Protein AF-A0A1Y3NME9-F1 (afdb_monomer)

Nearest PDB structures (foldseek):
  2mfk-assembly1_A  TM=4.392E-01  e=7.457E-01  Blomia tropicalis
  6fwn-assembly1_A  TM=4.855E-01  e=6.233E+00  Homo sapiens
  1ups-assembly2_B  TM=1.194E-01  e=3.179E+00  Clostridium perfringens

Mean predicted aligned error: 9.57 Å

Sequence (469 aa):
MVTFKKLKSINAQGVGRRGEDKTAMVSCSTIENFNAEDCSTIAVSGYCVVDKTIYKLTAAVAGSDRRRAEGTPGACTVMKSKDILVGVSDGTGEVDDVASGGLLYTCDASGVCKQIVNGSNYLYSEYVFICGKGNKCEGNKAAGYYLTVNSSKAKELYYCPGEDDNCTKPSSLSEGYYPQGPYIDGDSKYTGLIKCESSKCAVDTKAKRGIVLSEEGKDTSGYTSLLKKDDDGSISIVTVTAGDVFVDPNDTKKVIKCDTSTSTVHCKSEDGTTDEGKAYLDAGSEDGDTGKTNVIICKSTNSVVKCSSVAVGNAKEEDGGVSAQNTAFINAASDSTTSPLITCTSDECVKAEAGSTTPGHAYLLGTDKKYSKLITCTTLTSCSVISTPNKEDGFAYIDAGSPSGSDPNFTYVNLITCPKGACISSVGSKDAGAVYIDAITTSNIINCNVVASGCVSDENGSTFFNNLC

Radius of gyration: 36.35 Å; Cα contacts (8 Å, |Δi|>4): 1186; chains: 1; bounding box: 88×46×131 Å

pLDDT: mean 84.94, std 15.39, range [23.44, 98.5]

Foldseek 3Di:
DDDPDPADDDPPPDDDPPDDDDDQAAACVVFPPDDLVDQQQGQDFFWHDGPQWIWGKDHWADQPDPPDDDIRGIDIDTDEQDKFFAARVHNTHGDPDLQVWGFIWGAHRVRRIDTDAAPFWDDDWQFTWHQHPPRTTHTDQAFFKDDGPCQAQFVWIWTRHGDPDGIDTPPDDDFFKTFADRQDPPPQKGDAIWGGDPGGIDTCPPQDFWKTAHPVQDDPVAGLWIWGQDPVRIIHIDHDDAQAWAQHSVDQQWIWHWHPPDVGIHIDTDGDDQPPQEWAWHPGPQPVVQRATWIWHWHADPNDIGIDTDGQLLWAPDDPQFATQKAKGQYPTPCLQQQRMWIGHNRYIDGQGQQLADAQAWGQRSPDNLSLKIKGANDSRRIDIRNHFDADPQEWGQYSRRQDDPDPPRARQWIWHQHPRRIGIHGQDLDPPRWGQRRVHRQWIWDQVPPPRGTDTDGPPPPPPPPDD

Solvent-accessible surface area (backbone atoms only — not comparable to full-atom values): 25165 Å² total; per-residue (Å²): 137,82,82,79,75,83,77,79,76,83,74,74,93,64,94,68,71,94,83,76,91,71,78,77,44,41,49,38,87,76,43,84,79,70,37,99,90,51,32,50,79,34,80,56,64,32,38,30,39,55,99,48,28,39,32,44,35,38,39,35,43,75,39,89,44,96,83,77,48,79,46,49,62,13,41,66,43,76,41,47,65,44,72,46,48,22,25,73,89,66,18,25,44,74,50,90,52,54,69,79,32,13,34,36,32,45,19,38,83,88,15,52,42,45,75,54,46,54,86,29,31,44,83,54,88,55,28,42,25,47,17,39,85,91,26,39,22,31,41,42,37,54,24,35,31,47,62,38,71,58,5,73,76,30,68,40,54,31,40,23,76,21,86,91,44,62,49,40,65,64,93,70,80,74,69,44,33,42,61,20,40,51,49,43,87,96,71,59,31,22,70,28,44,28,39,28,50,98,57,25,28,43,74,43,87,76,68,64,62,42,49,44,69,22,57,87,35,51,58,97,87,33,22,61,31,32,35,34,32,46,95,90,48,43,23,31,72,48,91,78,53,68,68,36,28,32,61,26,65,89,43,44,43,22,24,32,41,23,35,57,94,50,103,55,51,28,31,46,82,38,78,47,62,58,55,82,58,37,26,37,63,23,65,76,44,56,37,93,87,72,64,29,19,20,26,30,39,27,46,65,55,96,88,43,55,39,44,42,78,33,71,18,33,67,23,36,65,62,53,98,90,40,47,40,40,21,12,33,29,37,33,63,49,93,56,19,74,52,24,33,31,31,41,13,34,65,63,32,42,44,72,37,58,69,63,70,51,58,57,79,29,29,27,38,25,32,89,44,96,51,21,51,31,31,33,36,25,82,41,56,51,45,68,47,66,38,77,74,61,69,50,57,90,60,41,28,37,46,22,69,50,38,66,62,75,92,60,89,72,82,32,32,37,20,26,30,36,21,61,93,57,35,41,47,48,34,74,44,55,64,50,90,89,47,67,30,35,23,66,84,50,73,72,20,32,30,36,30,52,42,90,90,61,18,44,44,78,41,73,52,83,70,78,83,79,76,87,83,127

Structure (mmCIF, N/CA/C/O backbone):
data_AF-A0A1Y3NME9-F1
#
_entry.id   AF-A0A1Y3NME9-F1
#
loop_
_atom_site.group_PDB
_atom_site.id
_atom_site.type_symbol
_atom_site.label_atom_id
_atom_site.label_alt_id
_atom_site.label_comp_id
_atom_site.label_asym_id
_atom_site.label_entity_id
_atom_site.label_seq_id
_atom_site.pdbx_PDB_ins_code
_atom_site.Cartn_x
_atom_site.Cartn_y
_atom_site.Cartn_z
_atom_site.occupancy
_atom_site.B_iso_or_equiv
_atom_site.auth_seq_id
_atom_site.auth_comp_id
_atom_site.auth_asym_id
_atom_site.auth_atom_id
_atom_site.pdbx_PDB_model_num
ATOM 1 N N . MET A 1 1 ? 52.516 -5.168 -55.841 1.00 26.16 1 MET A N 1
ATOM 2 C CA . MET A 1 1 ? 52.202 -6.058 -54.702 1.00 26.16 1 MET A CA 1
ATOM 3 C C . MET A 1 1 ? 51.739 -5.173 -53.557 1.00 26.16 1 MET A C 1
ATOM 5 O O . MET A 1 1 ? 52.569 -4.566 -52.896 1.00 26.16 1 MET A O 1
ATOM 9 N N . VAL A 1 2 ? 50.426 -4.992 -53.414 1.00 25.50 2 VAL A N 1
ATOM 10 C CA . VAL A 1 2 ? 49.841 -4.226 -52.305 1.00 25.50 2 VAL A CA 1
ATOM 11 C C . VAL A 1 2 ? 49.606 -5.216 -51.172 1.00 25.50 2 VAL A C 1
ATOM 13 O O . VAL A 1 2 ? 48.820 -6.151 -51.306 1.00 25.50 2 VAL A O 1
ATOM 16 N N . THR A 1 3 ? 50.366 -5.079 -50.091 1.00 23.44 3 THR A N 1
ATOM 17 C CA . THR A 1 3 ? 50.268 -5.955 -48.924 1.00 23.44 3 THR A CA 1
ATOM 18 C C . THR A 1 3 ? 49.037 -5.550 -48.119 1.00 23.44 3 THR A C 1
ATOM 20 O O . THR A 1 3 ? 49.075 -4.565 -47.383 1.00 23.44 3 THR A O 1
ATOM 23 N N . PHE A 1 4 ? 47.937 -6.293 -48.250 1.00 26.88 4 PHE A N 1
ATOM 24 C CA . PHE A 1 4 ? 46.760 -6.099 -47.405 1.00 26.88 4 PHE A CA 1
ATOM 25 C C . PHE A 1 4 ? 47.122 -6.433 -45.951 1.00 26.88 4 PHE A C 1
ATOM 27 O O . PHE A 1 4 ? 47.353 -7.589 -45.586 1.00 26.88 4 PHE A O 1
ATOM 34 N N . LYS A 1 5 ? 47.207 -5.400 -45.106 1.00 29.02 5 LYS A N 1
ATOM 35 C CA . LYS A 1 5 ? 47.278 -5.557 -43.650 1.00 29.02 5 LYS A CA 1
ATOM 36 C C . LYS A 1 5 ? 45.992 -6.252 -43.203 1.00 29.02 5 LYS A C 1
ATOM 38 O O . LYS A 1 5 ? 44.901 -5.742 -43.427 1.00 29.02 5 LYS A O 1
ATOM 43 N N . LYS A 1 6 ? 46.130 -7.415 -42.568 1.00 29.86 6 LYS A N 1
ATOM 44 C CA . LYS A 1 6 ? 45.026 -8.189 -41.989 1.00 29.86 6 LYS A CA 1
ATOM 45 C C . LYS A 1 6 ? 44.266 -7.301 -40.987 1.00 29.86 6 LYS A C 1
ATOM 47 O O . LYS A 1 6 ? 44.794 -7.010 -39.912 1.00 29.86 6 LYS A O 1
ATOM 52 N N . LEU A 1 7 ? 43.071 -6.837 -41.359 1.00 30.53 7 LEU A N 1
ATOM 53 C CA . LEU A 1 7 ? 42.170 -6.087 -40.479 1.00 30.53 7 LEU A CA 1
ATOM 54 C C . LEU A 1 7 ? 41.794 -6.986 -39.294 1.00 30.53 7 LEU A C 1
ATOM 56 O O . LEU A 1 7 ? 41.349 -8.120 -39.477 1.00 30.53 7 LEU A O 1
ATOM 60 N N . LYS A 1 8 ? 42.030 -6.509 -38.068 1.00 33.66 8 LYS A N 1
ATOM 61 C CA . LYS A 1 8 ? 41.573 -7.199 -36.856 1.00 33.66 8 LYS A CA 1
ATOM 62 C C . LYS A 1 8 ? 40.057 -7.037 -36.787 1.00 33.66 8 LYS A C 1
ATOM 64 O O . LYS A 1 8 ? 39.571 -5.912 -36.754 1.00 33.66 8 LYS A O 1
ATOM 69 N N . SER A 1 9 ? 39.319 -8.146 -36.768 1.00 35.66 9 SER A N 1
ATOM 70 C CA . SER A 1 9 ? 37.874 -8.103 -36.557 1.00 35.66 9 SER A CA 1
ATOM 71 C C . SER A 1 9 ? 37.559 -7.469 -35.200 1.00 35.66 9 SER A C 1
ATOM 73 O O . SER A 1 9 ? 38.324 -7.572 -34.234 1.00 35.66 9 SER A O 1
ATOM 75 N N . ILE A 1 10 ? 36.427 -6.772 -35.142 1.00 39.12 10 ILE A N 1
ATOM 76 C CA . ILE A 1 10 ? 35.926 -6.140 -33.928 1.00 39.12 10 ILE A CA 1
ATOM 77 C C . ILE A 1 10 ? 35.522 -7.253 -32.960 1.00 39.12 10 ILE A C 1
ATOM 79 O O . ILE A 1 10 ? 34.441 -7.821 -33.064 1.00 39.12 10 ILE A O 1
ATOM 83 N N . ASN A 1 11 ? 36.383 -7.542 -31.985 1.00 35.88 11 ASN A N 1
ATOM 84 C CA . ASN A 1 11 ? 35.924 -8.091 -30.718 1.00 35.88 11 ASN A CA 1
ATOM 85 C C . ASN A 1 11 ? 35.188 -6.949 -30.014 1.00 35.88 11 ASN A C 1
ATOM 87 O O . ASN A 1 11 ? 35.817 -6.066 -29.425 1.00 35.88 11 ASN A O 1
ATOM 91 N N . ALA A 1 12 ? 33.861 -6.923 -30.141 1.00 38.88 12 ALA A N 1
ATOM 92 C CA . ALA A 1 12 ? 33.024 -6.067 -29.319 1.00 38.88 12 ALA A CA 1
ATOM 93 C C . ALA A 1 12 ? 33.331 -6.429 -27.860 1.00 38.88 12 ALA A C 1
ATOM 95 O O . ALA A 1 12 ? 33.058 -7.541 -27.412 1.00 38.88 12 ALA A O 1
ATOM 96 N N . GLN A 1 13 ? 34.010 -5.536 -27.139 1.00 33.00 13 GLN A N 1
ATOM 97 C CA . GLN A 1 13 ? 34.346 -5.742 -25.735 1.00 33.00 13 GLN A CA 1
ATOM 98 C C . GLN A 1 13 ? 33.071 -5.628 -24.894 1.00 33.00 13 GLN A C 1
ATOM 100 O O . GLN A 1 13 ? 32.770 -4.590 -24.318 1.00 33.00 13 GLN A O 1
ATOM 105 N N . GLY A 1 14 ? 32.326 -6.725 -24.854 1.00 36.12 14 GLY A N 1
ATOM 106 C CA . GLY A 1 14 ? 31.208 -6.997 -23.967 1.00 36.12 14 GLY A CA 1
ATOM 107 C C . GLY A 1 14 ? 31.216 -8.493 -23.691 1.00 36.12 14 GLY A C 1
ATOM 108 O O . GLY A 1 14 ? 30.567 -9.244 -24.396 1.00 36.12 14 GLY A O 1
ATOM 109 N N . VAL A 1 15 ? 32.068 -8.901 -22.748 1.00 33.25 15 VAL A N 1
ATOM 110 C CA . VAL A 1 15 ? 32.212 -10.214 -22.081 1.00 33.25 15 VAL A CA 1
ATOM 111 C C . VAL A 1 15 ? 31.287 -11.349 -22.578 1.00 33.25 15 VAL A C 1
ATOM 113 O O . VAL A 1 15 ? 30.441 -11.848 -21.843 1.00 33.25 15 VAL A O 1
ATOM 116 N N . GLY A 1 16 ? 31.480 -11.809 -23.813 1.00 35.38 16 GLY A N 1
ATOM 117 C CA . GLY A 1 16 ? 30.922 -13.062 -24.314 1.00 35.38 16 GLY A CA 1
ATOM 118 C C . GLY A 1 16 ? 31.917 -14.186 -24.059 1.00 35.38 16 GLY A C 1
ATOM 119 O O . GLY A 1 16 ? 33.087 -14.086 -24.439 1.00 35.38 16 GLY A O 1
ATOM 120 N N . ARG A 1 17 ? 31.488 -15.254 -23.380 1.00 36.09 17 ARG A N 1
ATOM 121 C CA . ARG A 1 17 ? 32.284 -16.483 -23.267 1.00 36.09 17 ARG A CA 1
ATOM 122 C C . ARG A 1 17 ? 32.652 -16.981 -24.670 1.00 36.09 17 ARG A C 1
ATOM 124 O O . ARG A 1 17 ? 31.860 -16.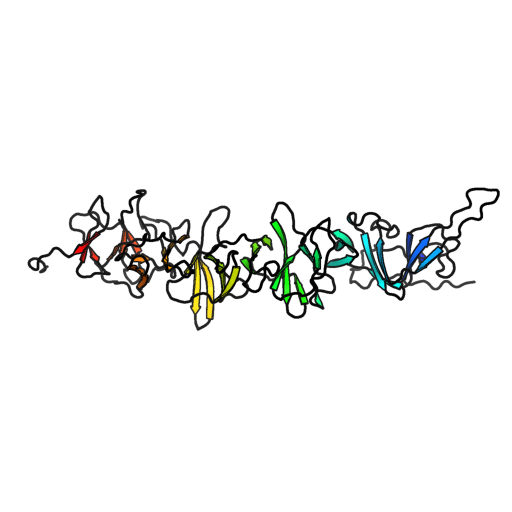915 -25.601 1.00 36.09 17 ARG A O 1
ATOM 131 N N . ARG A 1 18 ? 33.875 -17.495 -24.790 1.00 34.41 18 ARG A N 1
ATOM 132 C CA . ARG A 1 18 ? 34.459 -18.101 -25.994 1.00 34.41 18 ARG A CA 1
ATOM 133 C C . ARG A 1 18 ? 33.523 -19.214 -26.507 1.00 34.41 18 ARG A C 1
ATOM 135 O O . ARG A 1 18 ? 33.486 -20.277 -25.895 1.00 34.41 18 ARG A O 1
ATOM 142 N N . GLY A 1 19 ? 32.749 -18.955 -27.567 1.00 40.62 19 GLY A N 1
ATOM 143 C CA . GLY A 1 19 ? 31.836 -19.946 -28.159 1.00 40.62 19 GLY A CA 1
ATOM 144 C C . GLY A 1 19 ? 30.591 -19.427 -28.897 1.00 40.62 19 GLY A C 1
ATOM 145 O O . GLY A 1 19 ? 29.958 -20.225 -29.577 1.00 40.62 19 GLY A O 1
ATOM 146 N N . GLU A 1 20 ? 30.237 -18.140 -28.821 1.00 44.41 20 GLU A N 1
ATOM 147 C CA . GLU A 1 20 ? 29.076 -17.582 -29.544 1.00 44.41 20 GLU A CA 1
ATOM 148 C C . GLU A 1 20 ? 29.520 -16.582 -30.625 1.00 44.41 20 GLU A C 1
ATOM 150 O O . GLU A 1 20 ? 29.485 -15.367 -30.442 1.00 44.41 20 GLU A O 1
ATOM 155 N N . ASP A 1 21 ? 29.968 -17.102 -31.769 1.00 44.28 21 ASP A N 1
ATOM 156 C CA . ASP A 1 21 ? 30.229 -16.299 -32.966 1.00 44.28 21 ASP A CA 1
ATOM 157 C C . ASP A 1 21 ? 28.909 -15.947 -33.658 1.00 44.28 21 ASP A C 1
ATOM 159 O O . ASP A 1 21 ? 28.410 -16.726 -34.469 1.00 44.28 21 ASP A O 1
ATOM 163 N N . LYS A 1 22 ? 28.365 -14.757 -33.391 1.00 47.50 22 LYS A N 1
ATOM 164 C CA . LYS A 1 22 ? 27.573 -14.009 -34.382 1.00 47.50 22 LYS A CA 1
ATOM 165 C C . LYS A 1 22 ? 27.880 -12.522 -34.250 1.00 47.50 22 LYS A C 1
ATOM 167 O O . LYS A 1 22 ? 27.319 -11.815 -33.419 1.00 47.50 22 LYS A O 1
ATOM 172 N N . THR A 1 23 ? 28.826 -12.053 -35.056 1.00 46.81 23 THR A N 1
ATOM 173 C CA . THR A 1 23 ? 29.113 -10.627 -35.228 1.00 46.81 23 THR A CA 1
ATOM 174 C C . THR A 1 23 ? 27.894 -9.919 -35.816 1.00 46.81 23 THR A C 1
ATOM 176 O O . THR A 1 23 ? 27.412 -10.291 -36.879 1.00 46.81 23 THR A O 1
ATOM 179 N N . ALA A 1 24 ? 27.430 -8.893 -35.105 1.00 61.72 24 ALA A N 1
ATOM 180 C CA . ALA A 1 24 ? 26.190 -8.145 -35.309 1.00 61.72 24 ALA A CA 1
ATOM 181 C C . ALA A 1 24 ? 26.141 -7.234 -36.566 1.00 61.72 24 ALA A C 1
ATOM 183 O O . ALA A 1 24 ? 25.110 -6.659 -36.882 1.00 61.72 24 ALA A O 1
ATOM 184 N N . MET A 1 25 ? 27.234 -7.125 -37.319 1.00 67.50 25 MET A N 1
ATOM 185 C CA . MET A 1 25 ? 27.268 -6.521 -38.655 1.00 67.50 25 MET A CA 1
ATOM 186 C C . MET A 1 25 ? 28.351 -7.209 -39.479 1.00 67.50 25 MET A C 1
ATOM 188 O O . MET A 1 25 ? 29.382 -7.624 -38.934 1.00 67.50 25 MET A O 1
ATOM 192 N N . VAL A 1 26 ? 28.150 -7.293 -40.793 1.00 73.12 26 VAL A N 1
ATOM 193 C CA . VAL A 1 26 ? 29.136 -7.874 -41.709 1.00 73.12 26 VAL A CA 1
ATOM 194 C C . VAL A 1 26 ? 30.392 -6.997 -41.731 1.00 73.12 26 VAL A C 1
ATOM 196 O O . VAL A 1 26 ? 30.342 -5.787 -41.964 1.00 73.12 26 VAL A O 1
ATOM 199 N N . SER A 1 27 ? 31.556 -7.594 -41.456 1.00 77.38 27 SER A N 1
ATOM 200 C CA . SER A 1 27 ? 32.828 -6.882 -41.610 1.00 77.38 27 SER A CA 1
ATOM 201 C C . SER A 1 27 ? 33.052 -6.574 -43.086 1.00 77.38 27 SER A C 1
ATOM 203 O O . SER A 1 27 ? 32.982 -7.489 -43.909 1.00 77.38 27 SER A O 1
ATOM 205 N N . CYS A 1 28 ? 33.425 -5.335 -43.426 1.00 79.19 28 CYS A N 1
ATOM 206 C CA . CYS A 1 28 ? 33.707 -4.995 -44.826 1.00 79.19 28 CYS A CA 1
ATOM 207 C C . CYS A 1 28 ? 34.890 -5.797 -45.405 1.00 79.19 28 CYS A C 1
ATOM 209 O O . CYS A 1 28 ? 35.023 -5.898 -46.614 1.00 79.19 28 CYS A O 1
ATOM 211 N N . SER A 1 29 ? 35.717 -6.432 -44.561 1.00 78.12 29 SER A N 1
ATOM 212 C CA . SER A 1 29 ? 36.774 -7.358 -45.004 1.00 78.12 29 SER A CA 1
ATOM 213 C C . SER A 1 29 ? 36.260 -8.627 -45.699 1.00 78.12 29 SER A C 1
ATOM 215 O O . SER A 1 29 ? 37.032 -9.312 -46.363 1.00 78.12 29 SER A O 1
ATOM 217 N N . THR A 1 30 ? 34.972 -8.945 -45.548 1.00 75.94 30 THR A N 1
ATOM 218 C CA . THR A 1 30 ? 34.306 -10.052 -46.256 1.00 75.94 30 THR A CA 1
ATOM 219 C C . THR A 1 30 ? 33.725 -9.632 -47.607 1.00 75.94 30 THR A C 1
ATOM 221 O O . THR A 1 30 ? 33.310 -10.487 -48.384 1.00 75.94 30 THR A O 1
ATOM 224 N N . ILE A 1 31 ? 33.721 -8.329 -47.900 1.00 75.50 31 ILE A N 1
ATOM 225 C CA . ILE A 1 31 ? 33.299 -7.771 -49.180 1.00 75.50 31 ILE A CA 1
ATOM 226 C C . ILE A 1 31 ? 34.537 -7.692 -50.065 1.00 75.50 31 ILE A C 1
ATOM 228 O O . ILE A 1 31 ? 35.515 -7.010 -49.744 1.00 75.50 31 ILE A O 1
ATOM 232 N N . GLU A 1 32 ? 34.508 -8.421 -51.175 1.00 73.00 32 GLU A N 1
ATOM 233 C CA . GLU A 1 32 ? 35.605 -8.428 -52.133 1.00 73.00 32 GLU A CA 1
ATOM 234 C C . GLU A 1 32 ? 35.854 -7.004 -52.658 1.00 73.00 32 GLU A C 1
ATOM 236 O O . GLU A 1 32 ? 34.921 -6.307 -53.055 1.00 73.00 32 GLU A O 1
ATOM 241 N N . ASN A 1 33 ? 37.117 -6.567 -52.643 1.00 66.75 33 ASN A N 1
ATOM 242 C CA . ASN A 1 33 ? 37.559 -5.242 -53.101 1.00 66.75 33 ASN A CA 1
ATOM 243 C C . ASN A 1 33 ? 37.044 -4.034 -52.297 1.00 66.75 33 ASN A C 1
ATOM 245 O O . ASN A 1 33 ? 37.098 -2.915 -52.803 1.00 66.75 33 ASN A O 1
ATOM 249 N N . PHE A 1 34 ? 36.604 -4.202 -51.044 1.00 74.56 34 PHE A N 1
ATOM 250 C CA . PHE A 1 34 ? 36.270 -3.036 -50.222 1.00 74.56 34 PHE A CA 1
ATOM 251 C C . PHE A 1 34 ? 37.516 -2.186 -49.927 1.00 74.56 34 PHE A C 1
ATOM 253 O O . PHE A 1 34 ? 38.397 -2.577 -49.156 1.00 74.56 34 PHE A O 1
ATOM 260 N N . ASN A 1 35 ? 37.552 -0.989 -50.505 1.00 78.50 35 ASN A N 1
ATOM 261 C CA . ASN A 1 35 ? 38.444 0.089 -50.119 1.00 78.50 35 ASN A CA 1
ATOM 262 C C . ASN A 1 35 ? 37.578 1.285 -49.712 1.00 78.50 35 ASN A C 1
ATOM 264 O O . ASN A 1 35 ? 36.782 1.765 -50.510 1.00 78.50 35 ASN A O 1
ATOM 268 N N . ALA A 1 36 ? 37.744 1.793 -48.489 1.00 71.94 36 ALA A N 1
ATOM 269 C CA . ALA A 1 36 ? 36.999 2.968 -48.031 1.00 71.94 36 ALA A CA 1
ATOM 270 C C . ALA A 1 36 ? 37.250 4.213 -48.910 1.00 71.94 36 ALA A C 1
ATOM 272 O O . ALA A 1 36 ? 36.430 5.127 -48.919 1.00 71.94 36 ALA A O 1
ATOM 273 N N . GLU A 1 37 ? 38.366 4.237 -49.646 1.00 77.56 37 GLU A N 1
ATOM 274 C CA . GLU A 1 37 ? 38.732 5.293 -50.595 1.00 77.56 37 GLU A CA 1
ATOM 275 C C . GLU A 1 37 ? 38.186 5.053 -52.018 1.00 77.56 37 GLU A C 1
ATOM 277 O O . GLU A 1 37 ? 38.146 5.994 -52.807 1.00 77.56 37 GLU A O 1
ATOM 282 N N . ASP A 1 38 ? 37.748 3.830 -52.357 1.00 80.19 38 ASP A N 1
ATOM 283 C CA . ASP A 1 38 ? 37.231 3.473 -53.687 1.00 80.19 38 ASP A CA 1
ATOM 284 C C . ASP A 1 38 ? 36.130 2.402 -53.608 1.00 80.19 38 ASP A C 1
ATOM 286 O O . ASP A 1 38 ? 36.388 1.200 -53.523 1.00 80.19 38 ASP A O 1
ATOM 290 N N . CYS A 1 39 ? 34.881 2.865 -53.661 1.00 85.94 39 CYS A N 1
ATOM 291 C CA . CYS A 1 39 ? 33.682 2.028 -53.594 1.00 85.94 39 CYS A CA 1
ATOM 292 C C . CYS A 1 39 ? 32.937 1.905 -54.927 1.00 85.94 39 CYS A C 1
ATOM 294 O O . CYS A 1 39 ? 31.814 1.399 -54.964 1.00 85.94 39 CYS A O 1
ATOM 296 N N . SER A 1 40 ? 33.556 2.346 -56.023 1.00 85.19 40 SER A N 1
ATOM 297 C CA . SER A 1 40 ? 32.917 2.448 -57.340 1.00 85.19 40 SER A CA 1
ATOM 298 C C . SER A 1 40 ? 32.458 1.102 -57.920 1.00 85.19 40 SER A C 1
ATOM 300 O O . SER A 1 40 ? 31.563 1.069 -58.765 1.00 85.19 40 SER A O 1
ATOM 302 N N . THR A 1 41 ? 33.025 -0.008 -57.441 1.00 83.44 41 THR A N 1
ATOM 303 C CA . THR A 1 41 ? 32.818 -1.371 -57.962 1.00 83.44 41 THR A CA 1
ATOM 304 C C . THR A 1 41 ? 32.002 -2.286 -57.043 1.00 83.44 41 THR A C 1
ATOM 306 O O . THR A 1 41 ? 31.839 -3.469 -57.344 1.00 83.44 41 THR A O 1
ATOM 309 N N . ILE A 1 42 ? 31.474 -1.773 -55.927 1.00 85.25 42 ILE A N 1
ATOM 310 C CA . ILE A 1 42 ? 30.731 -2.587 -54.957 1.00 85.25 42 ILE A CA 1
ATOM 311 C C . ILE A 1 42 ? 29.450 -3.139 -55.590 1.00 85.25 42 ILE A C 1
ATOM 313 O O . ILE A 1 42 ? 28.642 -2.382 -56.111 1.00 85.25 42 ILE A O 1
ATOM 317 N N . ALA A 1 43 ? 29.234 -4.453 -55.508 1.00 84.75 43 ALA A N 1
ATOM 318 C CA . ALA A 1 43 ? 28.075 -5.122 -56.111 1.00 84.75 43 ALA A CA 1
ATOM 319 C C . ALA A 1 43 ? 26.875 -5.300 -55.159 1.00 84.75 43 ALA A C 1
ATOM 321 O O . ALA A 1 43 ? 25.823 -5.774 -55.579 1.00 84.75 43 ALA A O 1
ATOM 322 N N . VAL A 1 44 ? 27.028 -4.951 -53.878 1.00 84.06 44 VAL A N 1
ATOM 323 C CA . VAL A 1 44 ? 26.019 -5.174 -52.831 1.00 84.06 44 VAL A CA 1
ATOM 324 C C . VAL A 1 44 ? 25.678 -3.876 -52.102 1.00 84.06 44 VAL A C 1
ATOM 326 O O . VAL A 1 44 ? 26.561 -3.094 -51.756 1.00 84.06 44 VAL A O 1
ATOM 329 N N . SER A 1 45 ? 24.390 -3.644 -51.863 1.00 86.56 45 SER A N 1
ATOM 330 C CA . SER A 1 45 ? 23.918 -2.557 -51.000 1.00 86.56 45 SER A CA 1
ATOM 331 C C . SER A 1 45 ? 23.783 -3.058 -49.565 1.00 86.56 45 SER A C 1
ATOM 333 O O . SER A 1 45 ? 23.563 -4.247 -49.344 1.00 86.56 45 SER A O 1
ATOM 335 N N . GLY A 1 46 ? 23.883 -2.154 -48.594 1.00 86.31 46 GLY A N 1
ATOM 336 C CA . GLY A 1 46 ? 23.651 -2.476 -47.187 1.00 86.31 46 GLY A CA 1
ATOM 337 C C . GLY A 1 46 ? 24.570 -1.707 -46.253 1.00 86.31 46 GLY A C 1
ATOM 338 O O . GLY A 1 46 ? 24.984 -0.587 -46.553 1.00 86.31 46 GLY A O 1
ATOM 339 N N . TYR A 1 47 ? 24.912 -2.322 -45.128 1.00 85.94 47 TYR A N 1
ATOM 340 C CA . TYR A 1 47 ? 25.816 -1.755 -44.138 1.00 85.94 47 TYR A CA 1
ATOM 341 C C . TYR A 1 47 ? 26.975 -2.701 -43.846 1.00 85.94 47 TYR A C 1
ATOM 343 O O . TYR A 1 47 ? 26.805 -3.915 -43.780 1.00 85.94 47 TYR A O 1
ATOM 351 N N . CYS A 1 48 ? 28.164 -2.150 -43.633 1.00 85.00 48 CYS A N 1
ATOM 352 C CA . CYS A 1 48 ? 29.304 -2.925 -43.155 1.00 85.00 48 CYS A CA 1
ATOM 353 C C . CYS A 1 48 ? 30.148 -2.105 -42.175 1.00 85.00 48 CYS A C 1
ATOM 355 O O . CYS A 1 48 ? 30.008 -0.882 -42.089 1.00 85.00 48 CYS A O 1
ATOM 357 N N . VAL A 1 49 ? 31.015 -2.778 -41.414 1.00 84.62 49 VAL A N 1
ATOM 358 C CA . VAL A 1 49 ? 31.850 -2.136 -40.386 1.00 84.62 49 VAL A CA 1
ATOM 359 C C . VAL A 1 49 ? 33.358 -2.322 -40.632 1.00 84.62 49 VAL A C 1
ATOM 361 O O . VAL A 1 49 ? 33.824 -3.441 -40.883 1.00 84.62 49 VAL A O 1
ATOM 364 N N . VAL A 1 50 ? 34.132 -1.232 -40.510 1.00 85.62 50 VAL A N 1
ATOM 365 C CA . VAL A 1 50 ? 35.613 -1.218 -40.448 1.00 85.62 50 VAL A CA 1
ATOM 366 C C . VAL A 1 50 ? 36.060 -0.362 -39.274 1.00 85.62 50 VAL A C 1
ATOM 368 O O . VAL A 1 50 ? 35.669 0.793 -39.188 1.00 85.62 50 VAL A O 1
ATOM 371 N N . ASP A 1 51 ? 36.878 -0.910 -38.373 1.00 81.00 51 ASP A N 1
ATOM 372 C CA . ASP A 1 51 ? 37.500 -0.163 -37.265 1.00 81.00 51 ASP A CA 1
ATOM 373 C C . ASP A 1 51 ? 36.522 0.707 -36.442 1.00 81.00 51 ASP A C 1
ATOM 375 O O . ASP A 1 51 ? 36.874 1.780 -35.959 1.00 81.00 51 ASP A O 1
ATOM 379 N N . LYS A 1 52 ? 35.300 0.186 -36.224 1.00 82.25 52 LYS A N 1
ATOM 380 C CA . LYS A 1 52 ? 34.138 0.819 -35.550 1.00 82.25 52 LYS A CA 1
ATOM 381 C C . LYS A 1 52 ? 33.382 1.861 -36.374 1.00 82.25 52 LYS A C 1
ATOM 383 O O . LYS A 1 52 ? 32.381 2.378 -35.893 1.00 82.25 52 LYS A O 1
ATOM 388 N N . THR A 1 53 ? 33.805 2.131 -37.595 1.00 83.62 53 THR A N 1
ATOM 389 C CA . THR A 1 53 ? 33.084 2.992 -38.526 1.00 83.62 53 THR A CA 1
ATOM 390 C C . THR A 1 53 ? 32.096 2.168 -39.335 1.00 83.62 53 THR A C 1
ATOM 392 O O . THR A 1 53 ? 32.480 1.162 -39.938 1.00 83.62 53 THR A O 1
ATOM 395 N N . ILE A 1 54 ? 30.830 2.587 -39.348 1.00 87.88 54 ILE A N 1
ATOM 396 C CA . ILE A 1 54 ? 29.801 1.983 -40.200 1.00 87.88 54 ILE A CA 1
ATOM 397 C C . ILE A 1 54 ? 29.748 2.729 -41.532 1.00 87.88 54 ILE A C 1
ATOM 399 O O . ILE A 1 54 ? 29.636 3.957 -41.571 1.00 87.88 54 ILE A O 1
ATOM 403 N N . TYR A 1 55 ? 29.800 1.969 -42.621 1.00 87.25 55 TYR A N 1
ATOM 404 C CA . TYR A 1 55 ? 29.645 2.464 -43.982 1.00 87.25 55 TYR A CA 1
ATOM 405 C C . TYR A 1 55 ? 28.291 2.022 -44.531 1.00 87.25 55 TYR A C 1
ATOM 407 O O . TYR A 1 55 ? 27.961 0.837 -44.471 1.00 87.25 55 TYR A O 1
ATOM 415 N N . LYS A 1 56 ? 27.531 2.966 -45.096 1.00 90.44 56 LYS A N 1
ATOM 416 C CA . LYS A 1 56 ? 26.379 2.668 -45.953 1.00 90.44 56 LYS A CA 1
ATOM 417 C C . LYS A 1 56 ? 26.878 2.419 -47.370 1.00 90.44 56 LYS A C 1
ATOM 419 O O . LYS A 1 56 ? 27.486 3.310 -47.965 1.00 90.44 56 LYS A O 1
ATOM 424 N N . LEU A 1 57 ? 26.631 1.221 -47.880 1.00 89.50 57 LEU A N 1
ATOM 425 C CA . LEU A 1 57 ? 27.038 0.758 -49.201 1.00 89.50 57 LEU A CA 1
ATOM 426 C C . LEU A 1 57 ? 25.884 0.915 -50.185 1.00 89.50 57 LEU A C 1
ATOM 428 O O . LEU A 1 57 ? 24.760 0.493 -49.909 1.00 89.50 57 LEU A O 1
ATOM 432 N N . THR A 1 58 ? 26.177 1.494 -51.343 1.00 90.06 58 THR A N 1
ATOM 433 C CA . THR A 1 58 ? 25.278 1.548 -52.498 1.00 90.06 58 THR A CA 1
ATOM 434 C C . THR A 1 58 ? 25.902 0.723 -53.612 1.00 90.06 58 THR A C 1
ATOM 436 O O . THR A 1 58 ? 27.019 1.027 -54.032 1.00 90.06 58 THR A O 1
ATOM 439 N N . ALA A 1 59 ? 25.204 -0.320 -54.065 1.00 89.06 59 ALA A N 1
ATOM 440 C CA . ALA A 1 59 ? 25.667 -1.154 -55.165 1.00 89.06 59 ALA A CA 1
ATOM 441 C C . ALA A 1 59 ? 25.795 -0.353 -56.470 1.00 89.06 59 ALA A C 1
ATOM 443 O O . ALA A 1 59 ? 24.952 0.490 -56.785 1.00 89.06 59 ALA A O 1
ATOM 444 N N . ALA A 1 60 ? 26.822 -0.668 -57.252 1.00 89.00 60 ALA A N 1
ATOM 445 C CA . ALA A 1 60 ? 26.971 -0.215 -58.620 1.00 89.00 60 ALA A CA 1
ATOM 446 C C . ALA A 1 60 ? 25.845 -0.802 -59.482 1.00 89.00 60 ALA A C 1
ATOM 448 O O . ALA A 1 60 ? 25.562 -2.002 -59.436 1.00 89.00 60 ALA A O 1
ATOM 449 N N . VAL A 1 61 ? 25.215 0.038 -60.301 1.00 88.81 61 VAL A N 1
ATOM 450 C CA . VAL A 1 61 ? 24.148 -0.381 -61.214 1.00 88.81 61 VAL A CA 1
ATOM 451 C C . VAL A 1 61 ? 24.742 -0.513 -62.606 1.00 88.81 61 VAL A C 1
ATOM 453 O O . VAL A 1 61 ? 25.166 0.477 -63.204 1.00 88.81 61 VAL A O 1
ATOM 456 N N . ALA A 1 62 ? 24.771 -1.735 -63.138 1.00 84.00 62 ALA A N 1
ATOM 457 C CA . ALA A 1 62 ? 25.151 -1.952 -64.527 1.00 84.00 62 ALA A CA 1
ATOM 458 C C . ALA A 1 62 ? 24.154 -1.230 -65.448 1.00 84.00 62 ALA A C 1
ATOM 460 O O . ALA A 1 62 ? 22.941 -1.373 -65.282 1.00 84.00 62 ALA A O 1
ATOM 461 N N . GLY A 1 63 ? 24.657 -0.461 -66.418 1.00 80.50 63 GLY A N 1
ATOM 462 C CA . GLY A 1 63 ? 23.813 0.188 -67.419 1.00 80.50 63 GLY A CA 1
ATOM 463 C C . GLY A 1 63 ? 22.933 -0.851 -68.113 1.00 80.50 63 GLY A C 1
ATOM 464 O O . GLY A 1 63 ? 23.437 -1.784 -68.737 1.00 80.50 63 GLY A O 1
ATOM 465 N N . SER A 1 64 ? 21.613 -0.718 -67.977 1.00 72.94 64 SER A N 1
ATOM 466 C CA . SER A 1 64 ? 20.640 -1.683 -68.508 1.00 72.94 64 SER A CA 1
ATOM 467 C C . SER A 1 64 ? 20.570 -1.682 -70.041 1.00 72.94 64 SER A C 1
ATOM 469 O O . SER A 1 64 ? 20.063 -2.634 -70.636 1.00 72.94 64 SER A O 1
ATOM 471 N N . ASP A 1 65 ? 21.123 -0.653 -70.691 1.00 76.12 65 ASP A N 1
ATOM 472 C CA . ASP A 1 65 ? 21.184 -0.527 -72.143 1.00 76.12 65 ASP A CA 1
ATOM 473 C C . ASP A 1 65 ? 22.608 -0.757 -72.672 1.00 76.12 65 ASP A C 1
ATOM 475 O O . ASP A 1 65 ? 23.524 0.033 -72.428 1.00 76.12 65 ASP A O 1
ATOM 479 N N . ARG A 1 66 ? 22.767 -1.806 -73.493 1.00 68.31 66 ARG A N 1
ATOM 480 C CA . ARG A 1 66 ? 24.020 -2.155 -74.186 1.00 68.31 66 ARG A CA 1
ATOM 481 C C . ARG A 1 66 ? 24.544 -1.047 -75.105 1.00 68.31 66 ARG A C 1
ATOM 483 O O . ARG A 1 66 ? 25.655 -1.192 -75.610 1.00 68.31 66 ARG A O 1
ATOM 490 N N . ARG A 1 67 ? 23.765 0.004 -75.396 1.00 71.81 67 ARG A N 1
ATOM 491 C CA . ARG A 1 67 ? 24.146 1.006 -76.400 1.00 71.81 67 ARG A CA 1
ATOM 492 C C . ARG A 1 67 ? 24.546 2.380 -75.881 1.00 71.81 67 ARG A C 1
ATOM 494 O O . ARG A 1 67 ? 25.133 3.085 -76.699 1.00 71.81 67 ARG A O 1
ATOM 501 N N . ARG A 1 68 ? 24.289 2.791 -74.624 1.00 61.97 68 ARG A N 1
ATOM 502 C CA . ARG A 1 68 ? 24.748 4.128 -74.153 1.00 61.97 68 ARG A CA 1
ATOM 503 C C . ARG A 1 68 ? 24.574 4.517 -72.678 1.00 61.97 68 ARG A C 1
ATOM 505 O O . ARG A 1 68 ? 24.920 5.650 -72.357 1.00 61.97 68 ARG A O 1
ATOM 512 N N . ALA A 1 69 ? 24.056 3.668 -71.793 1.00 65.44 69 ALA A N 1
ATOM 513 C CA . ALA A 1 69 ? 23.924 4.060 -70.388 1.00 65.44 69 ALA A CA 1
ATOM 514 C C . ALA A 1 69 ? 25.227 3.761 -69.628 1.00 65.44 69 ALA A C 1
ATOM 516 O O . ALA A 1 69 ? 25.569 2.595 -69.428 1.00 65.44 69 ALA A O 1
ATOM 517 N N . GLU A 1 70 ? 25.957 4.800 -69.211 1.00 78.69 70 GLU A N 1
ATOM 518 C CA . GLU A 1 70 ? 27.007 4.648 -68.200 1.00 78.69 70 GLU A CA 1
ATOM 519 C C . GLU A 1 70 ? 26.358 4.135 -66.909 1.00 78.69 70 GLU A C 1
ATOM 521 O O . GLU A 1 70 ? 25.367 4.693 -66.432 1.00 78.69 70 GLU A O 1
ATOM 526 N N . GLY A 1 71 ? 26.870 3.021 -66.383 1.00 83.31 71 GLY A N 1
ATOM 527 C CA . GLY A 1 71 ? 26.407 2.492 -65.105 1.00 83.31 71 GLY A CA 1
ATOM 528 C C . GLY A 1 71 ? 26.642 3.503 -63.984 1.00 83.31 71 GLY A C 1
ATOM 529 O O . GLY A 1 71 ? 27.589 4.288 -64.033 1.00 83.31 71 GLY A O 1
ATOM 530 N N . THR A 1 72 ? 25.791 3.493 -62.961 1.00 87.44 72 THR A N 1
ATOM 531 C CA . THR A 1 72 ? 26.036 4.303 -61.763 1.00 87.44 72 THR A CA 1
ATOM 532 C C . THR A 1 72 ? 27.092 3.590 -60.917 1.00 87.44 72 THR A C 1
ATOM 534 O O . THR A 1 72 ? 26.854 2.435 -60.547 1.00 87.44 72 THR A O 1
ATOM 537 N N . PRO A 1 73 ? 28.252 4.211 -60.628 1.00 87.38 73 PRO A N 1
ATOM 538 C CA . PRO A 1 73 ? 29.259 3.592 -59.777 1.00 87.38 73 PRO A CA 1
ATOM 539 C C . PRO A 1 73 ? 28.707 3.395 -58.365 1.00 87.38 73 PRO A C 1
ATOM 541 O O . PRO A 1 73 ? 27.862 4.161 -57.897 1.00 87.38 73 PRO A O 1
ATOM 544 N N . GLY A 1 74 ? 29.202 2.365 -57.686 1.00 88.69 74 GLY A N 1
ATOM 545 C CA . GLY A 1 74 ? 28.908 2.151 -56.277 1.00 88.69 74 GLY A CA 1
ATOM 546 C C . GLY A 1 74 ? 29.446 3.291 -55.410 1.00 88.69 74 GLY A C 1
ATOM 547 O O . GLY A 1 74 ? 30.303 4.078 -55.823 1.00 88.69 74 GLY A O 1
ATOM 548 N N . ALA A 1 75 ? 28.942 3.386 -54.184 1.00 89.81 75 ALA A N 1
ATOM 549 C CA . ALA A 1 75 ? 29.377 4.399 -53.230 1.00 89.81 75 ALA A CA 1
ATOM 550 C C . ALA A 1 75 ? 29.394 3.851 -51.803 1.00 89.81 75 ALA A C 1
ATOM 552 O O . ALA A 1 75 ? 28.544 3.042 -51.429 1.00 89.81 75 ALA A O 1
ATOM 553 N N . CYS A 1 76 ? 30.326 4.349 -50.989 1.00 89.94 76 CYS A N 1
ATOM 554 C CA . CYS A 1 76 ? 30.314 4.161 -49.543 1.00 89.94 76 CYS A CA 1
ATOM 555 C C . CYS A 1 76 ? 30.223 5.510 -48.854 1.00 89.94 76 CYS A C 1
ATOM 557 O O . CYS A 1 76 ? 31.025 6.401 -49.124 1.00 89.94 76 CYS A O 1
ATOM 559 N N . THR A 1 77 ? 29.292 5.641 -47.918 1.00 89.81 77 THR A N 1
ATOM 560 C CA . THR A 1 77 ? 29.190 6.837 -47.079 1.00 89.81 77 THR A CA 1
ATOM 561 C C . THR A 1 77 ? 29.436 6.460 -45.629 1.00 89.81 77 THR A C 1
ATOM 563 O O . THR A 1 77 ? 28.784 5.557 -45.105 1.00 89.81 77 THR A O 1
ATOM 566 N N . VAL A 1 78 ? 30.375 7.150 -44.976 1.00 86.75 78 VAL A N 1
ATOM 567 C CA . VAL A 1 78 ? 30.570 7.026 -43.527 1.00 86.75 78 VAL A CA 1
ATOM 568 C C . VAL A 1 78 ? 29.326 7.549 -42.825 1.00 86.75 78 VAL A C 1
ATOM 570 O O . VAL A 1 78 ? 28.928 8.697 -43.031 1.00 86.75 78 VAL A O 1
ATOM 573 N N . MET A 1 79 ? 28.744 6.728 -41.963 1.00 87.38 79 MET A N 1
ATOM 574 C CA . MET A 1 79 ? 27.603 7.128 -41.155 1.00 87.38 79 MET A CA 1
ATOM 575 C C . MET A 1 79 ? 28.084 7.966 -39.973 1.00 87.38 79 MET A C 1
ATOM 577 O O . MET A 1 79 ? 28.910 7.514 -39.185 1.00 87.38 79 MET A O 1
ATOM 581 N N . LYS A 1 80 ? 27.593 9.202 -39.863 1.00 87.81 80 LYS A N 1
ATOM 582 C CA . LYS A 1 80 ? 27.978 10.165 -38.820 1.00 87.81 80 LYS A CA 1
ATOM 583 C C . LYS A 1 80 ? 26.739 10.733 -38.155 1.00 87.81 80 LYS A C 1
ATOM 585 O O . LYS A 1 80 ? 25.766 11.008 -38.853 1.00 87.81 80 LYS A O 1
ATOM 590 N N . SER A 1 81 ? 26.809 10.947 -36.841 1.00 81.88 81 SER A N 1
ATOM 591 C CA . SER A 1 81 ? 25.753 11.608 -36.053 1.00 81.88 81 SER A CA 1
ATOM 592 C C . SER A 1 81 ? 24.353 11.040 -36.311 1.00 81.88 81 SER A C 1
ATOM 594 O O . SER A 1 81 ? 23.378 11.786 -36.389 1.00 81.88 81 SER A O 1
ATOM 596 N N . LYS A 1 82 ? 24.266 9.726 -36.512 1.00 83.06 82 LYS A N 1
ATOM 597 C CA . LYS A 1 82 ? 23.029 9.033 -36.857 1.00 83.06 82 LYS A CA 1
ATOM 598 C C . LYS A 1 82 ? 22.999 7.684 -36.155 1.00 83.06 82 LYS A C 1
ATOM 600 O O . LYS A 1 82 ? 24.032 7.018 -36.052 1.00 83.06 82 LYS A O 1
ATOM 605 N N . ASP A 1 83 ? 21.806 7.285 -35.741 1.00 82.25 83 ASP A N 1
ATOM 606 C CA . ASP A 1 83 ? 21.551 5.939 -35.252 1.00 82.25 83 ASP A CA 1
ATOM 607 C C . ASP A 1 83 ? 21.021 5.063 -36.390 1.00 82.25 83 ASP A C 1
ATOM 609 O O . ASP A 1 83 ? 20.352 5.540 -37.313 1.00 82.25 83 ASP A O 1
ATOM 613 N N . ILE A 1 84 ? 21.403 3.791 -36.371 1.00 83.00 84 ILE A N 1
ATOM 614 C CA . ILE A 1 84 ? 21.183 2.844 -37.462 1.00 83.00 84 ILE A CA 1
ATOM 615 C C . ILE A 1 84 ? 20.601 1.571 -36.870 1.00 83.00 84 ILE A C 1
ATOM 617 O O . ILE A 1 84 ? 21.212 0.965 -35.989 1.00 83.00 84 ILE A O 1
ATOM 621 N N . LEU A 1 85 ? 19.448 1.156 -37.382 1.00 80.25 85 LEU A N 1
ATOM 622 C CA . LEU A 1 85 ? 18.823 -0.115 -37.055 1.00 80.25 85 LEU A CA 1
ATOM 623 C C . LEU A 1 85 ? 19.006 -1.066 -38.239 1.00 80.25 85 LEU A C 1
ATOM 625 O O . LEU A 1 85 ? 18.485 -0.808 -39.324 1.00 80.25 85 LEU A O 1
ATOM 629 N N . VAL A 1 86 ? 19.769 -2.141 -38.041 1.00 81.00 86 VAL A N 1
ATOM 630 C CA . VAL A 1 86 ? 20.034 -3.138 -39.092 1.00 81.00 86 VAL A CA 1
ATOM 631 C C . VAL A 1 86 ? 19.397 -4.485 -38.773 1.00 81.00 86 VAL A C 1
ATOM 633 O O . VAL A 1 86 ? 19.252 -4.851 -37.607 1.00 81.00 86 VAL A O 1
ATOM 636 N N . GLY A 1 87 ? 18.995 -5.228 -39.801 1.00 76.12 87 GLY A N 1
ATOM 637 C CA . GLY A 1 87 ? 18.331 -6.521 -39.655 1.00 76.12 87 GLY A CA 1
ATOM 638 C C . GLY A 1 87 ? 19.192 -7.526 -38.890 1.00 76.12 87 GLY A C 1
ATOM 639 O O . GLY A 1 87 ? 20.393 -7.644 -39.120 1.00 76.12 87 GLY A O 1
ATOM 640 N N . VAL A 1 88 ? 18.587 -8.290 -37.974 1.00 73.44 88 VAL A N 1
ATOM 641 C CA . VAL A 1 88 ? 19.319 -9.294 -37.171 1.00 73.44 88 VAL A CA 1
ATOM 642 C C . VAL A 1 88 ? 19.796 -10.479 -38.023 1.00 73.44 88 VAL A C 1
ATOM 644 O O . VAL A 1 88 ? 20.786 -11.129 -37.690 1.00 73.44 88 VAL A O 1
ATOM 647 N N . SER A 1 89 ? 19.077 -10.793 -39.106 1.00 72.12 89 SER A N 1
ATOM 648 C CA . SER A 1 89 ? 19.329 -11.962 -39.958 1.00 72.12 89 SER A CA 1
ATOM 649 C C . SER A 1 89 ? 20.552 -11.816 -40.855 1.00 72.12 89 SER A C 1
ATOM 651 O O . SER A 1 89 ? 21.226 -12.809 -41.119 1.00 72.12 89 SER A O 1
ATOM 653 N N . ASP A 1 90 ? 20.820 -10.603 -41.331 1.00 70.69 90 ASP A N 1
ATOM 654 C CA . ASP A 1 90 ? 21.867 -10.323 -42.312 1.00 70.69 90 ASP A CA 1
ATOM 655 C C . ASP A 1 90 ? 22.904 -9.311 -41.798 1.00 70.69 90 ASP A C 1
ATOM 657 O O . ASP A 1 90 ? 24.045 -9.325 -42.251 1.00 70.69 90 ASP A O 1
ATOM 661 N N . GLY A 1 91 ? 22.550 -8.471 -40.817 1.00 66.94 91 GLY A N 1
ATOM 662 C CA . GLY A 1 91 ? 23.399 -7.392 -40.320 1.00 66.94 91 GLY A CA 1
ATOM 663 C C . GLY A 1 91 ? 23.717 -6.345 -41.391 1.00 66.94 91 GLY A C 1
ATOM 664 O O . GLY A 1 91 ? 24.697 -5.614 -41.240 1.00 66.94 91 GLY A O 1
ATOM 665 N N . THR A 1 92 ? 22.943 -6.316 -42.483 1.00 68.75 92 THR A N 1
ATOM 666 C CA . THR A 1 92 ? 23.236 -5.530 -43.691 1.00 68.75 92 THR A CA 1
ATOM 667 C C . THR A 1 92 ? 22.049 -4.726 -44.203 1.00 68.75 92 THR A C 1
ATOM 669 O O . THR A 1 92 ? 22.285 -3.658 -44.763 1.00 68.75 92 THR A O 1
ATOM 672 N N . GLY A 1 93 ? 20.807 -5.182 -44.026 1.00 75.81 93 GLY A N 1
ATOM 673 C CA . GLY A 1 93 ? 19.612 -4.428 -44.410 1.00 75.81 93 GLY A CA 1
ATOM 674 C C . GLY A 1 93 ? 19.226 -3.401 -43.348 1.00 75.81 93 GLY A C 1
ATOM 675 O O . GLY A 1 93 ? 19.330 -3.691 -42.158 1.00 75.81 93 GLY A O 1
ATOM 676 N N . GLU A 1 94 ? 18.786 -2.205 -43.755 1.00 79.38 94 GLU A N 1
ATOM 677 C CA . GLU A 1 94 ? 18.061 -1.308 -42.839 1.00 79.38 94 GLU A CA 1
ATOM 678 C C . GLU A 1 94 ? 16.746 -1.990 -42.460 1.00 79.38 94 GLU A C 1
ATOM 680 O O . GLU A 1 94 ? 16.128 -2.662 -43.286 1.00 79.38 94 GLU A O 1
ATOM 685 N N . VAL A 1 95 ? 16.337 -1.860 -41.204 1.00 79.00 95 VAL A N 1
ATOM 686 C CA . VAL A 1 95 ? 15.025 -2.343 -40.783 1.00 79.00 95 VAL A CA 1
ATOM 687 C C . VAL A 1 95 ? 13.993 -1.283 -41.158 1.00 79.00 95 VAL A C 1
ATOM 689 O O . VAL A 1 95 ? 13.948 -0.226 -40.532 1.00 79.00 95 VAL A O 1
ATOM 692 N N . ASP A 1 96 ? 13.185 -1.568 -42.181 1.00 72.44 96 ASP A N 1
ATOM 693 C CA . ASP A 1 96 ? 12.128 -0.661 -42.658 1.00 72.44 96 ASP A CA 1
ATOM 694 C C . ASP A 1 96 ? 10.965 -0.538 -41.656 1.00 72.44 96 ASP A C 1
ATOM 696 O O . ASP A 1 96 ? 10.316 0.503 -41.579 1.00 72.44 96 ASP A O 1
ATOM 700 N N . ASP A 1 97 ? 10.722 -1.591 -40.867 1.00 75.62 97 ASP A N 1
ATOM 701 C CA . ASP A 1 97 ? 9.715 -1.623 -39.806 1.00 75.62 97 ASP A CA 1
ATOM 702 C C . ASP A 1 97 ? 10.375 -1.809 -38.439 1.00 75.62 97 ASP A C 1
ATOM 704 O O . ASP A 1 97 ? 10.794 -2.907 -38.059 1.00 75.62 97 ASP A O 1
ATOM 708 N N . VAL A 1 98 ? 10.434 -0.718 -37.685 1.00 71.75 98 VAL A N 1
ATOM 709 C CA . VAL A 1 98 ? 11.051 -0.629 -36.363 1.00 71.75 98 VAL A CA 1
ATOM 710 C C . VAL A 1 98 ? 10.481 -1.658 -35.366 1.00 71.75 98 VAL A C 1
ATOM 712 O O . VAL A 1 98 ? 11.209 -2.116 -34.476 1.00 71.75 98 VAL A O 1
ATOM 715 N N . ALA A 1 99 ? 9.224 -2.080 -35.544 1.00 71.38 99 ALA A N 1
ATOM 716 C CA . ALA A 1 99 ? 8.571 -3.079 -34.700 1.00 71.38 99 ALA A CA 1
ATOM 717 C C . ALA A 1 99 ? 9.139 -4.495 -34.903 1.00 71.38 99 ALA A C 1
ATOM 719 O O . ALA A 1 99 ? 9.179 -5.296 -33.970 1.00 71.38 99 ALA A O 1
ATOM 720 N N . SER A 1 100 ? 9.654 -4.807 -36.098 1.00 75.56 100 SER A N 1
ATOM 721 C CA . SER A 1 100 ? 10.264 -6.115 -36.388 1.00 75.56 100 SER A CA 1
ATOM 722 C C . SER A 1 100 ? 11.576 -6.351 -35.620 1.00 75.56 100 SER A C 1
ATOM 724 O O . SER A 1 100 ? 11.980 -7.502 -35.392 1.00 75.56 100 SER A O 1
ATOM 726 N N . GLY A 1 101 ? 12.192 -5.260 -35.149 1.00 79.94 101 GLY A N 1
ATOM 727 C CA . GLY A 1 101 ? 13.397 -5.214 -34.335 1.00 79.94 101 GLY A CA 1
ATOM 728 C C . GLY A 1 101 ? 14.687 -5.527 -35.094 1.00 79.94 101 GLY A C 1
ATOM 729 O O . GLY A 1 101 ? 14.725 -6.272 -36.071 1.00 79.94 101 GLY A O 1
ATOM 730 N N . GLY A 1 102 ? 15.791 -4.973 -34.606 1.00 85.38 102 GLY A N 1
ATOM 731 C CA . GLY A 1 102 ? 17.089 -5.016 -35.274 1.00 85.38 102 GLY A CA 1
ATOM 732 C C . GLY A 1 102 ? 18.255 -4.860 -34.312 1.00 85.38 102 GLY A C 1
ATOM 733 O O . GLY A 1 102 ? 18.093 -4.816 -33.099 1.00 85.38 102 GLY A O 1
ATOM 734 N N . LEU A 1 103 ? 19.459 -4.775 -34.853 1.00 84.62 103 LEU A N 1
ATOM 735 C CA . LEU A 1 103 ? 20.667 -4.440 -34.114 1.00 84.62 103 LEU A CA 1
ATOM 736 C C . LEU A 1 103 ? 20.836 -2.925 -34.213 1.00 84.62 103 LEU A C 1
ATOM 738 O O . LEU A 1 103 ? 20.967 -2.382 -35.310 1.00 84.62 103 LEU A O 1
ATOM 742 N N . LEU A 1 104 ? 20.779 -2.243 -33.072 1.00 85.69 104 LEU A N 1
ATOM 743 C CA . LEU A 1 104 ? 20.815 -0.786 -33.019 1.00 85.69 104 LEU A CA 1
ATOM 744 C C . LEU A 1 104 ? 22.244 -0.287 -32.787 1.00 85.69 104 LEU A C 1
ATOM 746 O O . LEU A 1 104 ? 22.936 -0.740 -31.873 1.00 85.69 104 LEU A O 1
ATOM 750 N N . TYR A 1 105 ? 22.673 0.679 -33.591 1.00 86.75 105 TYR A N 1
ATOM 751 C CA . TYR A 1 105 ? 23.978 1.325 -33.509 1.00 86.75 105 TYR A CA 1
ATOM 752 C C . TYR A 1 105 ? 23.820 2.832 -33.390 1.00 86.75 105 TYR A C 1
ATOM 754 O O . TYR A 1 105 ? 22.965 3.410 -34.044 1.00 86.75 105 TYR A O 1
ATOM 762 N N . THR A 1 106 ? 24.691 3.465 -32.608 1.00 84.88 106 THR A N 1
ATOM 763 C CA . THR A 1 106 ? 24.753 4.925 -32.452 1.00 84.88 106 THR A CA 1
ATOM 764 C C . THR A 1 106 ? 26.117 5.417 -32.911 1.00 84.88 106 THR A C 1
ATOM 766 O O . THR A 1 106 ? 27.140 4.910 -32.439 1.00 84.88 106 THR A O 1
ATOM 769 N N . CYS A 1 107 ? 26.157 6.348 -33.864 1.00 85.00 107 CYS A N 1
ATOM 770 C CA . CYS A 1 107 ? 27.398 6.856 -34.452 1.00 85.00 107 CYS A CA 1
ATOM 771 C C . CYS A 1 107 ? 27.652 8.307 -34.043 1.00 85.00 107 CYS A C 1
ATOM 773 O O . CYS A 1 107 ? 26.774 9.160 -34.166 1.00 85.00 107 CYS A O 1
ATOM 775 N N . ASP A 1 108 ? 28.873 8.615 -33.602 1.00 85.44 108 ASP A N 1
ATOM 776 C CA . ASP A 1 108 ? 29.264 9.990 -33.285 1.00 85.44 108 ASP A CA 1
ATOM 777 C C . ASP A 1 108 ? 29.586 10.825 -34.545 1.00 85.44 108 ASP A C 1
ATOM 779 O O . ASP A 1 108 ? 29.510 10.350 -35.682 1.00 85.44 108 ASP A O 1
ATOM 783 N N . ALA A 1 109 ? 29.947 12.100 -34.359 1.00 86.88 109 ALA A N 1
ATOM 784 C CA . ALA A 1 109 ? 30.284 13.009 -35.462 1.00 86.88 109 ALA A CA 1
ATOM 785 C C . ALA A 1 109 ? 31.558 12.607 -36.234 1.00 86.88 109 ALA A C 1
ATOM 787 O O . ALA A 1 109 ? 31.756 13.034 -37.373 1.00 86.88 109 ALA A O 1
ATOM 788 N N . SER A 1 110 ? 32.422 11.780 -35.636 1.00 81.50 110 SER A N 1
ATOM 789 C CA . SER A 1 110 ? 33.606 11.224 -36.299 1.00 81.50 110 SER A CA 1
ATOM 790 C C . SER A 1 110 ? 33.293 9.955 -37.098 1.00 81.50 110 SER A C 1
ATOM 792 O O . SER A 1 110 ? 34.109 9.528 -37.913 1.00 81.50 110 SER A O 1
ATOM 794 N N . GLY A 1 111 ? 32.087 9.406 -36.930 1.00 81.19 111 GLY A N 1
ATOM 795 C CA . GLY A 1 111 ? 31.626 8.178 -37.566 1.00 81.19 111 GLY A CA 1
ATOM 796 C C . GLY A 1 111 ? 31.977 6.917 -36.785 1.00 81.19 111 GLY A C 1
ATOM 797 O O . GLY A 1 111 ? 31.807 5.819 -37.304 1.00 81.19 111 GLY A O 1
ATOM 798 N N . VAL A 1 112 ? 32.454 7.050 -35.544 1.00 83.31 112 VAL A N 1
ATOM 799 C CA . VAL A 1 112 ? 32.677 5.901 -34.666 1.00 83.31 112 VAL A CA 1
ATOM 800 C C . VAL A 1 112 ? 31.334 5.474 -34.091 1.00 83.31 112 VAL A C 1
ATOM 802 O O . VAL A 1 112 ? 30.664 6.237 -33.394 1.00 83.31 112 VAL A O 1
ATOM 805 N N . CYS A 1 113 ? 30.958 4.232 -34.368 1.00 84.12 113 CYS A N 1
ATOM 806 C CA . CYS A 1 113 ? 29.680 3.663 -33.987 1.00 84.12 113 CYS A CA 1
ATOM 807 C C . CYS A 1 113 ? 29.816 2.678 -32.822 1.00 84.12 113 CYS A C 1
ATOM 809 O O . CYS A 1 113 ? 30.807 1.951 -32.687 1.00 84.12 113 CYS A O 1
ATOM 811 N N . LYS A 1 114 ? 28.791 2.639 -31.971 1.00 86.62 114 LYS A N 1
ATOM 812 C CA . LYS A 1 114 ? 28.663 1.696 -30.855 1.00 86.62 114 LYS A CA 1
ATOM 813 C C . LYS A 1 114 ? 27.329 0.974 -30.943 1.00 86.62 114 LYS A C 1
ATOM 815 O O . LYS A 1 114 ? 26.291 1.618 -31.065 1.00 86.62 114 LYS A O 1
ATOM 820 N N . GLN A 1 115 ? 27.375 -0.352 -30.852 1.00 84.94 115 GLN A N 1
ATOM 821 C CA . GLN A 1 115 ? 26.172 -1.167 -30.749 1.00 84.94 115 GLN A CA 1
ATOM 822 C C . GLN A 1 115 ? 25.516 -0.955 -29.381 1.00 84.94 115 GLN A C 1
ATOM 824 O O . GLN A 1 115 ? 26.201 -0.997 -28.355 1.00 84.94 115 GLN A O 1
ATOM 829 N N . ILE A 1 116 ? 24.201 -0.773 -29.372 1.00 83.69 116 ILE A N 1
ATOM 830 C CA . ILE A 1 116 ? 23.384 -0.868 -28.167 1.00 83.69 116 ILE A CA 1
ATOM 831 C C . ILE A 1 116 ? 23.131 -2.353 -27.895 1.00 83.69 116 ILE A C 1
ATOM 833 O O . ILE A 1 116 ? 22.687 -3.098 -28.765 1.00 83.69 116 ILE A O 1
ATOM 837 N N . VAL A 1 117 ? 23.488 -2.800 -26.695 1.00 82.69 117 VAL A N 1
ATOM 838 C CA . VAL A 1 117 ? 23.481 -4.218 -26.310 1.00 82.69 117 VAL A CA 1
ATOM 839 C C . VAL A 1 117 ? 22.386 -4.513 -25.288 1.00 82.69 117 VAL A C 1
ATOM 841 O O . VAL A 1 117 ? 21.798 -3.598 -24.711 1.00 82.69 117 VAL A O 1
ATOM 844 N N . ASN A 1 118 ? 22.131 -5.802 -25.061 1.00 81.19 118 ASN A N 1
ATOM 845 C CA . ASN A 1 118 ? 21.122 -6.322 -24.137 1.00 81.19 118 ASN A CA 1
ATOM 846 C C . ASN A 1 118 ? 21.097 -5.597 -22.772 1.00 81.19 118 ASN A C 1
ATOM 848 O O . ASN A 1 118 ? 22.149 -5.304 -22.198 1.00 81.19 118 ASN A O 1
ATOM 852 N N . GLY A 1 119 ? 19.896 -5.362 -22.237 1.00 72.06 119 GLY A N 1
ATOM 853 C CA . GLY A 1 119 ? 19.667 -4.701 -20.944 1.00 72.06 119 GLY A CA 1
ATOM 854 C C . GLY A 1 119 ? 19.697 -3.173 -21.010 1.00 72.06 119 GLY A C 1
ATOM 855 O O . GLY A 1 119 ? 19.751 -2.507 -19.978 1.00 72.06 119 GLY A O 1
ATOM 856 N N . SER A 1 120 ? 19.680 -2.625 -22.222 1.00 73.75 120 SER A N 1
ATOM 857 C CA . SER A 1 120 ? 19.663 -1.194 -22.500 1.00 73.75 120 SER A CA 1
ATOM 858 C C . SER A 1 120 ? 18.342 -0.824 -23.153 1.00 73.75 120 SER A C 1
ATOM 860 O O . SER A 1 120 ? 17.950 -1.490 -24.112 1.00 73.75 120 SER A O 1
ATOM 862 N N . ASN A 1 121 ? 17.716 0.268 -22.706 1.00 81.25 121 ASN A N 1
ATOM 863 C CA . ASN A 1 121 ? 16.758 0.963 -23.557 1.00 81.25 121 ASN A CA 1
ATOM 864 C C . ASN A 1 121 ? 17.410 2.193 -24.185 1.00 81.25 121 ASN A C 1
ATOM 866 O O . ASN A 1 121 ? 18.273 2.842 -23.573 1.00 81.25 121 ASN A O 1
ATOM 870 N N . TYR A 1 122 ? 17.001 2.507 -25.406 1.00 83.19 122 TYR A N 1
ATOM 871 C CA . TYR A 1 122 ? 17.506 3.641 -26.164 1.00 83.19 122 TYR A CA 1
ATOM 872 C C . TYR A 1 122 ? 16.345 4.404 -26.786 1.00 83.19 122 TYR A C 1
ATOM 874 O O . TYR A 1 122 ? 15.505 3.807 -27.451 1.00 83.19 122 TYR A O 1
ATOM 882 N N . LEU A 1 123 ? 16.295 5.717 -26.571 1.00 81.00 123 LEU A N 1
ATOM 883 C CA . LEU A 1 123 ? 15.326 6.555 -27.260 1.00 81.00 123 LEU A CA 1
ATOM 884 C C . LEU A 1 123 ? 15.894 6.928 -28.629 1.00 81.00 123 LEU A C 1
ATOM 886 O O . LEU A 1 123 ? 16.919 7.604 -28.699 1.00 81.00 123 LEU A O 1
ATOM 890 N N . TYR A 1 124 ? 15.208 6.526 -29.693 1.00 80.62 124 TYR A N 1
ATOM 891 C CA . TYR A 1 124 ? 15.518 6.959 -31.049 1.00 80.62 124 TYR A CA 1
ATOM 892 C C . TYR A 1 124 ? 14.240 7.369 -31.763 1.00 80.62 124 TYR A C 1
ATOM 894 O O . TYR A 1 124 ? 13.313 6.571 -31.900 1.00 80.62 124 TYR A O 1
ATOM 902 N N . SER A 1 125 ? 14.218 8.612 -32.251 1.00 79.06 125 SER A N 1
ATOM 903 C CA . SER A 1 125 ? 13.016 9.217 -32.827 1.00 79.06 125 SER A CA 1
ATOM 904 C C . SER A 1 125 ? 11.848 9.144 -31.825 1.00 79.06 125 SER A C 1
ATOM 906 O O . SER A 1 125 ? 11.995 9.582 -30.686 1.00 79.06 125 SER A O 1
ATOM 908 N N . GLU A 1 126 ? 10.714 8.599 -32.244 1.00 79.88 126 GLU A N 1
ATOM 909 C CA . GLU A 1 126 ? 9.483 8.433 -31.470 1.00 79.88 126 GLU A CA 1
ATOM 910 C C . GLU A 1 126 ? 9.402 7.099 -30.698 1.00 79.88 126 GLU A C 1
ATOM 912 O O . GLU A 1 126 ? 8.418 6.857 -30.007 1.00 79.88 126 GLU A O 1
ATOM 917 N N . TYR A 1 127 ? 10.423 6.234 -30.792 1.00 81.75 127 TYR A N 1
ATOM 918 C CA . TYR A 1 127 ? 10.418 4.887 -30.210 1.00 81.75 127 TYR A CA 1
ATOM 919 C C . TYR A 1 127 ? 11.392 4.757 -29.040 1.00 81.75 127 TYR A C 1
ATOM 921 O O . TYR A 1 127 ? 12.539 5.220 -29.098 1.00 81.75 127 TYR A O 1
ATOM 929 N N . VAL A 1 128 ? 10.984 4.002 -28.017 1.00 85.94 128 VAL A N 1
ATOM 930 C CA . VAL A 1 128 ? 11.920 3.421 -27.052 1.00 85.94 128 VAL A CA 1
ATOM 931 C C . VAL A 1 128 ? 12.292 2.025 -27.523 1.00 85.94 128 VAL A C 1
ATOM 933 O O . VAL A 1 128 ? 11.480 1.107 -27.530 1.00 85.94 128 VAL A O 1
ATOM 936 N N . PHE A 1 129 ? 13.548 1.854 -27.903 1.00 85.62 129 PHE A N 1
ATOM 937 C CA . PHE A 1 129 ? 14.102 0.561 -28.263 1.00 85.62 129 PHE A CA 1
ATOM 938 C C . PHE A 1 129 ? 14.459 -0.221 -27.013 1.00 85.62 129 PHE A C 1
ATOM 940 O O . PHE A 1 129 ? 15.289 0.242 -26.232 1.00 85.62 129 PHE A O 1
ATOM 947 N N . ILE A 1 130 ? 13.884 -1.410 -26.855 1.00 85.38 130 ILE A N 1
ATOM 948 C CA . ILE A 1 130 ? 14.190 -2.341 -25.767 1.00 85.38 130 ILE A CA 1
ATOM 949 C C . ILE A 1 130 ? 15.094 -3.434 -26.333 1.00 85.38 130 ILE A C 1
ATOM 951 O O . ILE A 1 130 ? 14.669 -4.248 -27.153 1.00 85.38 130 ILE A O 1
ATOM 955 N N . CYS A 1 131 ? 16.364 -3.443 -25.923 1.00 84.62 131 CYS A N 1
ATOM 956 C CA . CYS A 1 131 ? 17.338 -4.420 -26.401 1.00 84.62 131 CYS A CA 1
ATOM 957 C C . CYS A 1 131 ? 17.368 -5.650 -25.490 1.00 84.62 131 CYS A C 1
ATOM 959 O O . CYS A 1 131 ? 17.838 -5.581 -24.352 1.00 84.62 131 CYS A O 1
ATOM 961 N N . GLY A 1 132 ? 16.880 -6.778 -26.006 1.00 84.12 132 GLY A N 1
ATOM 962 C CA . GLY A 1 132 ? 16.782 -8.052 -25.300 1.00 84.12 132 GLY A CA 1
ATOM 963 C C . GLY A 1 132 ? 17.898 -9.047 -25.638 1.00 84.12 132 GLY A C 1
ATOM 964 O O . GLY A 1 132 ? 19.022 -8.700 -26.023 1.00 84.12 132 GLY A O 1
ATOM 965 N N . LYS A 1 133 ? 17.585 -10.341 -25.486 1.00 81.69 133 LYS A N 1
ATOM 966 C CA . LYS A 1 133 ? 18.524 -11.446 -25.734 1.00 81.69 133 LYS A CA 1
ATOM 967 C C . LYS A 1 133 ? 19.025 -11.425 -27.184 1.00 81.69 133 LYS A C 1
ATOM 969 O O . LYS A 1 133 ? 18.250 -11.273 -28.120 1.00 81.69 133 LYS A O 1
ATOM 974 N N . GLY A 1 134 ? 20.334 -11.607 -27.367 1.00 80.88 134 GLY A N 1
ATOM 975 C CA . GLY A 1 134 ? 20.970 -11.546 -28.689 1.00 80.88 134 GLY A CA 1
ATOM 976 C C . GLY A 1 134 ? 21.189 -10.124 -29.217 1.00 80.88 134 GLY A C 1
ATOM 977 O O . GLY A 1 134 ? 21.485 -9.969 -30.396 1.00 80.88 134 GLY A O 1
ATOM 978 N N . ASN A 1 135 ? 21.058 -9.101 -28.360 1.00 82.25 135 ASN A N 1
ATOM 979 C CA . ASN A 1 135 ? 21.185 -7.679 -28.709 1.00 82.25 135 ASN A CA 1
ATOM 980 C C . ASN A 1 135 ? 20.162 -7.198 -29.751 1.00 82.25 135 ASN A C 1
ATOM 982 O O . ASN A 1 135 ? 20.355 -6.136 -30.339 1.00 82.25 135 ASN A O 1
ATOM 986 N N . LYS A 1 136 ? 19.085 -7.961 -29.976 1.00 85.31 136 LYS A N 1
ATOM 987 C CA . LYS A 1 136 ? 17.947 -7.510 -30.773 1.00 85.31 136 LYS A CA 1
ATOM 988 C C . LYS A 1 136 ? 17.207 -6.434 -29.985 1.00 85.31 136 LYS A C 1
ATOM 990 O O . LYS A 1 136 ? 16.811 -6.669 -28.846 1.00 85.31 136 LYS A O 1
ATOM 995 N N . CYS A 1 137 ? 17.056 -5.279 -30.603 1.00 85.62 137 CYS A N 1
ATOM 996 C CA . CYS A 1 137 ? 16.355 -4.114 -30.106 1.00 85.62 137 CYS A CA 1
ATOM 997 C C . CYS A 1 137 ? 15.041 -3.973 -30.863 1.00 85.62 137 CYS A C 1
ATOM 999 O O . CYS A 1 137 ? 15.047 -3.837 -32.085 1.00 85.62 137 CYS A O 1
ATOM 1001 N N . GLU A 1 138 ? 13.930 -4.010 -30.142 1.00 86.12 138 GLU A N 1
ATOM 1002 C CA . GLU A 1 138 ? 12.586 -3.824 -30.690 1.00 86.12 138 GLU A CA 1
ATOM 1003 C C . GLU A 1 138 ? 12.092 -2.441 -30.279 1.00 86.12 138 GLU A C 1
ATOM 1005 O O . GLU A 1 138 ? 12.200 -2.074 -29.106 1.00 86.12 138 GLU A O 1
ATOM 1010 N N . GLY A 1 139 ? 11.625 -1.643 -31.242 1.00 84.25 139 GLY A N 1
ATOM 1011 C CA . GLY A 1 139 ? 11.027 -0.354 -30.921 1.00 84.25 139 GLY A CA 1
ATOM 1012 C C . GLY A 1 139 ? 9.654 -0.556 -30.304 1.00 84.25 139 GLY A C 1
ATOM 1013 O O . GLY A 1 139 ? 8.828 -1.291 -30.838 1.00 84.25 139 GLY A O 1
ATOM 1014 N N . ASN A 1 140 ? 9.420 0.106 -29.180 1.00 81.94 140 ASN A N 1
ATOM 1015 C CA . ASN A 1 140 ? 8.166 0.071 -28.454 1.00 81.94 140 ASN A CA 1
ATOM 1016 C C . ASN A 1 140 ? 7.605 1.496 -28.330 1.00 81.94 140 ASN A C 1
ATOM 1018 O O . ASN A 1 140 ? 8.343 2.430 -28.001 1.00 81.94 140 ASN A O 1
ATOM 1022 N N . LYS A 1 141 ? 6.306 1.641 -28.612 1.00 83.50 141 LYS A N 1
ATOM 1023 C CA . LYS A 1 141 ? 5.516 2.870 -28.432 1.00 83.50 141 LYS A CA 1
ATOM 1024 C C . LYS A 1 141 ? 4.472 2.756 -27.321 1.00 83.50 141 LYS A C 1
ATOM 1026 O O . LYS A 1 141 ? 3.746 3.708 -27.066 1.00 83.50 141 LYS A O 1
ATOM 1031 N N . ALA A 1 142 ? 4.377 1.610 -26.655 1.00 89.06 142 ALA A N 1
ATOM 1032 C CA . ALA A 1 142 ? 3.420 1.413 -25.581 1.00 89.06 142 ALA A CA 1
ATOM 1033 C C . ALA A 1 142 ? 3.622 2.450 -24.472 1.00 89.06 142 ALA A C 1
ATOM 1035 O O . ALA A 1 142 ? 4.756 2.836 -24.146 1.00 89.06 142 ALA A O 1
ATOM 1036 N N . ALA A 1 143 ? 2.510 2.875 -23.880 1.00 91.00 143 ALA A N 1
ATOM 1037 C CA . ALA A 1 143 ? 2.518 3.909 -22.864 1.00 91.00 143 ALA A CA 1
ATOM 1038 C C . ALA A 1 143 ? 3.366 3.500 -21.643 1.00 91.00 143 ALA A C 1
ATOM 1040 O O . ALA A 1 143 ? 3.473 2.319 -21.322 1.00 91.00 143 ALA A O 1
ATOM 1041 N N . GLY A 1 144 ? 3.980 4.452 -20.941 1.00 92.56 144 GLY A N 1
ATOM 1042 C CA . GLY A 1 144 ? 4.677 4.212 -19.672 1.00 92.56 144 GLY A CA 1
ATOM 1043 C C . GLY A 1 144 ? 6.051 4.866 -19.565 1.00 92.56 144 GLY A C 1
ATOM 1044 O O . GLY A 1 144 ? 6.499 5.585 -20.462 1.00 92.56 144 GLY A O 1
ATOM 1045 N N . TYR A 1 145 ? 6.728 4.617 -18.438 1.00 93.75 145 TYR A N 1
ATOM 1046 C CA . TYR A 1 145 ? 8.046 5.190 -18.171 1.00 93.75 145 TYR A CA 1
ATOM 1047 C C . TYR A 1 145 ? 9.189 4.214 -18.441 1.00 93.75 145 TYR A C 1
ATOM 1049 O O . TYR A 1 145 ? 9.172 3.060 -18.012 1.00 93.75 145 TYR A O 1
ATOM 1057 N N . TYR A 1 146 ? 10.239 4.714 -19.086 1.00 92.50 146 TYR A N 1
ATOM 1058 C CA . TYR A 1 146 ? 11.383 3.924 -19.521 1.00 92.50 146 TYR A CA 1
ATOM 1059 C C . TYR A 1 146 ? 12.701 4.550 -19.066 1.00 92.50 146 TYR A C 1
ATOM 1061 O O . TYR A 1 146 ? 12.941 5.753 -19.206 1.00 92.50 146 TYR A O 1
ATOM 1069 N N . LEU A 1 147 ? 13.590 3.706 -18.542 1.00 90.44 147 LEU A N 1
ATOM 1070 C CA . LEU A 1 147 ? 14.977 4.065 -18.243 1.00 90.44 147 LEU A CA 1
ATOM 1071 C C . LEU A 1 147 ? 15.845 3.830 -19.467 1.00 90.44 147 LEU A C 1
ATOM 1073 O O . LEU A 1 147 ? 15.721 2.787 -20.092 1.00 90.44 147 LEU A O 1
ATOM 1077 N N . THR A 1 148 ? 16.778 4.727 -19.756 1.00 84.81 148 THR A N 1
ATOM 1078 C CA . THR A 1 148 ? 17.809 4.506 -20.778 1.00 84.81 148 THR A CA 1
ATOM 1079 C C . THR A 1 148 ? 19.134 4.106 -20.138 1.00 84.81 148 THR A C 1
ATOM 1081 O O . THR A 1 148 ? 19.306 4.146 -18.917 1.00 84.81 148 THR A O 1
ATOM 1084 N N . VAL A 1 149 ? 20.127 3.776 -20.965 1.00 75.06 149 VAL A N 1
ATOM 1085 C CA . VAL A 1 149 ? 21.509 3.519 -20.514 1.00 75.06 149 VAL A CA 1
ATOM 1086 C C . VAL A 1 149 ? 22.099 4.642 -19.652 1.00 75.06 149 VAL A C 1
ATOM 1088 O O . VAL A 1 149 ? 22.932 4.385 -18.778 1.00 75.06 149 VAL A O 1
ATOM 1091 N N . ASN A 1 150 ? 21.660 5.883 -19.871 1.00 74.31 150 ASN A N 1
ATOM 1092 C CA . ASN A 1 150 ? 22.148 7.052 -19.149 1.00 74.31 150 ASN A CA 1
ATOM 1093 C C . ASN A 1 150 ? 21.438 7.267 -17.805 1.00 74.31 150 ASN A C 1
ATOM 1095 O O . ASN A 1 150 ? 22.023 7.884 -16.916 1.00 74.31 150 ASN A O 1
ATOM 1099 N N . SER A 1 151 ? 20.251 6.687 -17.595 1.00 79.25 151 SER A N 1
ATOM 1100 C CA . SER A 1 151 ? 19.457 6.851 -16.367 1.00 79.25 151 SER A CA 1
ATOM 1101 C C . SER A 1 151 ? 20.168 6.378 -15.092 1.00 79.25 151 SER A C 1
ATOM 1103 O O . SER A 1 151 ? 19.917 6.876 -13.997 1.00 79.25 151 SER A O 1
ATOM 1105 N N . SER A 1 152 ? 21.108 5.437 -15.220 1.00 73.69 152 SER A N 1
ATOM 1106 C CA . SER A 1 152 ? 21.935 4.975 -14.095 1.00 73.69 152 SER A CA 1
ATOM 1107 C C . SER A 1 152 ? 22.993 5.995 -13.645 1.00 73.69 152 SER A C 1
ATOM 1109 O O . SER A 1 152 ? 23.492 5.911 -12.522 1.00 73.69 152 SER A O 1
ATOM 1111 N N . LYS A 1 153 ? 23.347 6.943 -14.521 1.00 76.56 153 LYS A N 1
ATOM 1112 C CA . LYS A 1 153 ? 24.402 7.952 -14.321 1.00 76.56 153 LYS A CA 1
ATOM 1113 C C . LYS A 1 153 ? 23.851 9.364 -14.144 1.00 76.56 153 LYS A C 1
ATOM 1115 O O . LYS A 1 153 ? 24.577 10.234 -13.673 1.00 76.56 153 LYS A O 1
ATOM 1120 N N . ALA A 1 154 ? 22.609 9.585 -14.550 1.00 80.19 154 ALA A N 1
ATOM 1121 C CA . ALA A 1 154 ? 21.925 10.860 -14.479 1.00 80.19 154 ALA A CA 1
ATOM 1122 C C . ALA A 1 154 ? 20.439 10.634 -14.197 1.00 80.19 154 ALA A C 1
ATOM 1124 O O . ALA A 1 154 ? 19.884 9.584 -14.510 1.00 80.19 154 ALA A O 1
ATOM 1125 N N . LYS A 1 155 ? 19.777 11.637 -13.623 1.00 82.81 155 LYS A N 1
ATOM 1126 C CA . LYS A 1 155 ? 18.339 11.620 -13.357 1.00 82.81 155 LYS A CA 1
ATOM 1127 C C . LYS A 1 155 ? 17.564 11.780 -14.670 1.00 82.81 155 LYS A C 1
ATOM 1129 O O . LYS A 1 155 ? 17.101 12.864 -15.011 1.00 82.81 155 LYS A O 1
ATOM 1134 N N . GLU A 1 156 ? 17.497 10.699 -15.440 1.00 89.25 156 GLU A N 1
ATOM 1135 C CA . GLU A 1 156 ? 16.833 10.651 -16.741 1.00 89.25 156 GLU A CA 1
ATOM 1136 C C . GLU A 1 156 ? 15.764 9.570 -16.749 1.00 89.25 156 GLU A C 1
ATOM 1138 O O . GLU A 1 156 ? 16.025 8.410 -16.429 1.00 89.25 156 GLU A O 1
ATOM 1143 N N . LEU A 1 157 ? 14.566 9.963 -17.151 1.00 92.19 157 LEU A N 1
ATOM 1144 C CA . LEU A 1 157 ? 13.417 9.100 -17.349 1.00 92.19 157 LEU A CA 1
ATOM 1145 C C . LEU A 1 157 ? 12.716 9.581 -18.613 1.00 92.19 157 LEU A C 1
ATOM 1147 O O . LEU A 1 157 ? 12.745 10.776 -18.905 1.00 92.19 157 LEU A O 1
ATOM 1151 N N . TYR A 1 158 ? 12.119 8.667 -19.360 1.00 91.81 158 TYR A N 1
ATOM 1152 C CA . TYR A 1 158 ? 11.330 8.995 -20.539 1.00 91.81 158 TYR A CA 1
ATOM 1153 C C . TYR A 1 158 ? 9.920 8.493 -20.329 1.00 91.81 158 TYR A C 1
ATOM 1155 O O . TYR A 1 158 ? 9.747 7.392 -19.817 1.00 91.81 158 TYR A O 1
ATOM 1163 N N . TYR A 1 159 ? 8.940 9.295 -20.713 1.00 93.12 159 TYR A N 1
ATOM 1164 C CA . TYR A 1 159 ? 7.544 8.901 -20.737 1.00 93.12 159 TYR A CA 1
ATOM 1165 C C . TYR A 1 159 ? 7.104 8.765 -22.187 1.00 93.12 159 TYR A C 1
ATOM 1167 O O . TYR A 1 159 ? 7.250 9.712 -22.963 1.00 93.12 159 TYR A O 1
ATOM 1175 N N . CYS A 1 160 ? 6.595 7.594 -22.548 1.00 92.31 160 CYS A N 1
ATOM 1176 C CA . CYS A 1 160 ? 5.892 7.391 -23.804 1.00 92.31 160 CYS A CA 1
ATOM 1177 C C . CYS A 1 160 ? 4.390 7.423 -23.512 1.00 92.31 160 CYS A C 1
ATOM 1179 O O . CYS A 1 160 ? 3.949 6.673 -22.647 1.00 92.31 160 CYS A O 1
ATOM 1181 N N . PRO A 1 161 ? 3.613 8.281 -24.177 1.00 90.38 161 PRO A N 1
ATOM 1182 C CA . PRO A 1 161 ? 2.159 8.338 -24.005 1.00 90.38 161 PRO A CA 1
ATOM 1183 C C . PRO A 1 161 ? 1.390 7.247 -24.773 1.00 90.38 161 PRO A C 1
ATOM 1185 O O . PRO A 1 161 ? 0.279 6.920 -24.371 1.00 90.38 161 PRO A O 1
ATOM 1188 N N . GLY A 1 162 ? 1.950 6.665 -25.841 1.00 89.06 162 GLY A N 1
ATOM 1189 C CA . GLY A 1 162 ? 1.269 5.653 -26.659 1.00 89.06 162 GLY A CA 1
ATOM 1190 C C . GLY A 1 162 ? 1.659 5.707 -28.140 1.00 89.06 162 GLY A C 1
ATOM 1191 O O . GLY A 1 162 ? 2.628 6.367 -28.508 1.00 89.06 162 GLY A O 1
ATOM 1192 N N . GLU A 1 163 ? 0.895 5.018 -28.996 1.00 84.38 163 GLU A N 1
ATOM 1193 C CA . GLU A 1 163 ? 1.202 4.849 -30.430 1.00 84.38 163 GLU A CA 1
ATOM 1194 C C . GLU A 1 163 ? 1.204 6.157 -31.243 1.00 84.38 163 GLU A C 1
ATOM 1196 O O . GLU A 1 163 ? 1.971 6.282 -32.208 1.00 84.38 163 GLU A O 1
ATOM 1201 N N . ASP A 1 164 ? 0.388 7.125 -30.819 1.00 85.00 164 ASP A N 1
ATOM 1202 C CA . ASP A 1 164 ? 0.101 8.361 -31.557 1.00 85.00 164 ASP A CA 1
ATOM 1203 C C . ASP A 1 164 ? 1.040 9.530 -31.227 1.00 85.00 164 ASP A C 1
ATOM 1205 O O . ASP A 1 164 ? 1.046 10.535 -31.937 1.00 85.00 164 ASP A O 1
ATOM 1209 N N . ASP A 1 165 ? 1.847 9.415 -30.172 1.00 86.50 165 ASP A N 1
ATOM 1210 C CA . ASP A 1 165 ? 2.592 10.541 -29.616 1.00 86.50 165 ASP A CA 1
ATOM 1211 C C . ASP A 1 165 ? 4.053 10.181 -29.306 1.00 86.50 165 ASP A C 1
ATOM 1213 O O . ASP A 1 165 ? 4.413 9.057 -28.953 1.00 86.50 165 ASP A O 1
ATOM 1217 N N . ASN A 1 166 ? 4.926 11.184 -29.405 1.00 86.81 166 ASN A N 1
ATOM 1218 C CA . ASN A 1 166 ? 6.357 11.004 -29.183 1.00 86.81 166 ASN A CA 1
ATOM 1219 C C . ASN A 1 166 ? 6.678 10.780 -27.702 1.00 86.81 166 ASN A C 1
ATOM 1221 O O . ASN A 1 166 ? 6.215 11.519 -26.830 1.00 86.81 166 ASN A O 1
ATOM 1225 N N . CYS A 1 167 ? 7.591 9.851 -27.418 1.00 88.81 167 CYS A N 1
ATOM 1226 C CA . CYS A 1 167 ? 8.183 9.752 -26.090 1.00 88.81 167 CYS A CA 1
ATOM 1227 C C . CYS A 1 167 ? 8.959 11.032 -25.741 1.00 88.81 167 CYS A C 1
ATOM 1229 O O . CYS A 1 167 ? 9.783 11.518 -26.519 1.00 88.81 167 CYS A O 1
ATOM 1231 N N . THR A 1 168 ? 8.747 11.563 -24.539 1.00 90.31 168 THR A N 1
ATOM 1232 C CA . THR A 1 168 ? 9.389 12.799 -24.079 1.00 90.31 168 THR A CA 1
ATOM 1233 C C . THR A 1 168 ? 10.166 12.584 -22.787 1.00 90.31 168 THR A C 1
ATOM 1235 O O . THR A 1 168 ? 9.839 11.739 -21.953 1.00 90.31 168 THR A O 1
ATOM 1238 N N . LYS A 1 169 ? 11.240 13.360 -22.616 1.00 89.56 169 LYS A N 1
ATOM 1239 C CA . LYS A 1 169 ? 11.940 13.478 -21.334 1.00 89.56 169 LYS A CA 1
ATOM 1240 C C . LYS A 1 169 ? 11.199 14.526 -20.494 1.00 89.56 169 LYS A C 1
ATOM 1242 O O . LYS A 1 169 ? 11.116 15.666 -20.957 1.00 89.56 169 LYS A O 1
ATOM 1247 N N . PRO A 1 170 ? 10.703 14.203 -19.286 1.00 88.69 170 PRO A N 1
ATOM 1248 C CA . PRO A 1 170 ? 10.089 15.193 -18.412 1.00 88.69 170 PRO A CA 1
ATOM 1249 C C . PRO A 1 170 ? 11.040 16.370 -18.166 1.00 88.69 170 PRO A C 1
ATOM 1251 O O . PRO A 1 170 ? 12.228 16.174 -17.894 1.00 88.69 170 PRO A O 1
ATOM 1254 N N . SER A 1 171 ? 10.524 17.599 -18.263 1.00 85.56 171 SER A N 1
ATOM 1255 C CA . SER A 1 171 ? 11.308 18.834 -18.084 1.00 85.56 171 SER A CA 1
ATOM 1256 C C . SER A 1 171 ? 11.911 18.954 -16.685 1.00 85.56 171 SER A C 1
ATOM 1258 O O . SER A 1 171 ? 12.969 19.551 -16.495 1.00 85.56 171 SER A O 1
ATOM 1260 N N . SER A 1 172 ? 11.237 18.361 -15.706 1.00 87.00 172 SER A N 1
ATOM 1261 C CA . SER A 1 172 ? 11.682 18.214 -14.330 1.00 87.00 172 SER A CA 1
ATOM 1262 C C . SER A 1 172 ? 11.285 16.831 -13.851 1.00 87.00 172 SER A C 1
ATOM 1264 O O . SER A 1 172 ? 10.159 16.399 -14.089 1.00 87.00 172 SER A O 1
ATOM 1266 N N . LEU A 1 173 ? 12.195 16.155 -13.156 1.00 91.75 173 LEU A N 1
ATOM 1267 C CA . LEU A 1 173 ? 11.914 14.853 -12.577 1.00 91.75 173 LEU A CA 1
ATOM 1268 C C . LEU A 1 173 ? 11.960 14.949 -11.060 1.00 91.75 173 LEU A C 1
ATOM 1270 O O . LEU A 1 173 ? 12.994 15.301 -10.482 1.00 91.75 173 LEU A O 1
ATOM 1274 N N . SER A 1 174 ? 10.847 14.623 -10.422 1.00 94.12 174 SER A N 1
ATOM 1275 C CA . SER A 1 174 ? 10.733 14.588 -8.968 1.00 94.12 174 SER A CA 1
ATOM 1276 C C . SER A 1 174 ? 11.320 13.291 -8.408 1.00 94.12 174 SER A C 1
ATOM 1278 O O . SER A 1 174 ? 11.471 12.296 -9.122 1.00 94.12 174 SER A O 1
ATOM 1280 N N . GLU A 1 175 ? 11.768 13.325 -7.153 1.00 95.38 175 GLU A N 1
ATOM 1281 C CA . GLU A 1 175 ? 12.181 12.111 -6.435 1.00 95.38 175 GLU A CA 1
ATOM 1282 C C . GLU A 1 175 ? 10.954 11.321 -5.994 1.00 95.38 175 GLU A C 1
ATOM 1284 O O . GLU A 1 175 ? 10.038 11.919 -5.440 1.00 95.38 175 GLU A O 1
ATOM 1289 N N . GLY A 1 176 ? 10.963 10.006 -6.205 1.00 95.94 176 GLY A N 1
ATOM 1290 C CA . GLY A 1 176 ? 9.849 9.123 -5.870 1.00 95.94 176 GLY A CA 1
ATOM 1291 C C . GLY A 1 176 ? 9.756 7.917 -6.802 1.00 95.94 176 GLY A C 1
ATOM 1292 O O . GLY A 1 176 ? 10.753 7.528 -7.422 1.00 95.94 176 GLY A O 1
ATOM 1293 N N . TYR A 1 177 ? 8.569 7.315 -6.866 1.00 97.38 177 TYR A N 1
ATOM 1294 C CA . TYR A 1 177 ? 8.301 6.122 -7.666 1.00 97.38 177 TYR A CA 1
ATOM 1295 C C . TYR A 1 177 ? 7.501 6.444 -8.927 1.00 97.38 177 TYR A C 1
ATOM 1297 O O . TYR A 1 177 ? 6.581 7.258 -8.903 1.00 97.38 177 TYR A O 1
ATOM 1305 N N . TYR A 1 178 ? 7.850 5.754 -10.009 1.00 96.62 178 TYR A N 1
ATOM 1306 C CA . TYR A 1 178 ? 7.170 5.781 -11.301 1.00 96.62 178 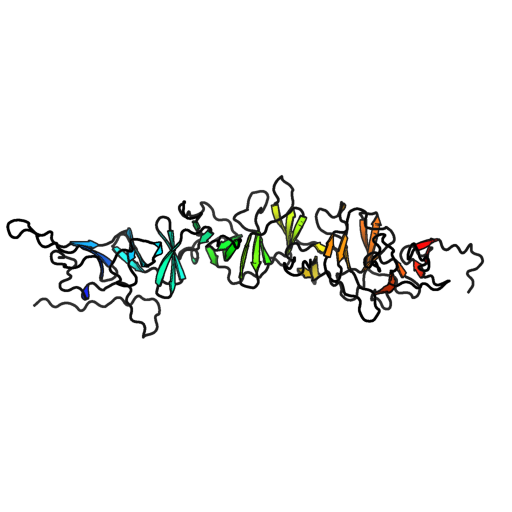TYR A CA 1
ATOM 1307 C C . TYR A 1 178 ? 6.932 4.335 -11.765 1.00 96.62 178 TYR A C 1
ATOM 1309 O O . TYR A 1 178 ? 7.762 3.464 -11.474 1.00 96.62 178 TYR A O 1
ATOM 1317 N N . PRO A 1 179 ? 5.848 4.047 -12.497 1.00 95.31 179 PRO A N 1
ATOM 1318 C CA . PRO A 1 179 ? 5.613 2.715 -13.038 1.00 95.31 179 PRO A CA 1
ATOM 1319 C C . PRO A 1 179 ? 6.504 2.436 -14.262 1.00 95.31 179 PRO A C 1
ATOM 1321 O O . PRO A 1 179 ? 6.629 3.265 -15.159 1.00 95.31 179 PRO A O 1
ATOM 1324 N N . GLN A 1 180 ? 7.134 1.262 -14.319 1.00 94.00 180 GLN A N 1
ATOM 1325 C CA . GLN A 1 180 ? 7.997 0.855 -15.430 1.00 94.00 180 GLN A CA 1
ATOM 1326 C C . GLN A 1 180 ? 7.170 0.318 -16.602 1.00 94.00 180 GLN A C 1
ATOM 1328 O O . GLN A 1 180 ? 6.553 -0.745 -16.506 1.00 94.00 180 GLN A O 1
ATOM 1333 N N . GLY A 1 181 ? 7.231 1.021 -17.732 1.00 88.50 181 GLY A N 1
ATOM 1334 C CA . GLY A 1 181 ? 6.591 0.609 -18.973 1.00 88.50 181 GLY A CA 1
ATOM 1335 C C . GLY A 1 181 ? 7.100 -0.742 -19.510 1.00 88.50 181 GLY A C 1
ATOM 1336 O O . GLY A 1 181 ? 8.170 -1.215 -19.107 1.00 88.50 181 GLY A O 1
ATOM 1337 N N . PRO A 1 182 ? 6.360 -1.363 -20.440 1.00 88.69 182 PRO A N 1
ATOM 1338 C CA . PRO A 1 182 ? 5.103 -0.868 -21.003 1.00 88.69 182 PRO A CA 1
ATOM 1339 C C . PRO A 1 182 ? 3.918 -0.990 -20.034 1.00 88.69 182 PRO A C 1
ATOM 1341 O O . PRO A 1 182 ? 3.901 -1.864 -19.167 1.00 88.69 182 PRO A O 1
ATOM 1344 N N . TYR A 1 183 ? 2.947 -0.094 -20.192 1.00 87.44 183 TYR A N 1
ATOM 1345 C CA . TYR A 1 183 ? 1.586 -0.250 -19.699 1.00 87.44 183 TYR A CA 1
ATOM 1346 C C . TYR A 1 183 ? 0.893 -1.297 -20.563 1.00 87.44 183 TYR A C 1
ATOM 1348 O O . TYR A 1 183 ? 0.907 -1.205 -21.792 1.00 87.44 183 TYR A O 1
ATOM 1356 N N . ILE A 1 184 ? 0.343 -2.317 -19.919 1.00 83.56 184 ILE A N 1
ATOM 1357 C CA . ILE A 1 184 ? -0.315 -3.430 -20.592 1.00 83.56 184 ILE A CA 1
ATOM 1358 C C . ILE A 1 184 ? -1.820 -3.193 -20.485 1.00 83.56 184 ILE A C 1
ATOM 1360 O O . ILE A 1 184 ? -2.419 -3.398 -19.425 1.00 83.56 184 ILE A O 1
ATOM 1364 N N . ASP A 1 185 ? -2.410 -2.720 -21.584 1.00 73.38 185 ASP A N 1
ATOM 1365 C CA . ASP A 1 185 ? -3.850 -2.483 -21.687 1.00 73.38 185 ASP A CA 1
ATOM 1366 C C . ASP A 1 185 ? -4.648 -3.761 -21.385 1.00 73.38 185 ASP A C 1
ATOM 1368 O O . ASP A 1 185 ? -4.298 -4.857 -21.824 1.00 73.38 185 ASP A O 1
ATOM 1372 N N . GLY A 1 186 ? -5.739 -3.606 -20.628 1.00 71.81 186 GLY A N 1
ATOM 1373 C CA . GLY A 1 186 ? -6.635 -4.693 -20.213 1.00 71.81 186 GLY A CA 1
ATOM 1374 C C . GLY A 1 186 ? -6.391 -5.218 -18.796 1.00 71.81 186 GLY A C 1
ATOM 1375 O O . GLY A 1 186 ? -7.355 -5.599 -18.138 1.00 71.81 186 GLY A O 1
ATOM 1376 N N . ASP A 1 187 ? -5.154 -5.146 -18.297 1.00 66.94 187 ASP A N 1
ATOM 1377 C CA . ASP A 1 187 ? -4.807 -5.600 -16.940 1.00 66.94 187 ASP A CA 1
ATOM 1378 C C . ASP A 1 187 ? -4.472 -4.448 -15.978 1.00 66.94 187 ASP A C 1
ATOM 1380 O O . ASP A 1 187 ? -4.295 -4.681 -14.782 1.00 66.94 187 ASP A O 1
ATOM 1384 N N . SER A 1 188 ? -4.362 -3.210 -16.480 1.00 77.81 188 SER A N 1
ATOM 1385 C CA . SER A 1 188 ? -3.906 -2.034 -15.719 1.00 77.81 188 SER A CA 1
ATOM 1386 C C . SER A 1 188 ? -2.557 -2.264 -15.026 1.00 77.81 188 SER A C 1
ATOM 1388 O O . SER A 1 188 ? -2.329 -1.798 -13.905 1.00 77.81 188 SER A O 1
ATOM 1390 N N . LYS A 1 189 ? -1.669 -3.021 -15.690 1.00 87.81 189 LYS A N 1
ATOM 1391 C CA . LYS A 1 189 ? -0.399 -3.496 -15.133 1.00 87.81 189 LYS A CA 1
ATOM 1392 C C . LYS A 1 189 ? 0.823 -2.914 -15.835 1.00 87.81 189 LYS A C 1
ATOM 1394 O O . LYS A 1 189 ? 0.835 -2.675 -17.040 1.00 87.81 189 LYS A O 1
ATOM 1399 N N . TYR A 1 190 ? 1.883 -2.775 -15.053 1.00 92.06 190 TYR A N 1
ATOM 1400 C CA . TYR A 1 190 ? 3.229 -2.403 -15.461 1.00 92.06 190 TYR A CA 1
ATOM 1401 C C . TYR A 1 190 ? 4.228 -3.480 -15.035 1.00 92.06 190 TYR A C 1
ATOM 1403 O O . TYR A 1 190 ? 3.976 -4.289 -14.137 1.00 92.06 190 TYR A O 1
ATOM 1411 N N . THR A 1 191 ? 5.398 -3.467 -15.671 1.00 89.19 191 THR A N 1
ATOM 1412 C CA . THR A 1 191 ? 6.408 -4.529 -15.522 1.00 89.19 191 THR A CA 1
ATOM 1413 C C . THR A 1 191 ? 7.304 -4.378 -14.292 1.00 89.19 191 THR A C 1
ATOM 1415 O O . THR A 1 191 ? 8.048 -5.298 -13.953 1.00 89.19 191 THR A O 1
ATOM 1418 N N . GLY A 1 192 ? 7.258 -3.229 -13.617 1.00 93.06 192 GLY A N 1
ATOM 1419 C CA . GLY A 1 192 ? 8.107 -2.950 -12.464 1.00 93.06 192 GLY A CA 1
ATOM 1420 C C . GLY A 1 192 ? 7.951 -1.533 -11.922 1.00 93.06 192 GLY A C 1
ATOM 1421 O O . GLY A 1 192 ? 7.135 -0.748 -12.402 1.00 93.06 192 GLY A O 1
ATOM 1422 N N . LEU A 1 193 ? 8.746 -1.203 -10.903 1.00 95.62 193 LEU A N 1
ATOM 1423 C CA . LEU A 1 193 ? 8.837 0.145 -10.339 1.00 95.62 193 LEU A CA 1
ATOM 1424 C C . LEU A 1 193 ? 10.178 0.765 -10.692 1.00 95.62 193 LEU A C 1
ATOM 1426 O O . LEU A 1 193 ? 11.226 0.126 -10.589 1.00 95.62 193 LEU A O 1
ATOM 1430 N N . ILE A 1 194 ? 10.150 2.045 -11.024 1.00 96.25 194 ILE A N 1
ATOM 1431 C CA . ILE A 1 194 ? 11.328 2.887 -11.158 1.00 96.25 194 ILE A CA 1
ATOM 1432 C C . ILE A 1 194 ? 11.374 3.803 -9.947 1.00 96.25 194 ILE A C 1
ATOM 1434 O O . ILE A 1 194 ? 10.416 4.520 -9.671 1.00 96.25 194 ILE A O 1
ATOM 1438 N N . LYS A 1 195 ? 12.507 3.815 -9.249 1.00 96.19 195 LYS A N 1
ATOM 1439 C CA . LYS A 1 195 ? 12.784 4.787 -8.198 1.00 96.19 195 LYS A CA 1
ATOM 1440 C C . LYS A 1 195 ? 13.736 5.846 -8.723 1.00 96.19 195 LYS A C 1
ATOM 1442 O O . LYS A 1 195 ? 14.835 5.532 -9.186 1.00 96.19 195 LYS A O 1
ATOM 1447 N N . CYS A 1 196 ? 13.319 7.098 -8.622 1.00 95.56 196 CYS A N 1
ATOM 1448 C CA . CYS A 1 196 ? 14.140 8.253 -8.935 1.00 95.56 196 CYS A CA 1
ATOM 1449 C C . CYS A 1 196 ? 14.575 8.953 -7.650 1.00 95.56 196 CYS A C 1
ATOM 1451 O O . CYS A 1 196 ? 13.755 9.319 -6.813 1.00 95.56 196 CYS A O 1
ATOM 1453 N N . GLU A 1 197 ? 15.877 9.164 -7.522 1.00 94.38 197 GLU A N 1
ATOM 1454 C CA . GLU A 1 197 ? 16.520 9.907 -6.437 1.00 94.38 197 GLU A CA 1
ATOM 1455 C C . GLU A 1 197 ? 17.061 11.237 -6.984 1.00 94.38 197 GLU A C 1
ATOM 1457 O O . GLU A 1 197 ? 16.891 11.554 -8.164 1.00 94.38 197 GLU A O 1
ATOM 1462 N N . SER A 1 198 ? 17.743 12.026 -6.153 1.00 90.00 198 SER A N 1
ATOM 1463 C CA . SER A 1 198 ? 18.307 13.331 -6.536 1.00 90.00 198 SER A CA 1
ATOM 1464 C C . SER A 1 198 ? 19.193 13.296 -7.786 1.00 90.00 198 SER A C 1
ATOM 1466 O O . SER A 1 198 ? 19.248 14.272 -8.530 1.00 90.00 198 SER A O 1
ATOM 1468 N N . SER A 1 199 ? 19.875 12.174 -8.036 1.00 88.88 199 SER A N 1
ATOM 1469 C CA . SER A 1 199 ? 20.942 12.074 -9.040 1.00 88.88 199 SER A CA 1
ATOM 1470 C C . SER A 1 199 ? 20.715 11.041 -10.142 1.00 88.88 199 SER A C 1
ATOM 1472 O O . SER A 1 199 ? 21.401 11.098 -11.162 1.00 88.88 199 SER A O 1
ATOM 1474 N N . LYS A 1 200 ? 19.786 10.097 -9.970 1.00 93.19 200 LYS A N 1
ATOM 1475 C CA . LYS A 1 200 ? 19.613 8.959 -10.884 1.00 93.19 200 LYS A CA 1
ATOM 1476 C C . LYS A 1 200 ? 18.225 8.346 -10.775 1.00 93.19 200 LYS A C 1
ATOM 1478 O O . LYS A 1 200 ? 17.547 8.526 -9.765 1.00 93.19 200 LYS A O 1
ATOM 1483 N N . CYS A 1 201 ? 17.863 7.561 -11.782 1.00 94.44 201 CYS A N 1
ATOM 1484 C CA . CYS A 1 201 ? 16.705 6.677 -11.735 1.00 94.44 201 CYS A CA 1
ATOM 1485 C C . CYS A 1 201 ? 17.127 5.239 -12.014 1.00 94.44 201 CYS A C 1
ATOM 1487 O O . CYS A 1 201 ? 17.969 4.980 -12.874 1.00 94.44 201 CYS A O 1
ATOM 1489 N N . ALA A 1 202 ? 16.546 4.294 -11.286 1.00 94.06 202 ALA A N 1
ATOM 1490 C CA . ALA A 1 202 ? 16.834 2.879 -11.457 1.00 94.06 202 ALA A CA 1
ATOM 1491 C C . ALA A 1 202 ? 15.578 2.038 -11.241 1.00 94.06 202 ALA A C 1
ATOM 1493 O O . ALA A 1 202 ? 14.684 2.431 -10.493 1.00 94.06 202 ALA A O 1
ATOM 1494 N N . VAL A 1 203 ? 15.537 0.863 -11.873 1.00 92.56 203 VAL A N 1
ATOM 1495 C CA . VAL A 1 203 ? 14.527 -0.151 -11.559 1.00 92.56 203 VAL A CA 1
ATOM 1496 C C . VAL A 1 203 ? 14.709 -0.554 -10.101 1.00 92.56 203 VAL A C 1
ATOM 1498 O O . VAL A 1 203 ? 15.800 -0.981 -9.705 1.00 92.56 203 VAL A O 1
ATOM 1501 N N . ASP A 1 204 ? 13.657 -0.426 -9.300 1.00 94.75 204 ASP A N 1
ATOM 1502 C CA . ASP A 1 204 ? 13.684 -0.814 -7.899 1.00 94.75 204 ASP A CA 1
ATOM 1503 C C . ASP A 1 204 ? 13.309 -2.287 -7.733 1.00 94.75 204 ASP A C 1
ATOM 1505 O O . ASP A 1 204 ? 12.181 -2.675 -7.416 1.00 94.75 204 ASP A O 1
ATOM 1509 N N . THR A 1 205 ? 14.316 -3.135 -7.911 1.00 91.88 205 THR A N 1
ATOM 1510 C CA . THR A 1 205 ? 14.201 -4.578 -7.678 1.00 91.88 205 THR A CA 1
ATOM 1511 C C . THR A 1 205 ? 14.073 -4.938 -6.196 1.00 91.88 205 THR A C 1
ATOM 1513 O O . THR A 1 205 ? 13.772 -6.086 -5.875 1.00 91.88 205 THR A O 1
ATOM 1516 N N . LYS A 1 206 ? 14.287 -3.979 -5.284 1.00 92.50 206 LYS A N 1
ATOM 1517 C CA . LYS A 1 206 ? 14.229 -4.172 -3.828 1.00 92.50 206 LYS A CA 1
ATOM 1518 C C . LYS A 1 206 ? 12.958 -3.611 -3.199 1.00 92.50 206 LYS A C 1
ATOM 1520 O O . LYS A 1 206 ? 12.758 -3.824 -2.001 1.00 92.50 206 LYS A O 1
ATOM 1525 N N . ALA A 1 207 ? 12.116 -2.924 -3.972 1.00 91.94 207 ALA A N 1
ATOM 1526 C CA . ALA A 1 207 ? 10.822 -2.450 -3.510 1.00 91.94 207 ALA A CA 1
ATOM 1527 C C . ALA A 1 207 ? 10.048 -3.619 -2.892 1.00 91.94 207 ALA A C 1
ATOM 1529 O O . ALA A 1 207 ? 9.902 -4.681 -3.509 1.00 91.94 207 ALA A O 1
ATOM 1530 N N . LYS A 1 208 ? 9.586 -3.436 -1.657 1.00 94.19 208 LYS A N 1
ATOM 1531 C CA . LYS A 1 208 ? 8.740 -4.425 -0.988 1.00 94.19 208 LYS A CA 1
ATOM 1532 C C . LYS A 1 208 ? 7.361 -4.430 -1.649 1.00 94.19 208 LYS A C 1
ATOM 1534 O O . LYS A 1 208 ? 6.963 -3.435 -2.249 1.00 94.19 208 LYS A O 1
ATOM 1539 N N . ARG A 1 209 ? 6.637 -5.538 -1.499 1.00 93.94 209 ARG A N 1
ATOM 1540 C CA . ARG A 1 209 ? 5.195 -5.588 -1.766 1.00 93.94 209 ARG A CA 1
ATOM 1541 C C . ARG A 1 209 ? 4.477 -4.481 -0.992 1.00 93.94 209 ARG A C 1
ATOM 1543 O O . ARG A 1 209 ? 4.859 -4.182 0.143 1.00 93.94 209 ARG A O 1
ATOM 1550 N N . GLY A 1 210 ? 3.423 -3.936 -1.587 1.00 94.75 210 GLY A N 1
ATOM 1551 C CA . GLY A 1 210 ? 2.547 -2.959 -0.949 1.00 94.75 210 GLY A CA 1
ATOM 1552 C C . GLY A 1 210 ? 2.224 -1.779 -1.853 1.00 94.75 210 GLY A C 1
ATOM 1553 O O . GLY A 1 210 ? 2.448 -1.827 -3.061 1.00 94.75 210 GLY A O 1
ATOM 1554 N N . ILE A 1 211 ? 1.691 -0.728 -1.238 1.00 96.94 211 ILE A N 1
ATOM 1555 C CA . ILE A 1 211 ? 1.207 0.476 -1.910 1.00 96.94 211 ILE A CA 1
ATOM 1556 C C . ILE A 1 211 ? 2.245 1.587 -1.744 1.00 96.94 211 ILE A C 1
ATOM 1558 O O . ILE A 1 211 ? 2.716 1.834 -0.637 1.00 96.94 211 ILE A O 1
ATOM 1562 N N . VAL A 1 212 ? 2.616 2.260 -2.830 1.00 97.38 212 VAL A N 1
ATOM 1563 C CA . VAL A 1 212 ? 3.545 3.400 -2.823 1.00 97.38 212 VAL A CA 1
ATOM 1564 C C . VAL A 1 212 ? 2.924 4.616 -3.502 1.00 97.38 212 VAL A C 1
ATOM 1566 O O . VAL A 1 212 ? 2.067 4.488 -4.370 1.00 97.38 212 VAL A O 1
ATOM 1569 N N . LEU A 1 213 ? 3.376 5.810 -3.118 1.00 97.50 213 LEU A N 1
ATOM 1570 C CA . LEU A 1 213 ? 2.978 7.070 -3.750 1.00 97.50 213 LEU A CA 1
ATOM 1571 C C . LEU A 1 213 ? 3.535 7.151 -5.186 1.00 97.50 213 LEU A C 1
ATOM 1573 O O . LEU A 1 213 ? 4.731 6.915 -5.380 1.00 97.50 213 LEU A O 1
ATOM 1577 N N . SER A 1 214 ? 2.692 7.490 -6.171 1.00 96.69 214 SER A N 1
ATOM 1578 C CA . SER A 1 214 ? 3.093 7.641 -7.580 1.00 96.69 214 SER A CA 1
ATOM 1579 C C . SER A 1 214 ? 3.414 9.091 -7.924 1.00 96.69 214 SER A C 1
ATOM 1581 O O . SER A 1 214 ? 2.552 9.960 -7.810 1.00 96.69 214 SER A O 1
ATOM 1583 N N . GLU A 1 215 ? 4.612 9.368 -8.432 1.00 95.88 215 GLU A N 1
ATOM 1584 C CA . GLU A 1 215 ? 4.978 10.725 -8.860 1.00 95.88 215 GLU A CA 1
ATOM 1585 C C . GLU A 1 215 ? 4.176 11.220 -10.079 1.00 95.88 215 GLU A C 1
ATOM 1587 O O . GLU A 1 215 ? 4.104 12.426 -10.296 1.00 95.88 215 GLU A O 1
ATOM 1592 N N . GLU A 1 216 ? 3.533 10.329 -10.842 1.00 91.44 216 GLU A N 1
ATOM 1593 C CA . GLU A 1 216 ? 2.664 10.696 -11.974 1.00 91.44 216 GLU A CA 1
ATOM 1594 C C . GLU A 1 216 ? 1.429 11.503 -11.534 1.00 91.44 216 GLU A C 1
ATOM 1596 O O . GLU A 1 216 ? 0.983 12.395 -12.249 1.00 91.44 216 GLU A O 1
ATOM 1601 N N . GLY A 1 217 ? 0.909 11.239 -10.331 1.00 91.50 217 GLY A N 1
ATOM 1602 C CA . GLY A 1 217 ? -0.266 11.921 -9.778 1.00 91.50 217 GLY A CA 1
ATOM 1603 C C . GLY A 1 217 ? 0.063 13.037 -8.788 1.00 91.50 217 GLY A C 1
ATOM 1604 O O . GLY A 1 217 ? -0.808 13.421 -8.007 1.00 91.50 217 GLY A O 1
ATOM 1605 N N . LYS A 1 218 ? 1.313 13.501 -8.727 1.00 95.00 218 LYS A N 1
ATOM 1606 C CA . LYS A 1 218 ? 1.759 14.443 -7.697 1.00 95.00 218 LYS A CA 1
ATOM 1607 C C . LYS A 1 218 ? 1.481 15.893 -8.068 1.00 95.00 218 LYS A C 1
ATOM 1609 O O . LYS A 1 218 ? 1.864 16.357 -9.140 1.00 95.00 218 LYS A O 1
ATOM 1614 N N . ASP A 1 219 ? 0.939 16.638 -7.117 1.00 93.50 219 ASP A N 1
ATOM 1615 C CA . ASP A 1 219 ? 0.781 18.084 -7.198 1.00 93.50 219 ASP A CA 1
ATOM 1616 C C . ASP A 1 219 ? 1.174 18.770 -5.874 1.00 93.50 219 ASP A C 1
ATOM 1618 O O . ASP A 1 219 ? 1.867 18.202 -5.025 1.00 93.50 219 ASP A O 1
ATOM 1622 N N . THR A 1 220 ? 0.788 20.035 -5.699 1.00 92.75 220 THR A N 1
ATOM 1623 C CA . THR A 1 220 ? 1.075 20.796 -4.473 1.00 92.75 220 THR A CA 1
ATOM 1624 C C . THR A 1 220 ? 0.287 20.317 -3.255 1.00 92.75 220 THR A C 1
ATOM 1626 O O . THR A 1 220 ? 0.686 20.595 -2.124 1.00 92.75 220 THR A O 1
ATOM 1629 N N . SER A 1 221 ? -0.840 19.645 -3.476 1.00 93.56 221 SER A N 1
ATOM 1630 C CA . SER A 1 221 ? -1.759 19.178 -2.443 1.00 93.56 221 SER A CA 1
ATOM 1631 C C . SER A 1 221 ? -1.422 17.766 -1.978 1.00 93.56 221 SER A C 1
ATOM 1633 O O . SER A 1 221 ? -1.706 17.450 -0.825 1.00 93.56 221 SER A O 1
ATOM 1635 N N . GLY A 1 222 ? -0.779 16.939 -2.808 1.00 94.94 222 GLY A N 1
ATOM 1636 C CA . GLY A 1 222 ? -0.327 15.595 -2.450 1.00 94.94 222 GLY A CA 1
ATOM 1637 C C . GLY A 1 222 ? -0.197 14.683 -3.667 1.00 94.94 222 GLY A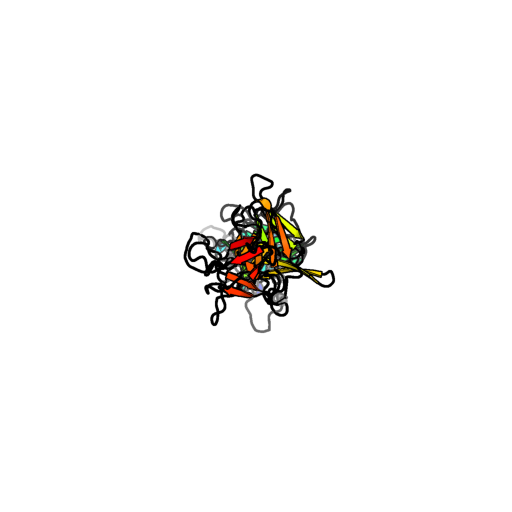 C 1
ATOM 1638 O O . GLY A 1 222 ? 0.332 15.088 -4.697 1.00 94.94 222 GLY A O 1
ATOM 1639 N N . TYR A 1 223 ? -0.658 13.439 -3.523 1.00 96.50 223 TYR A N 1
ATOM 1640 C CA . TYR A 1 223 ? -0.612 12.419 -4.571 1.00 96.50 223 TYR A CA 1
ATOM 1641 C C . TYR A 1 223 ? -2.018 11.931 -4.904 1.00 96.50 223 TYR A C 1
ATOM 1643 O O . TYR A 1 223 ? -2.712 11.419 -4.036 1.00 96.50 223 TYR A O 1
ATOM 1651 N N . THR A 1 224 ? -2.428 12.046 -6.157 1.00 95.50 224 THR A N 1
ATOM 1652 C CA . THR A 1 224 ? -3.741 11.582 -6.642 1.00 95.50 224 THR A CA 1
ATOM 1653 C C . THR A 1 224 ? -3.715 10.142 -7.162 1.00 95.50 224 THR A C 1
ATOM 1655 O O . THR A 1 224 ? -4.761 9.565 -7.441 1.00 95.50 224 THR A O 1
ATOM 1658 N N . SER A 1 225 ? -2.524 9.546 -7.283 1.00 94.62 225 SER A N 1
ATOM 1659 C CA . SER A 1 225 ? -2.314 8.186 -7.782 1.00 94.62 225 SER A CA 1
ATOM 1660 C C . SER A 1 225 ? -1.327 7.430 -6.894 1.00 94.62 225 SER A C 1
ATOM 1662 O O . SER A 1 225 ? -0.310 7.983 -6.459 1.00 94.62 225 SER A O 1
ATOM 1664 N N . LEU A 1 226 ? -1.625 6.156 -6.636 1.00 97.00 226 LEU A N 1
ATOM 1665 C CA . LEU A 1 226 ? -0.751 5.216 -5.938 1.00 97.00 226 LEU A CA 1
ATOM 1666 C C . LEU A 1 226 ? -0.457 4.014 -6.842 1.00 97.00 226 LEU A C 1
ATOM 1668 O O . LEU A 1 226 ? -1.244 3.677 -7.726 1.00 97.00 226 LEU A O 1
ATOM 1672 N N . LEU A 1 227 ? 0.665 3.346 -6.587 1.00 96.75 227 LEU A N 1
ATOM 1673 C CA . LEU A 1 227 ? 1.064 2.117 -7.270 1.00 96.75 227 LEU A CA 1
ATOM 1674 C C . LEU A 1 227 ? 1.062 0.961 -6.273 1.00 96.75 227 LEU A C 1
ATOM 1676 O O . LEU A 1 227 ? 1.667 1.068 -5.205 1.00 96.75 227 LEU A O 1
ATOM 1680 N N . LYS A 1 228 ? 0.436 -0.158 -6.628 1.00 95.62 228 LYS A N 1
ATOM 1681 C CA . LYS A 1 228 ? 0.511 -1.416 -5.882 1.00 95.62 228 LYS A CA 1
ATOM 1682 C C . LYS A 1 228 ? 1.548 -2.316 -6.521 1.00 95.62 228 LYS A C 1
ATOM 1684 O O . LYS A 1 228 ? 1.506 -2.522 -7.725 1.00 95.62 228 LYS A O 1
ATOM 1689 N N . LYS A 1 229 ? 2.446 -2.873 -5.714 1.00 94.88 229 LYS A N 1
ATOM 1690 C CA . LYS A 1 229 ? 3.313 -3.986 -6.103 1.00 94.88 229 LYS A CA 1
ATOM 1691 C C . LYS A 1 229 ? 2.779 -5.279 -5.508 1.00 94.88 229 LYS A C 1
ATOM 1693 O O . LYS A 1 229 ? 2.793 -5.413 -4.282 1.00 94.88 229 LYS A O 1
ATOM 1698 N N . ASP A 1 230 ? 2.365 -6.206 -6.363 1.00 91.94 230 ASP A N 1
ATOM 1699 C CA . ASP A 1 230 ? 1.879 -7.530 -5.974 1.00 91.94 230 ASP A CA 1
ATOM 1700 C C . ASP A 1 230 ? 3.038 -8.523 -5.729 1.00 91.94 230 ASP A C 1
ATOM 1702 O O . ASP A 1 230 ? 4.219 -8.208 -5.923 1.00 91.94 230 ASP A O 1
ATOM 1706 N N . ASP A 1 231 ? 2.710 -9.728 -5.249 1.00 89.31 231 ASP A N 1
ATOM 1707 C CA . ASP A 1 231 ? 3.692 -10.773 -4.908 1.00 89.31 231 ASP A CA 1
ATOM 1708 C C . ASP A 1 231 ? 4.483 -11.284 -6.123 1.00 89.31 231 ASP A C 1
ATOM 1710 O O . ASP A 1 231 ? 5.651 -11.655 -5.990 1.00 89.31 231 ASP A O 1
ATOM 1714 N N . ASP A 1 232 ? 3.875 -11.268 -7.311 1.00 89.06 232 ASP A N 1
ATOM 1715 C CA . ASP A 1 232 ? 4.526 -11.622 -8.578 1.00 89.06 232 ASP A CA 1
ATOM 1716 C C . ASP A 1 232 ? 5.436 -10.503 -9.121 1.00 89.06 232 ASP A C 1
ATOM 1718 O O . ASP A 1 232 ? 6.141 -10.688 -10.114 1.00 89.06 232 ASP A O 1
ATOM 1722 N N . GLY A 1 233 ? 5.457 -9.348 -8.447 1.00 90.12 233 GLY A N 1
ATOM 1723 C CA . GLY A 1 233 ? 6.211 -8.165 -8.836 1.00 90.12 233 GLY A CA 1
ATOM 1724 C C . GLY A 1 233 ? 5.519 -7.286 -9.877 1.00 90.12 233 GLY A C 1
ATOM 1725 O O . GLY A 1 233 ? 6.086 -6.242 -10.209 1.00 90.12 233 GLY A O 1
ATOM 1726 N N . SER A 1 234 ? 4.329 -7.666 -10.355 1.00 91.12 234 SER A N 1
ATOM 1727 C CA . SER A 1 234 ? 3.510 -6.817 -11.218 1.00 91.12 234 SER A CA 1
ATOM 1728 C C . SER A 1 234 ? 3.056 -5.570 -10.467 1.00 91.12 234 SER A C 1
ATOM 1730 O O . SER A 1 234 ? 2.892 -5.578 -9.241 1.00 91.12 234 SER A O 1
ATOM 1732 N N . ILE A 1 235 ? 2.928 -4.472 -11.211 1.00 94.94 235 ILE A N 1
ATOM 1733 C CA . ILE A 1 235 ? 2.570 -3.171 -10.655 1.00 94.94 235 ILE A CA 1
ATOM 1734 C C . ILE A 1 235 ? 1.231 -2.729 -11.216 1.00 94.94 235 ILE A C 1
ATOM 1736 O O . ILE A 1 235 ? 1.089 -2.703 -12.430 1.00 94.94 235 ILE A O 1
ATOM 1740 N N . SER A 1 236 ? 0.290 -2.322 -10.374 1.00 94.12 236 SER A N 1
ATOM 1741 C CA . SER A 1 236 ? -1.010 -1.787 -10.795 1.00 94.12 236 SER A CA 1
ATOM 1742 C C . SER A 1 236 ? -1.263 -0.391 -10.230 1.00 94.12 236 SER A C 1
ATOM 1744 O O . SER A 1 236 ? -0.688 -0.009 -9.207 1.00 94.12 236 SER A O 1
ATOM 1746 N N . ILE A 1 237 ? -2.101 0.396 -10.909 1.00 93.19 237 ILE A N 1
ATOM 1747 C CA . ILE A 1 237 ? -2.593 1.675 -10.376 1.00 93.19 237 ILE A CA 1
ATOM 1748 C C . ILE A 1 237 ? -3.708 1.380 -9.379 1.00 93.19 237 ILE A C 1
ATOM 1750 O O . ILE A 1 237 ? -4.609 0.592 -9.658 1.00 93.19 237 ILE A O 1
ATOM 1754 N N . VAL A 1 238 ? -3.661 2.035 -8.225 1.00 93.88 238 VAL A N 1
ATOM 1755 C CA . VAL A 1 238 ? -4.673 1.885 -7.179 1.00 93.88 238 VAL A CA 1
ATOM 1756 C C . VAL A 1 238 ? -5.700 2.995 -7.323 1.00 93.88 238 VAL A C 1
ATOM 1758 O O . VAL A 1 238 ? -5.352 4.177 -7.315 1.00 93.88 238 VAL A O 1
ATOM 1761 N N . THR A 1 239 ? -6.974 2.624 -7.419 1.00 91.62 239 THR A N 1
ATOM 1762 C CA . THR A 1 239 ? -8.072 3.575 -7.235 1.00 91.62 239 THR A CA 1
ATOM 1763 C C . THR A 1 239 ? -8.190 3.900 -5.752 1.00 91.62 239 THR A C 1
ATOM 1765 O O . THR A 1 239 ? -8.331 2.994 -4.939 1.00 91.62 239 THR A O 1
ATOM 1768 N N . VAL A 1 240 ? -8.113 5.183 -5.405 1.00 94.00 240 VAL A N 1
ATOM 1769 C CA . VAL A 1 240 ? -8.176 5.653 -4.016 1.00 94.00 240 VAL A CA 1
ATOM 1770 C C . VAL A 1 240 ? -9.466 6.411 -3.747 1.00 94.00 240 VAL A C 1
ATOM 1772 O O . VAL A 1 240 ? -9.965 7.150 -4.599 1.00 94.00 240 VAL A O 1
ATOM 1775 N N . THR A 1 241 ? -9.978 6.263 -2.535 1.00 93.44 241 THR A N 1
ATOM 1776 C CA . THR A 1 241 ? -11.137 6.976 -2.012 1.00 93.44 241 THR A CA 1
ATOM 1777 C C . THR A 1 241 ? -10.775 7.789 -0.769 1.00 93.44 241 THR A C 1
ATOM 1779 O O . THR A 1 241 ? -9.694 7.676 -0.184 1.00 93.44 241 THR A O 1
ATOM 1782 N N . ALA A 1 242 ? -11.673 8.696 -0.391 1.00 93.19 242 ALA A N 1
ATOM 1783 C CA . ALA A 1 242 ? -11.503 9.526 0.791 1.00 93.19 242 ALA A CA 1
ATOM 1784 C C . ALA A 1 242 ? -11.509 8.670 2.064 1.00 93.19 242 ALA A C 1
ATOM 1786 O O . ALA A 1 242 ? -12.463 7.938 2.312 1.00 93.19 242 ALA A O 1
ATOM 1787 N N . GLY A 1 243 ? -10.495 8.825 2.911 1.00 92.38 243 GLY A N 1
ATOM 1788 C CA . GLY A 1 243 ? -10.382 8.083 4.165 1.00 92.38 243 GLY A CA 1
ATOM 1789 C C . GLY A 1 243 ? -9.663 6.741 4.042 1.00 92.38 243 GLY A C 1
ATOM 1790 O O . GLY A 1 243 ? -9.500 6.079 5.071 1.00 92.38 243 GLY A O 1
ATOM 1791 N N . ASP A 1 244 ? -9.204 6.362 2.843 1.00 95.62 244 ASP A N 1
ATOM 1792 C CA . ASP 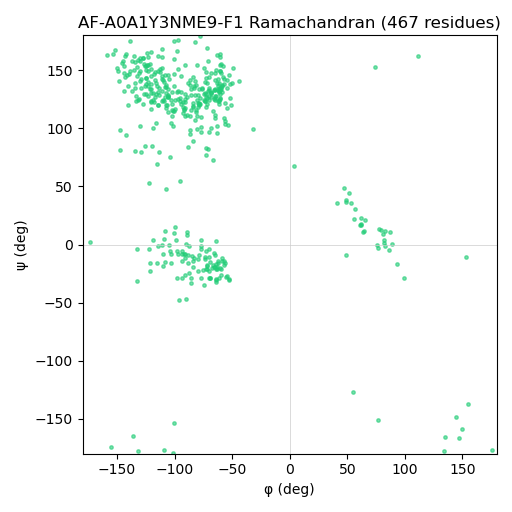A 1 244 ? -8.334 5.201 2.665 1.00 95.62 244 ASP A CA 1
ATOM 1793 C C . ASP A 1 244 ? -7.004 5.405 3.387 1.00 95.62 244 ASP A C 1
ATOM 1795 O O . ASP A 1 244 ? -6.404 6.489 3.367 1.00 95.62 244 ASP A O 1
ATOM 1799 N N . VAL A 1 245 ? -6.529 4.335 4.025 1.00 97.62 245 VAL A N 1
ATOM 1800 C CA . VAL A 1 245 ? -5.233 4.310 4.695 1.00 97.62 245 VAL A CA 1
ATOM 1801 C C . VAL A 1 245 ? -4.495 3.026 4.342 1.00 97.62 245 VAL A C 1
ATOM 1803 O O . VAL A 1 245 ? -5.058 1.936 4.400 1.00 97.62 245 VAL A O 1
ATOM 1806 N N . PHE A 1 246 ? -3.212 3.162 4.015 1.00 97.62 246 PHE A N 1
ATOM 1807 C CA . PHE A 1 246 ? -2.322 2.068 3.635 1.00 97.62 246 PHE A CA 1
ATOM 1808 C C . PHE A 1 246 ? -1.059 2.080 4.495 1.00 97.62 246 PHE A C 1
ATOM 1810 O O . PHE A 1 246 ? -0.623 3.124 4.989 1.00 97.62 246 PHE A O 1
ATOM 1817 N N . VAL A 1 247 ? -0.411 0.928 4.651 1.00 97.56 247 VAL A N 1
ATOM 1818 C CA . VAL A 1 247 ? 0.941 0.874 5.227 1.00 97.56 247 VAL A CA 1
ATOM 1819 C C . VAL A 1 247 ? 1.932 1.454 4.221 1.00 97.56 247 VAL A C 1
ATOM 1821 O O . VAL A 1 247 ? 1.924 1.032 3.068 1.00 97.56 247 VAL A O 1
ATOM 1824 N N . ASP A 1 248 ? 2.827 2.353 4.646 1.00 97.50 248 ASP A N 1
ATOM 1825 C CA . ASP A 1 248 ? 3.936 2.792 3.792 1.00 97.50 248 ASP A CA 1
ATOM 1826 C C . ASP A 1 248 ? 5.078 1.750 3.839 1.00 97.50 248 ASP A C 1
ATOM 1828 O O . ASP A 1 248 ? 5.745 1.588 4.869 1.00 97.50 248 ASP A O 1
ATOM 1832 N N . PRO A 1 249 ? 5.348 1.006 2.750 1.00 95.75 249 PRO A N 1
ATOM 1833 C CA . PRO A 1 249 ? 6.389 -0.016 2.747 1.00 95.75 249 PRO A CA 1
ATOM 1834 C C . PRO A 1 249 ? 7.811 0.575 2.755 1.00 95.75 249 PRO A C 1
ATOM 1836 O O . PRO A 1 249 ? 8.771 -0.145 3.081 1.00 95.75 249 PRO A O 1
ATOM 1839 N N . ASN A 1 250 ? 7.962 1.857 2.398 1.00 93.75 250 ASN A N 1
ATOM 1840 C CA . ASN A 1 250 ? 9.243 2.558 2.315 1.00 93.75 250 ASN A CA 1
ATOM 1841 C C . ASN A 1 250 ? 9.672 3.148 3.655 1.00 93.75 250 ASN A C 1
ATOM 1843 O O . ASN A 1 250 ? 10.867 3.170 3.952 1.00 93.75 250 ASN A O 1
ATOM 1847 N N . ASP A 1 251 ? 8.712 3.577 4.470 1.00 95.94 251 ASP A N 1
ATOM 1848 C CA . ASP A 1 251 ? 8.947 4.044 5.830 1.00 95.94 251 ASP A CA 1
ATOM 1849 C C . ASP A 1 251 ? 7.987 3.345 6.788 1.00 95.94 251 ASP A C 1
ATOM 1851 O O . ASP A 1 251 ? 6.827 3.715 6.935 1.00 95.94 251 ASP A O 1
ATOM 1855 N N . THR A 1 252 ? 8.493 2.340 7.503 1.00 95.50 252 THR A N 1
ATOM 1856 C CA . THR A 1 252 ? 7.661 1.526 8.392 1.00 95.50 252 THR A CA 1
ATOM 1857 C C . THR A 1 252 ? 7.088 2.302 9.574 1.00 95.50 252 THR A C 1
ATOM 1859 O O . THR A 1 252 ? 6.335 1.716 10.337 1.00 95.50 252 THR A O 1
ATOM 1862 N N . LYS A 1 253 ? 7.468 3.563 9.806 1.00 97.31 253 LYS A N 1
ATOM 1863 C CA . LYS A 1 253 ? 6.861 4.420 10.840 1.00 97.31 253 LYS A CA 1
AT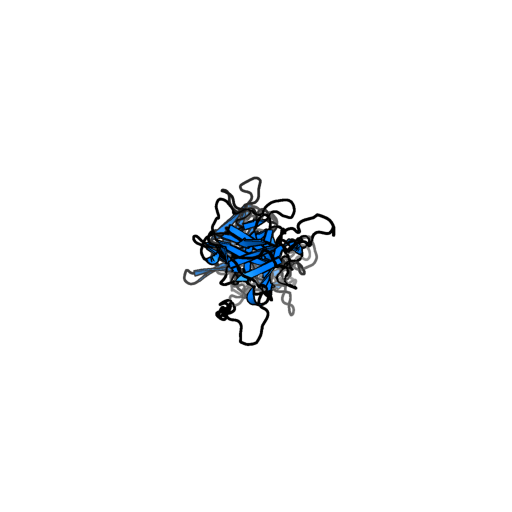OM 1864 C C . LYS A 1 253 ? 5.588 5.109 10.351 1.00 97.31 253 LYS A C 1
ATOM 1866 O O . LYS A 1 253 ? 4.843 5.656 11.164 1.00 97.31 253 LYS A O 1
ATOM 1871 N N . LYS A 1 254 ? 5.375 5.098 9.038 1.00 98.19 254 LYS A N 1
ATOM 1872 C CA . LYS A 1 254 ? 4.372 5.894 8.360 1.00 98.19 254 LYS A CA 1
ATOM 1873 C C . LYS A 1 254 ? 3.245 5.050 7.794 1.00 98.19 254 LYS A C 1
ATOM 1875 O O . LYS A 1 254 ? 3.346 3.837 7.604 1.00 98.19 254 LYS A O 1
ATOM 1880 N N . VAL A 1 255 ? 2.159 5.750 7.531 1.00 98.31 255 VAL A N 1
ATOM 1881 C CA . VAL A 1 255 ? 1.003 5.291 6.778 1.00 98.31 255 VAL A CA 1
ATOM 1882 C C . VAL A 1 255 ? 0.764 6.266 5.633 1.00 98.31 255 VAL A C 1
ATOM 1884 O O . VAL A 1 255 ? 1.071 7.453 5.746 1.00 98.31 255 VAL A O 1
ATOM 1887 N N . ILE A 1 256 ? 0.213 5.774 4.532 1.00 98.31 256 ILE A N 1
ATOM 1888 C CA . ILE A 1 256 ? -0.285 6.616 3.449 1.00 98.31 256 ILE A CA 1
ATOM 1889 C C . ILE A 1 256 ? -1.759 6.873 3.742 1.00 98.31 256 ILE A C 1
ATOM 1891 O O . ILE A 1 256 ? -2.531 5.922 3.761 1.00 98.31 256 ILE A O 1
ATOM 1895 N N . LYS A 1 257 ? -2.146 8.124 3.991 1.00 97.50 257 LYS A N 1
ATOM 1896 C CA . LYS A 1 257 ? -3.547 8.518 4.211 1.00 97.50 257 LYS A CA 1
ATOM 1897 C C . LYS A 1 257 ? -4.053 9.299 3.018 1.00 97.50 257 LYS A C 1
ATOM 1899 O O . LYS A 1 257 ? -3.346 10.197 2.566 1.00 97.50 257 LYS A O 1
ATOM 1904 N N . CYS A 1 258 ? -5.259 8.988 2.566 1.00 96.75 258 CYS A N 1
ATOM 1905 C CA . CYS A 1 258 ? -5.938 9.685 1.487 1.00 96.75 258 CYS A CA 1
ATOM 1906 C C . CYS A 1 258 ? -7.094 10.522 2.042 1.00 96.75 258 CYS A C 1
ATOM 1908 O O . CYS A 1 258 ? -7.947 10.019 2.771 1.00 96.75 258 CYS A O 1
ATOM 1910 N N . ASP A 1 259 ? -7.125 11.811 1.719 1.00 94.00 259 ASP A N 1
ATOM 1911 C CA . ASP A 1 259 ? -8.150 12.749 2.169 1.00 94.00 259 ASP A CA 1
ATOM 1912 C C . ASP A 1 259 ? -8.787 13.516 1.003 1.00 94.00 259 ASP A C 1
ATOM 1914 O O . ASP A 1 259 ? -8.244 13.596 -0.100 1.00 94.00 259 ASP A O 1
ATOM 1918 N N . THR A 1 260 ? -9.969 14.080 1.255 1.00 84.25 260 THR A N 1
ATOM 1919 C CA . THR A 1 260 ? -10.668 15.004 0.348 1.00 84.25 260 THR A CA 1
ATOM 1920 C C . THR A 1 260 ? -10.610 16.425 0.879 1.00 84.25 260 THR A C 1
ATOM 1922 O O . THR A 1 260 ? -11.618 17.129 0.923 1.00 84.25 260 THR A O 1
ATOM 1925 N N . SER A 1 261 ? -9.430 16.886 1.294 1.00 79.25 261 SER A N 1
ATOM 1926 C CA . SER A 1 261 ? -9.243 18.312 1.594 1.00 79.25 261 SER A CA 1
ATOM 1927 C C . SER A 1 261 ? -9.573 19.220 0.392 1.00 79.25 261 SER A C 1
ATOM 1929 O O . SER A 1 261 ? -9.781 20.421 0.562 1.00 79.25 261 SER A O 1
ATOM 1931 N N . THR A 1 262 ? -9.687 18.645 -0.814 1.00 80.62 262 THR A N 1
ATOM 1932 C CA . THR A 1 262 ? -10.131 19.297 -2.053 1.00 80.62 262 THR A CA 1
ATOM 1933 C C . THR A 1 262 ? -11.200 18.457 -2.777 1.00 80.62 262 THR A C 1
ATOM 1935 O O . THR A 1 262 ? -11.583 17.388 -2.307 1.00 80.62 262 THR A O 1
ATOM 1938 N N . SER A 1 263 ? -11.665 18.907 -3.950 1.00 87.88 263 SER A N 1
ATOM 1939 C CA . SER A 1 263 ? -12.569 18.134 -4.822 1.00 87.88 263 SER A CA 1
ATOM 1940 C C . SER A 1 263 ? -11.967 16.824 -5.349 1.00 87.88 263 SER A C 1
ATOM 1942 O O . SER A 1 263 ? -12.703 15.993 -5.873 1.00 87.88 263 SER A O 1
ATOM 1944 N N . THR A 1 264 ? -10.649 16.650 -5.228 1.00 92.38 264 THR A N 1
ATOM 1945 C CA . THR A 1 264 ? -9.907 15.460 -5.656 1.00 92.38 264 THR A CA 1
ATOM 1946 C C . THR A 1 264 ? -9.270 14.796 -4.434 1.00 92.38 264 THR A C 1
ATOM 1948 O O . THR A 1 264 ? -8.798 15.481 -3.521 1.00 92.38 264 THR A O 1
ATOM 1951 N N . VAL A 1 265 ? -9.252 13.462 -4.406 1.00 95.44 265 VAL A N 1
ATOM 1952 C CA . VAL A 1 265 ? -8.600 12.694 -3.337 1.00 95.44 265 VAL A CA 1
ATOM 1953 C C . VAL A 1 265 ? -7.085 12.855 -3.450 1.00 95.44 265 VAL A C 1
ATOM 1955 O O . VAL A 1 265 ? -6.518 12.629 -4.517 1.00 95.44 265 VAL A O 1
ATOM 1958 N N . HIS A 1 266 ? -6.435 13.233 -2.351 1.00 95.88 266 HIS A N 1
ATOM 1959 C CA . HIS A 1 266 ? -4.980 13.322 -2.265 1.00 95.88 266 HIS A CA 1
ATOM 1960 C C . HIS A 1 266 ? -4.464 12.457 -1.132 1.00 95.88 266 HIS A C 1
ATOM 1962 O O . HIS A 1 266 ? -4.984 12.488 -0.021 1.00 95.88 266 HIS A O 1
ATOM 1968 N N . CYS A 1 267 ? -3.388 11.738 -1.403 1.00 97.50 267 CYS A N 1
ATOM 1969 C CA . CYS A 1 267 ? -2.727 10.866 -0.460 1.00 97.50 267 CYS A CA 1
ATOM 1970 C C . CYS A 1 267 ? -1.388 11.452 -0.010 1.00 97.50 267 CYS A C 1
ATOM 1972 O O . CYS A 1 267 ? -0.695 12.110 -0.790 1.00 97.50 267 CYS A O 1
ATOM 1974 N N . LYS A 1 268 ? -1.006 11.211 1.247 1.00 97.19 268 LYS A N 1
ATOM 1975 C CA . LYS A 1 268 ? 0.278 11.624 1.838 1.00 97.19 268 LYS A CA 1
ATOM 1976 C C . LYS A 1 268 ? 0.826 10.545 2.757 1.00 97.19 268 LYS A C 1
ATOM 1978 O O . LYS A 1 268 ? 0.069 9.879 3.453 1.00 97.19 268 LYS A O 1
ATOM 1983 N N . SER A 1 269 ? 2.152 10.419 2.786 1.00 97.38 269 SER A N 1
ATOM 1984 C CA . SER A 1 269 ? 2.852 9.589 3.770 1.00 97.38 269 SER A CA 1
ATOM 1985 C C . SER A 1 269 ? 3.095 10.388 5.052 1.00 97.38 269 SER A C 1
ATOM 1987 O O . SER A 1 269 ? 3.827 11.384 5.057 1.00 97.38 269 SER A O 1
ATOM 1989 N N . GLU A 1 270 ? 2.479 9.944 6.140 1.00 97.56 270 GLU A N 1
ATOM 1990 C CA . GLU A 1 270 ? 2.473 10.599 7.447 1.00 97.56 270 GLU A CA 1
ATOM 1991 C C . GLU A 1 270 ? 2.794 9.607 8.557 1.00 97.56 270 GLU A C 1
ATOM 1993 O O . GLU A 1 270 ? 2.581 8.406 8.406 1.00 97.56 270 GLU A O 1
ATOM 1998 N N . ASP A 1 271 ? 3.251 10.101 9.706 1.00 97.62 271 ASP A N 1
ATOM 1999 C CA . ASP A 1 271 ? 3.455 9.246 10.872 1.00 97.62 271 ASP A CA 1
ATOM 2000 C C . ASP A 1 271 ? 2.130 8.592 11.301 1.00 97.62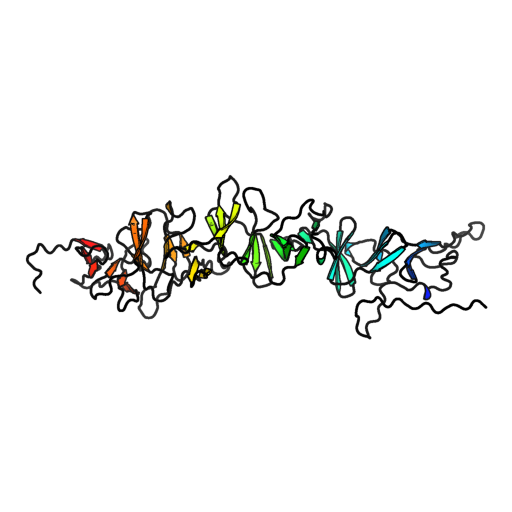 271 ASP A C 1
ATOM 2002 O O . ASP A 1 271 ? 1.074 9.232 11.405 1.00 97.62 271 ASP A O 1
ATOM 2006 N N . GLY A 1 272 ? 2.179 7.283 11.546 1.00 96.94 272 GLY A N 1
ATOM 2007 C CA . GLY A 1 272 ? 1.050 6.565 12.119 1.00 96.94 272 GLY A CA 1
ATOM 2008 C C . GLY A 1 272 ? 0.871 6.904 13.601 1.00 96.94 272 GLY A C 1
ATOM 2009 O O . GLY A 1 272 ? 1.849 7.147 14.309 1.00 96.94 272 GLY A O 1
ATOM 2010 N N . THR A 1 273 ? -0.370 6.897 14.101 1.00 97.19 273 THR A N 1
ATOM 2011 C CA . THR A 1 273 ? -0.604 7.120 15.533 1.00 97.19 273 THR A CA 1
ATOM 2012 C C . THR A 1 273 ? -0.113 5.921 16.332 1.00 97.19 273 THR A C 1
ATOM 2014 O O . THR A 1 273 ? -0.402 4.778 15.989 1.00 97.19 273 THR A O 1
ATOM 2017 N N . THR A 1 274 ? 0.626 6.182 17.406 1.00 97.12 274 THR A N 1
ATOM 2018 C CA . THR A 1 274 ? 1.059 5.156 18.363 1.00 97.12 274 THR A CA 1
ATOM 2019 C C . THR A 1 274 ? 0.210 5.139 19.625 1.00 97.12 274 THR A C 1
ATOM 2021 O O . THR A 1 274 ? 0.598 4.505 20.608 1.00 97.12 274 THR A O 1
ATOM 2024 N N . ASP A 1 275 ? -0.900 5.878 19.631 1.00 96.88 275 ASP A N 1
ATOM 2025 C CA . ASP A 1 275 ? -1.814 5.908 20.763 1.00 96.88 275 ASP A CA 1
ATOM 2026 C C . ASP A 1 275 ? -2.386 4.511 20.991 1.00 96.88 275 ASP A C 1
ATOM 2028 O O . ASP A 1 275 ? -2.780 3.802 20.060 1.00 96.88 275 ASP A O 1
ATOM 2032 N N . GLU A 1 276 ? -2.435 4.106 22.254 1.00 95.94 276 GLU A N 1
ATOM 2033 C CA . GLU A 1 276 ? -2.911 2.779 22.599 1.00 95.94 276 GLU A CA 1
ATOM 2034 C C . GLU A 1 276 ? -4.367 2.571 22.163 1.00 95.94 276 GLU A C 1
ATOM 2036 O O . GLU A 1 276 ? -5.237 3.412 22.372 1.00 95.94 276 GLU A O 1
ATOM 2041 N N . GLY A 1 277 ? -4.614 1.414 21.554 1.00 96.50 277 GLY A N 1
ATOM 2042 C CA . GLY A 1 277 ? -5.928 0.999 21.083 1.00 96.50 277 GLY A CA 1
ATOM 2043 C C . GLY A 1 277 ? -6.403 1.662 19.797 1.00 96.50 277 GLY A C 1
ATOM 2044 O O . GLY A 1 277 ? -7.457 1.275 19.298 1.00 96.50 277 GLY A O 1
ATOM 2045 N N . LYS A 1 278 ? -5.632 2.598 19.233 1.00 97.62 278 LYS A N 1
ATOM 2046 C CA . LYS A 1 278 ? -5.938 3.191 17.934 1.00 97.62 278 LYS A CA 1
ATOM 2047 C C . LYS A 1 278 ? -5.426 2.333 16.776 1.00 97.62 278 LYS A C 1
ATOM 2049 O O . LYS A 1 278 ? -4.357 1.726 16.865 1.00 97.62 278 LYS A O 1
ATOM 2054 N N . ALA A 1 279 ? -6.184 2.305 15.686 1.00 98.25 279 ALA A N 1
ATOM 2055 C CA . ALA A 1 279 ? -5.799 1.656 14.436 1.00 98.25 279 ALA A CA 1
ATOM 2056 C C . ALA A 1 279 ? -6.457 2.340 13.231 1.00 98.25 279 ALA A C 1
ATOM 2058 O O . ALA A 1 279 ? -7.386 3.132 13.384 1.00 98.25 279 ALA A O 1
ATOM 2059 N N . TYR A 1 280 ? -5.985 2.009 12.034 1.00 97.94 280 TYR A N 1
ATOM 2060 C CA . TYR A 1 280 ? -6.634 2.373 10.773 1.00 97.94 280 TYR A CA 1
ATOM 2061 C C . TYR A 1 280 ? -7.198 1.121 10.108 1.00 97.94 280 TYR A C 1
ATOM 2063 O O . TYR A 1 280 ? -6.647 0.037 10.296 1.00 97.94 280 TYR A O 1
ATOM 2071 N N . LEU A 1 281 ? -8.254 1.261 9.313 1.00 97.31 281 LEU A N 1
ATOM 2072 C CA . LEU A 1 281 ? -8.672 0.191 8.413 1.00 97.31 281 LEU A CA 1
ATOM 2073 C C . LEU A 1 281 ? -7.690 0.144 7.233 1.00 97.31 281 LEU A C 1
ATOM 2075 O O . LEU A 1 281 ? -7.381 1.193 6.670 1.00 97.31 281 LEU A O 1
ATOM 2079 N N . ASP A 1 282 ? -7.147 -1.031 6.913 1.00 97.50 282 ASP A N 1
ATOM 2080 C CA . ASP A 1 282 ? -6.141 -1.173 5.855 1.00 97.50 282 ASP A CA 1
ATOM 2081 C C . ASP A 1 282 ? -6.805 -1.355 4.487 1.00 97.50 282 ASP A C 1
ATOM 2083 O O . ASP A 1 282 ? -7.110 -2.479 4.083 1.00 97.50 282 ASP A O 1
ATOM 2087 N N . ALA A 1 283 ? -6.978 -0.263 3.747 1.00 95.75 283 ALA A N 1
ATOM 2088 C CA . ALA A 1 283 ? -7.592 -0.287 2.418 1.00 95.75 283 ALA A CA 1
ATOM 2089 C C . ALA A 1 283 ? -6.775 -1.104 1.394 1.00 95.75 283 ALA A C 1
ATOM 2091 O O . ALA A 1 283 ? -7.293 -1.539 0.374 1.00 95.75 283 ALA A O 1
ATOM 2092 N N . GLY A 1 284 ? -5.483 -1.349 1.653 1.00 93.62 284 GLY A N 1
ATOM 2093 C CA . GLY A 1 284 ? -4.622 -2.137 0.763 1.00 93.62 284 GLY A CA 1
ATOM 2094 C C . GLY A 1 284 ? -4.663 -3.638 1.020 1.00 93.62 284 GLY A C 1
ATOM 2095 O O . GLY A 1 284 ? -3.937 -4.383 0.356 1.00 93.62 284 GLY A O 1
ATOM 2096 N N . SER A 1 285 ? -5.429 -4.070 2.022 1.00 93.31 285 SER A N 1
ATOM 2097 C CA . SER A 1 285 ? -5.461 -5.459 2.470 1.00 93.31 285 SER A CA 1
ATOM 2098 C C . SER A 1 285 ? -6.597 -6.291 1.902 1.00 93.31 285 SER A C 1
ATOM 2100 O O . SER A 1 285 ? -6.556 -7.499 2.115 1.00 93.31 285 SER A O 1
ATOM 2102 N N . GLU A 1 286 ? -7.545 -5.672 1.190 1.00 82.12 286 GLU A N 1
ATOM 2103 C CA . GLU A 1 286 ? -8.648 -6.377 0.543 1.00 82.12 286 GLU A CA 1
ATOM 2104 C C . GLU A 1 286 ? -8.084 -7.453 -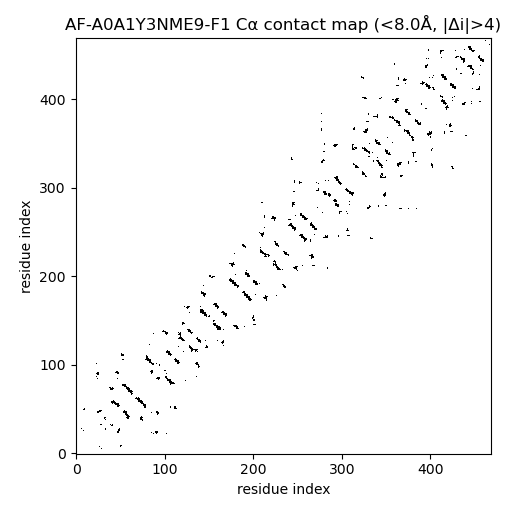0.389 1.00 82.12 286 GLU A C 1
ATOM 2106 O O . GLU A 1 286 ? -7.522 -7.190 -1.458 1.00 82.12 286 GLU A O 1
ATOM 2111 N N . ASP A 1 287 ? -8.168 -8.690 0.082 1.00 68.94 287 ASP A N 1
ATOM 2112 C CA . ASP A 1 287 ? -7.804 -9.861 -0.686 1.00 68.94 287 ASP A CA 1
ATOM 2113 C C . ASP A 1 287 ? -8.951 -10.134 -1.657 1.00 68.94 287 ASP A C 1
ATOM 2115 O O . ASP A 1 287 ? -10.050 -10.492 -1.235 1.00 68.94 287 ASP A O 1
ATOM 2119 N N . GLY A 1 288 ? -8.713 -9.909 -2.952 1.00 66.00 288 GLY A N 1
ATOM 2120 C CA . GLY A 1 288 ? -9.749 -9.915 -3.992 1.00 66.00 288 GLY A CA 1
ATOM 2121 C C . GLY A 1 288 ? -10.568 -11.209 -4.085 1.00 66.00 288 GLY A C 1
ATOM 2122 O O . GLY A 1 288 ? -11.653 -11.184 -4.660 1.00 66.00 288 GLY A O 1
ATOM 2123 N N . ASP A 1 289 ? -10.089 -12.306 -3.488 1.00 71.19 289 ASP A N 1
ATOM 2124 C CA . ASP A 1 289 ? -10.796 -13.588 -3.439 1.00 71.19 289 ASP A CA 1
ATOM 2125 C C . ASP A 1 289 ? -11.639 -13.786 -2.167 1.00 71.19 289 ASP A C 1
ATOM 2127 O O . ASP A 1 289 ? -12.633 -14.513 -2.195 1.00 71.19 289 ASP A O 1
ATOM 2131 N N . THR A 1 290 ? -11.256 -13.177 -1.041 1.00 76.25 290 THR A N 1
ATOM 2132 C CA . THR A 1 290 ? -11.885 -13.433 0.268 1.00 76.25 290 THR A CA 1
ATOM 2133 C C . THR A 1 290 ? -12.606 -12.225 0.855 1.00 76.25 290 THR A C 1
ATOM 2135 O O . THR A 1 290 ? -13.402 -12.395 1.775 1.00 76.25 290 THR A O 1
ATOM 2138 N N . GLY A 1 291 ? -12.336 -11.019 0.344 1.00 81.62 291 GLY A N 1
ATOM 2139 C CA . GLY A 1 291 ? -12.886 -9.767 0.862 1.00 81.62 291 GLY A CA 1
ATOM 2140 C C . GLY A 1 291 ? -12.429 -9.436 2.285 1.00 81.62 291 GLY A C 1
ATOM 2141 O O . GLY A 1 291 ? -13.000 -8.549 2.910 1.00 81.62 291 GLY A O 1
ATOM 2142 N N . LYS A 1 292 ? -11.426 -10.144 2.829 1.00 88.62 292 LYS A N 1
ATOM 2143 C CA . LYS A 1 292 ? -10.971 -9.909 4.201 1.00 88.62 292 LYS A CA 1
ATOM 2144 C C . LYS A 1 292 ? -10.211 -8.595 4.283 1.00 88.62 292 LYS A C 1
ATOM 2146 O O . LYS A 1 292 ? -9.214 -8.407 3.587 1.00 88.62 292 LYS A O 1
ATOM 2151 N N . THR A 1 293 ? -10.627 -7.747 5.213 1.00 94.81 293 THR A N 1
ATOM 2152 C CA . THR A 1 293 ? -9.963 -6.471 5.491 1.00 94.81 293 THR A CA 1
ATOM 2153 C C . THR A 1 293 ? -9.204 -6.540 6.813 1.00 94.81 293 THR A C 1
ATOM 2155 O O . THR A 1 293 ? -9.696 -7.045 7.824 1.00 94.81 293 THR A O 1
ATOM 2158 N N . ASN A 1 294 ? -7.983 -6.020 6.815 1.00 96.75 294 ASN A N 1
ATOM 2159 C CA . ASN A 1 294 ? -7.087 -5.952 7.963 1.00 96.75 294 ASN A CA 1
ATOM 2160 C C . ASN A 1 294 ? -7.158 -4.580 8.641 1.00 96.75 294 ASN A C 1
ATOM 2162 O O . ASN A 1 294 ? -7.773 -3.632 8.154 1.00 96.75 294 ASN A O 1
ATOM 2166 N N . VAL A 1 295 ? -6.436 -4.447 9.753 1.00 97.75 295 VAL A N 1
ATOM 2167 C CA . VAL A 1 295 ? -6.180 -3.148 10.391 1.00 97.75 295 VAL A CA 1
ATOM 2168 C C . VAL A 1 295 ? -4.699 -2.821 10.415 1.00 97.75 295 VAL A C 1
ATOM 2170 O O . VAL A 1 295 ? -3.852 -3.693 10.603 1.00 97.75 295 VAL A O 1
ATOM 2173 N N . ILE A 1 296 ? -4.372 -1.542 10.295 1.00 98.50 296 ILE A N 1
ATOM 2174 C CA . ILE A 1 296 ? -3.020 -1.026 10.470 1.00 98.50 296 ILE A CA 1
ATOM 2175 C C . ILE A 1 296 ? -2.851 -0.589 11.918 1.00 98.50 296 ILE A C 1
ATOM 2177 O O . ILE A 1 296 ? -3.508 0.343 12.382 1.00 98.50 296 ILE A O 1
ATOM 2181 N N . ILE A 1 297 ? -1.911 -1.223 12.615 1.00 97.88 297 ILE A N 1
ATOM 2182 C CA . ILE A 1 297 ? -1.525 -0.852 13.977 1.00 97.88 297 ILE A CA 1
ATOM 2183 C C . ILE A 1 297 ? -0.092 -0.337 13.946 1.00 97.88 297 ILE A C 1
ATOM 2185 O O . ILE A 1 297 ? 0.803 -1.025 13.447 1.00 97.88 297 ILE A O 1
ATOM 2189 N N . CYS A 1 298 ? 0.139 0.839 14.527 1.00 98.12 298 CYS A N 1
ATOM 2190 C CA . CYS A 1 298 ? 1.476 1.389 14.708 1.00 98.12 298 CYS A CA 1
ATOM 2191 C C . CYS A 1 298 ? 1.878 1.318 16.178 1.00 98.12 298 CYS A C 1
ATOM 2193 O O . CYS A 1 298 ? 1.217 1.866 17.054 1.00 98.12 298 CYS A O 1
ATOM 2195 N N . LYS A 1 299 ? 2.972 0.612 16.467 1.00 96.56 299 LYS A N 1
ATOM 2196 C CA . LYS A 1 299 ? 3.469 0.417 17.835 1.00 96.56 299 LYS A CA 1
ATOM 2197 C C . LYS A 1 299 ? 4.821 1.082 18.002 1.00 96.56 299 LYS A C 1
ATOM 2199 O O . LYS A 1 299 ? 5.690 0.922 17.150 1.00 96.56 299 LYS A O 1
ATOM 2204 N N . SER A 1 300 ? 5.008 1.774 19.122 1.00 96.50 300 SER A N 1
ATOM 2205 C CA . SER A 1 300 ? 6.321 2.246 19.560 1.00 96.50 300 SER A CA 1
ATOM 2206 C C 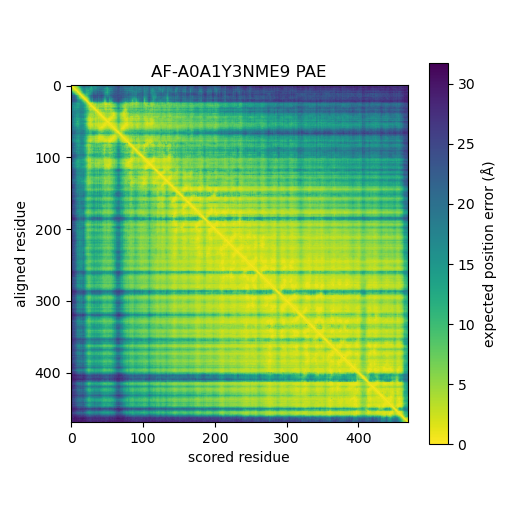. SER A 1 300 ? 6.928 1.231 20.524 1.00 96.50 300 SER A C 1
ATOM 2208 O O . SER A 1 300 ? 6.336 0.901 21.548 1.00 96.50 300 SER A O 1
ATOM 2210 N N . THR A 1 301 ? 8.100 0.692 20.203 1.00 95.19 301 THR A N 1
ATOM 2211 C CA . THR A 1 301 ? 8.877 -0.165 21.110 1.00 95.19 301 THR A CA 1
ATOM 2212 C C . THR A 1 301 ? 10.287 0.393 21.192 1.00 95.19 301 THR A C 1
ATOM 2214 O O . THR A 1 301 ? 10.958 0.511 20.171 1.00 95.19 301 THR A O 1
ATOM 2217 N N . ASN A 1 302 ? 10.737 0.763 22.395 1.00 95.00 302 ASN A N 1
ATOM 2218 C CA . ASN A 1 302 ? 12.038 1.413 22.609 1.00 95.00 302 ASN A CA 1
ATOM 2219 C C . ASN A 1 302 ? 12.243 2.644 21.700 1.00 95.00 302 ASN A C 1
ATOM 2221 O O . ASN A 1 302 ? 13.290 2.793 21.073 1.00 95.00 302 ASN A O 1
ATOM 2225 N N . SER A 1 303 ? 11.213 3.490 21.582 1.00 94.50 303 SER A N 1
ATOM 2226 C CA . SER A 1 303 ? 11.194 4.685 20.717 1.00 94.50 303 SER A CA 1
ATOM 2227 C C . SER A 1 303 ? 11.295 4.410 19.208 1.00 94.50 303 SER A C 1
ATOM 2229 O O . SER A 1 303 ? 11.471 5.339 18.419 1.00 94.50 303 SER A O 1
ATOM 2231 N N . VAL A 1 304 ? 11.162 3.153 18.779 1.00 95.12 304 VAL A N 1
ATOM 2232 C CA . VAL A 1 304 ? 11.051 2.781 17.366 1.00 95.12 304 VAL A CA 1
ATOM 2233 C C . VAL A 1 304 ? 9.588 2.518 17.045 1.00 95.12 304 VAL A C 1
ATOM 2235 O O . VAL A 1 304 ? 8.997 1.570 17.560 1.00 95.12 304 VAL A O 1
ATOM 2238 N N . VAL A 1 305 ? 9.015 3.357 16.184 1.00 96.94 305 VAL A N 1
ATOM 2239 C CA . VAL A 1 305 ? 7.658 3.171 15.664 1.00 96.94 305 VAL A CA 1
ATOM 2240 C C . VAL A 1 305 ? 7.676 2.168 14.512 1.00 96.94 305 VAL A C 1
ATOM 2242 O O . VAL A 1 305 ? 8.559 2.206 13.654 1.00 96.94 305 VAL A O 1
ATOM 2245 N N . LYS A 1 306 ? 6.706 1.256 14.494 1.00 97.56 306 LYS A N 1
ATOM 2246 C CA . LYS A 1 306 ? 6.454 0.364 13.366 1.00 97.56 306 LYS A CA 1
ATOM 2247 C C . LYS A 1 306 ? 4.955 0.190 13.157 1.00 97.56 306 LYS A C 1
ATOM 2249 O O . LYS A 1 306 ? 4.270 -0.312 14.043 1.00 97.56 306 LYS A O 1
ATOM 2254 N N . CYS A 1 307 ? 4.492 0.572 11.980 1.00 98.19 307 CYS A N 1
ATOM 2255 C CA . CYS A 1 307 ? 3.182 0.297 11.428 1.00 98.19 307 CYS A CA 1
ATOM 2256 C C . CYS A 1 307 ? 3.188 -1.056 10.718 1.00 98.19 307 CYS A C 1
ATOM 2258 O O . CYS A 1 307 ? 4.136 -1.413 10.011 1.00 98.19 307 CYS A O 1
ATOM 2260 N N . SER A 1 308 ? 2.135 -1.832 10.935 1.00 96.94 308 SER A N 1
ATOM 2261 C CA . SER A 1 308 ? 1.938 -3.124 10.287 1.00 96.94 308 SER A CA 1
ATOM 2262 C C . SER A 1 308 ? 0.460 -3.406 10.090 1.00 96.94 308 SER A C 1
ATOM 2264 O O . SER A 1 308 ? -0.328 -3.155 11.001 1.00 96.94 308 SER A O 1
ATOM 2266 N N . SER A 1 309 ? 0.135 -3.990 8.940 1.00 97.00 309 SER A N 1
ATOM 2267 C CA . SER A 1 309 ? -1.157 -4.618 8.680 1.00 97.00 309 SER A CA 1
ATOM 2268 C C . SER A 1 309 ? -1.294 -5.881 9.531 1.00 97.00 309 SER A C 1
ATOM 2270 O O . SER A 1 309 ? -0.371 -6.700 9.590 1.00 97.00 309 SER A O 1
ATOM 2272 N N . VAL A 1 310 ? -2.415 -6.017 10.227 1.00 96.62 310 VAL A N 1
ATOM 2273 C CA . VAL A 1 310 ? -2.735 -7.131 11.115 1.00 96.62 310 VAL A CA 1
ATOM 2274 C C . VAL A 1 310 ? -4.003 -7.797 10.611 1.00 96.62 310 VAL A C 1
ATOM 2276 O O . VAL A 1 310 ? -5.070 -7.182 10.617 1.00 96.62 310 VAL A O 1
ATOM 2279 N N . ALA A 1 311 ? -3.856 -9.061 10.210 1.00 95.31 311 ALA A N 1
ATOM 2280 C CA . ALA A 1 311 ? -4.933 -9.883 9.678 1.00 95.31 311 ALA A CA 1
ATOM 2281 C C . ALA A 1 311 ? -6.157 -9.861 10.596 1.00 95.31 311 ALA A C 1
ATOM 2283 O O . ALA A 1 311 ? -6.028 -10.220 11.773 1.00 95.31 311 ALA A O 1
ATOM 2284 N N . VAL A 1 312 ? -7.296 -9.402 10.060 1.00 95.69 312 VAL A N 1
ATOM 2285 C CA . VAL A 1 312 ? -8.603 -9.333 10.743 1.00 95.69 312 VAL A CA 1
ATOM 2286 C C . VAL A 1 312 ? -8.533 -8.864 12.209 1.00 95.69 312 VAL A C 1
ATOM 2288 O O . VAL A 1 312 ? -9.209 -9.380 13.095 1.00 95.69 312 VAL A O 1
ATOM 2291 N N . GLY A 1 313 ? -7.624 -7.935 12.526 1.00 96.31 313 GLY A N 1
ATOM 2292 C CA . GLY A 1 313 ? -7.499 -7.374 13.876 1.00 96.31 313 GLY A CA 1
ATOM 2293 C C . GLY A 1 313 ? -7.137 -8.358 14.996 1.00 96.31 313 GLY A C 1
ATOM 2294 O O . GLY A 1 313 ? -7.281 -8.014 16.165 1.00 96.31 313 GLY A O 1
ATOM 2295 N N . ASN A 1 314 ? -6.626 -9.556 14.684 1.00 96.31 314 ASN A N 1
ATOM 2296 C CA . ASN A 1 314 ? -6.497 -10.680 15.630 1.00 96.31 314 ASN A CA 1
ATOM 2297 C C . ASN A 1 314 ? -7.837 -11.199 16.198 1.00 96.31 314 ASN A C 1
ATOM 2299 O O . ASN A 1 314 ? -7.833 -11.811 17.276 1.00 96.31 314 ASN A O 1
ATOM 2303 N N . ALA A 1 315 ? -8.959 -10.976 15.513 1.00 95.62 315 ALA A N 1
ATOM 2304 C CA . ALA A 1 315 ? -10.207 -11.657 15.829 1.00 95.62 315 ALA A CA 1
ATOM 2305 C C . ALA A 1 315 ? -10.054 -13.181 15.677 1.00 95.62 315 ALA A C 1
ATOM 2307 O O . ALA A 1 315 ? -9.180 -13.666 14.950 1.00 95.62 315 ALA A O 1
ATOM 2308 N N . LYS A 1 316 ? -10.874 -13.942 16.405 1.00 94.44 316 LYS A N 1
ATOM 2309 C CA . LYS A 1 316 ? -10.879 -15.410 16.345 1.00 94.44 316 LYS A CA 1
ATOM 2310 C C . LYS A 1 316 ? -12.295 -15.927 16.156 1.00 94.44 316 LYS A C 1
ATOM 2312 O O . LYS A 1 316 ? -13.222 -15.414 16.779 1.00 94.44 316 LYS A O 1
ATOM 2317 N N . GLU A 1 317 ? -12.406 -16.966 15.339 1.00 92.88 317 GLU A N 1
ATOM 2318 C CA . GLU A 1 317 ? -13.627 -17.753 15.180 1.00 92.88 317 GLU A CA 1
ATOM 2319 C C . GLU A 1 317 ? -14.037 -18.409 16.503 1.00 92.88 317 GLU A C 1
ATOM 2321 O O . GLU A 1 317 ? -13.235 -18.540 17.434 1.00 92.88 317 GLU A O 1
ATOM 2326 N N . GLU A 1 318 ? -15.303 -18.809 16.572 1.00 89.88 318 GLU A N 1
ATOM 2327 C CA . GLU A 1 318 ? -15.812 -19.670 17.635 1.00 89.88 318 GLU A CA 1
ATOM 2328 C C . GLU A 1 318 ? -15.077 -21.022 17.605 1.00 89.88 318 GLU A C 1
ATOM 2330 O O . GLU A 1 318 ? -14.944 -21.638 16.547 1.00 89.88 318 GLU A O 1
ATOM 2335 N N . ASP A 1 319 ? -14.601 -21.498 18.758 1.00 88.69 319 ASP A N 1
ATOM 2336 C CA . ASP A 1 319 ? -13.916 -22.792 18.864 1.00 88.69 319 ASP A CA 1
ATOM 2337 C C . ASP A 1 319 ? -14.252 -23.484 20.187 1.00 88.69 319 ASP A C 1
ATOM 2339 O O . ASP A 1 319 ? -14.195 -22.885 21.262 1.00 88.69 319 ASP A O 1
ATOM 2343 N N . GLY A 1 320 ? -14.601 -24.769 20.118 1.00 82.44 320 GLY A N 1
ATOM 2344 C CA . GLY A 1 320 ? -14.773 -25.615 21.301 1.00 82.44 320 GLY A CA 1
ATOM 2345 C C . GLY A 1 320 ? -15.787 -25.108 22.337 1.00 82.44 320 GLY A C 1
ATOM 2346 O O . GLY A 1 320 ? -15.604 -25.363 23.526 1.00 82.44 320 GLY A O 1
ATOM 2347 N N . GLY A 1 321 ? -16.833 -24.387 21.913 1.00 78.81 321 GLY A N 1
ATOM 2348 C CA . GLY A 1 321 ? -17.840 -23.797 22.808 1.00 78.81 321 GLY A CA 1
ATOM 2349 C C . GLY A 1 321 ? -17.416 -22.478 23.465 1.00 78.81 321 GLY A C 1
ATOM 2350 O O . GLY A 1 321 ? -18.103 -21.992 24.362 1.00 78.81 321 GLY A O 1
ATOM 2351 N N . VAL A 1 322 ? -16.294 -21.896 23.038 1.00 83.12 322 VAL A N 1
ATOM 2352 C CA . VAL A 1 322 ? -15.926 -20.511 23.339 1.00 83.12 322 VAL A CA 1
ATOM 2353 C C . VAL A 1 322 ? -16.467 -19.637 22.218 1.00 83.12 322 VAL A C 1
ATOM 2355 O O . VAL A 1 322 ? -16.102 -19.856 21.065 1.00 83.12 322 VAL A O 1
ATOM 2358 N N . SER A 1 323 ? -17.299 -18.647 22.562 1.00 86.88 323 SER A N 1
ATOM 2359 C CA . SER A 1 323 ? -17.842 -17.666 21.614 1.00 86.88 323 SER A CA 1
ATOM 2360 C C . SER A 1 323 ? -16.738 -17.062 20.739 1.00 86.88 323 SER A C 1
ATOM 2362 O O . SER A 1 323 ? -15.590 -16.936 21.178 1.00 86.88 323 SER A O 1
ATOM 2364 N N . ALA A 1 324 ? -17.081 -16.632 19.523 1.00 90.81 324 ALA A N 1
ATOM 2365 C CA . ALA A 1 324 ? -16.166 -15.853 18.691 1.00 90.81 324 ALA A CA 1
ATOM 2366 C C . ALA A 1 324 ? -15.574 -14.674 19.488 1.00 90.81 324 ALA A C 1
ATOM 2368 O O . ALA A 1 324 ? -16.265 -14.030 20.279 1.00 90.81 324 ALA A O 1
ATOM 2369 N N . GLN A 1 325 ? -14.280 -14.415 19.305 1.00 93.88 325 GLN A N 1
ATOM 2370 C CA . GLN A 1 325 ? -13.565 -13.336 19.989 1.00 93.88 325 GLN A CA 1
ATOM 2371 C C . GLN A 1 325 ? -13.356 -12.198 18.996 1.00 93.88 325 GLN A C 1
ATOM 2373 O O . GLN A 1 325 ? -12.257 -12.015 18.458 1.00 93.88 325 GLN A O 1
ATOM 2378 N N . ASN A 1 326 ? -14.431 -11.465 18.721 1.00 95.31 326 ASN A N 1
ATOM 2379 C CA . ASN A 1 326 ? -14.362 -10.297 17.858 1.00 95.31 326 ASN A CA 1
ATOM 2380 C C . ASN A 1 326 ? -13.606 -9.184 18.578 1.00 95.31 326 ASN A C 1
ATOM 2382 O O . ASN A 1 326 ? -13.697 -9.020 19.795 1.00 95.31 326 ASN A O 1
ATOM 2386 N N . THR A 1 327 ? -12.834 -8.415 17.823 1.00 97.06 327 THR A N 1
ATOM 2387 C CA . THR A 1 327 ? -11.993 -7.355 18.383 1.00 97.06 327 THR A CA 1
ATOM 2388 C C . THR A 1 327 ? -12.454 -5.991 17.911 1.00 97.06 327 THR A C 1
ATOM 2390 O O . THR A 1 327 ? -13.173 -5.867 16.923 1.00 97.06 327 THR A O 1
ATOM 2393 N N . ALA A 1 328 ? -12.032 -4.950 18.616 1.00 97.44 328 ALA A N 1
ATOM 2394 C CA . ALA A 1 328 ? -12.240 -3.582 18.187 1.00 97.44 328 ALA A CA 1
ATOM 2395 C C . ALA A 1 328 ? -10.981 -2.731 18.361 1.00 97.44 328 ALA A C 1
ATOM 2397 O O . ALA A 1 328 ? -10.061 -3.070 19.115 1.00 97.44 328 ALA A O 1
ATOM 2398 N N . PHE A 1 329 ? -10.983 -1.597 17.668 1.00 97.88 329 PHE A N 1
ATOM 2399 C CA . PHE A 1 329 ? -9.981 -0.542 17.726 1.00 97.88 329 PHE A CA 1
ATOM 2400 C C . PHE A 1 329 ? -10.677 0.811 17.706 1.00 97.88 329 PHE A C 1
ATOM 2402 O O . PHE A 1 329 ? -11.720 0.961 17.079 1.00 97.88 329 PHE A O 1
ATOM 2409 N N . ILE A 1 330 ? -10.080 1.812 18.341 1.00 97.38 330 ILE A N 1
ATOM 2410 C CA . ILE A 1 330 ? -10.499 3.201 18.167 1.00 97.38 330 ILE A CA 1
ATOM 2411 C C . ILE A 1 330 ? -10.020 3.645 16.783 1.00 97.38 330 ILE A C 1
ATOM 2413 O O . ILE A 1 330 ? -8.827 3.556 16.477 1.00 97.38 330 ILE A O 1
ATOM 2417 N N . ASN A 1 331 ? -10.938 4.104 15.938 1.00 97.06 331 ASN A N 1
ATOM 2418 C CA . ASN A 1 331 ? -10.594 4.534 14.590 1.00 97.06 331 ASN A CA 1
ATOM 2419 C C . ASN A 1 331 ? -9.671 5.762 14.651 1.00 97.06 331 ASN A C 1
ATOM 2421 O O . ASN A 1 331 ? -9.989 6.773 15.277 1.00 97.06 331 ASN A O 1
ATOM 2425 N N . ALA A 1 332 ? -8.508 5.665 14.015 1.00 96.88 332 ALA A N 1
ATOM 2426 C CA . ALA A 1 332 ? -7.519 6.734 13.939 1.00 96.88 332 ALA A CA 1
ATOM 2427 C C . ALA A 1 332 ? -7.656 7.611 12.687 1.00 96.88 332 ALA A C 1
ATOM 2429 O O . ALA A 1 332 ? -6.931 8.601 12.558 1.00 96.88 332 ALA A O 1
ATOM 2430 N N . ALA A 1 333 ? -8.522 7.234 11.745 1.00 94.38 333 ALA A N 1
ATOM 2431 C CA . ALA A 1 333 ? -8.748 7.995 10.528 1.00 94.38 333 ALA A CA 1
ATOM 2432 C C . ALA A 1 333 ? -9.523 9.300 10.800 1.00 94.38 333 ALA A C 1
ATOM 2434 O O . ALA A 1 333 ? -10.024 9.566 11.900 1.00 94.38 333 ALA A O 1
ATOM 2435 N N . SER A 1 334 ? -9.581 10.157 9.782 1.00 87.81 334 SER A N 1
ATOM 2436 C CA . SER A 1 334 ? -10.210 11.482 9.852 1.00 87.81 334 SER A CA 1
ATOM 2437 C C . SER A 1 334 ? -11.722 11.434 10.098 1.00 87.81 334 SER A C 1
ATOM 2439 O O . SER A 1 334 ? -12.288 12.402 10.598 1.00 87.81 334 SER A O 1
ATOM 2441 N N . ASP A 1 335 ? -12.364 10.306 9.803 1.00 88.00 335 ASP A N 1
ATOM 2442 C CA . ASP A 1 335 ? -13.788 10.037 10.013 1.00 88.00 335 ASP A CA 1
ATOM 2443 C C . ASP A 1 335 ? -14.106 9.444 11.398 1.00 88.00 335 ASP A C 1
ATOM 2445 O O . ASP A 1 335 ? -15.228 9.020 11.655 1.00 88.00 335 ASP A O 1
ATOM 2449 N N . SER A 1 336 ? -13.150 9.441 12.329 1.00 85.75 336 SER A N 1
ATOM 2450 C CA . SER A 1 336 ? -13.329 8.913 13.692 1.00 85.75 336 SER A CA 1
ATOM 2451 C C . SER A 1 336 ? -14.469 9.554 14.497 1.00 85.75 336 SER A C 1
ATOM 2453 O O . SER A 1 336 ? -14.935 8.976 15.473 1.00 85.75 336 SER A O 1
ATOM 2455 N N . THR A 1 337 ? -14.969 10.726 14.104 1.00 84.38 337 THR A N 1
ATOM 2456 C CA . THR A 1 337 ? -16.140 11.347 14.744 1.00 84.38 337 THR A CA 1
ATOM 2457 C C . THR A 1 337 ? -17.462 10.717 14.316 1.00 84.38 337 THR A C 1
ATOM 2459 O O . THR A 1 337 ? -18.413 10.732 15.094 1.00 84.38 337 THR A O 1
ATOM 2462 N N . THR A 1 338 ? -17.537 10.175 13.099 1.00 87.12 338 THR A N 1
ATOM 2463 C CA . THR A 1 338 ? -18.721 9.480 12.579 1.00 87.12 338 THR A CA 1
ATOM 2464 C C . THR A 1 338 ? -18.589 7.971 12.716 1.00 87.12 338 THR A C 1
ATOM 2466 O O . THR A 1 338 ? -19.594 7.304 12.904 1.00 87.12 338 THR A O 1
ATOM 2469 N N . SER A 1 339 ? -17.368 7.440 12.681 1.00 89.50 339 SER A N 1
ATOM 2470 C CA . SER A 1 339 ? -17.069 6.016 12.845 1.00 89.50 339 SER A CA 1
ATOM 2471 C C . SER A 1 339 ? -15.987 5.845 13.913 1.00 89.50 339 SER A C 1
ATOM 2473 O O . SER A 1 339 ? -14.809 5.712 13.576 1.00 89.50 339 SER A O 1
ATOM 2475 N N . PRO A 1 340 ? -16.333 5.909 15.209 1.00 93.75 340 PRO A N 1
ATOM 2476 C CA . PRO A 1 340 ? -15.349 5.971 16.296 1.00 93.75 340 PRO A CA 1
ATOM 2477 C C . PRO A 1 340 ? -14.595 4.663 16.526 1.00 93.75 340 PRO A C 1
ATOM 2479 O O . PRO A 1 340 ? -13.526 4.676 17.140 1.00 93.75 340 PRO A O 1
ATOM 2482 N N . LEU A 1 341 ? -15.126 3.542 16.035 1.00 96.50 341 LEU A N 1
ATOM 2483 C CA . LEU A 1 341 ? -14.519 2.226 16.167 1.00 96.50 341 LEU A CA 1
ATOM 2484 C C . LEU A 1 341 ? -14.301 1.567 14.806 1.00 96.50 341 LEU A C 1
ATOM 2486 O O . LEU A 1 341 ? -15.017 1.822 13.841 1.00 96.50 341 LEU A O 1
ATOM 2490 N N . ILE A 1 342 ? -13.328 0.667 14.774 1.00 97.00 342 ILE A N 1
ATOM 2491 C CA . ILE A 1 342 ? -13.195 -0.389 13.775 1.00 97.00 342 ILE A CA 1
ATOM 2492 C C . ILE A 1 342 ? -13.457 -1.697 14.512 1.00 97.00 342 ILE A C 1
ATOM 2494 O O . ILE A 1 342 ? -12.779 -1.973 15.502 1.00 97.00 342 ILE A O 1
ATOM 2498 N N . THR A 1 343 ? -14.427 -2.482 14.060 1.00 95.75 343 THR A N 1
ATOM 2499 C CA . THR A 1 343 ? -14.757 -3.800 14.616 1.00 95.75 343 THR A CA 1
ATOM 2500 C C . THR A 1 343 ? -14.303 -4.882 13.656 1.00 95.75 343 THR A C 1
ATOM 2502 O O . THR A 1 343 ? -14.505 -4.758 12.452 1.00 95.75 343 THR A O 1
ATOM 2505 N N . CYS A 1 344 ? -13.706 -5.941 14.185 1.00 96.38 344 CYS A N 1
ATOM 2506 C CA . CYS A 1 344 ? -13.178 -7.048 13.406 1.00 96.38 344 CYS A CA 1
ATOM 2507 C C . CYS A 1 344 ? -13.777 -8.373 13.868 1.00 96.38 344 CYS A C 1
ATOM 2509 O O . CYS A 1 344 ? -13.726 -8.699 15.059 1.00 96.38 344 CYS A O 1
ATOM 2511 N N . THR A 1 345 ? -14.276 -9.143 12.911 1.00 94.81 345 THR A N 1
ATOM 2512 C CA . THR A 1 345 ? -14.647 -10.553 13.052 1.00 94.81 345 THR A CA 1
ATOM 2513 C C . THR A 1 345 ? -13.544 -11.431 12.462 1.00 94.81 345 THR A C 1
ATOM 2515 O O . THR A 1 345 ? -12.528 -10.932 11.983 1.00 94.81 345 THR A O 1
ATOM 2518 N N . SER A 1 346 ? -13.709 -12.750 12.484 1.00 92.88 346 SER A N 1
ATOM 2519 C CA . SER A 1 346 ? -12.818 -13.679 11.774 1.00 92.88 346 SER A CA 1
ATOM 2520 C C . SER A 1 346 ? -12.774 -13.485 10.256 1.00 92.88 346 SER A C 1
ATOM 2522 O O . SER A 1 346 ? -11.834 -13.946 9.594 1.00 92.88 346 SER A O 1
ATOM 2524 N N . ASP A 1 347 ? -13.791 -12.828 9.709 1.00 92.25 347 ASP A N 1
ATOM 2525 C CA . ASP A 1 347 ? -13.968 -12.651 8.276 1.00 92.25 347 ASP A CA 1
ATOM 2526 C C . ASP A 1 347 ? -13.428 -11.303 7.828 1.00 92.25 347 ASP A C 1
ATOM 2528 O O . ASP A 1 347 ? -12.628 -11.254 6.902 1.00 92.25 347 ASP A O 1
ATOM 2532 N N . GLU A 1 348 ? -13.764 -10.218 8.517 1.00 94.44 348 GLU A N 1
ATOM 2533 C CA . GLU A 1 348 ? -13.369 -8.883 8.079 1.00 94.44 348 GLU A CA 1
ATOM 2534 C C . GLU A 1 348 ? -13.265 -7.881 9.226 1.00 94.44 348 GLU A C 1
ATOM 2536 O O . GLU A 1 348 ? -13.787 -8.080 10.324 1.00 94.44 348 GLU A O 1
ATOM 2541 N N . CYS A 1 349 ? -12.597 -6.768 8.942 1.00 95.94 349 CYS A N 1
ATOM 2542 C CA . CYS A 1 349 ? -12.659 -5.556 9.739 1.00 95.94 349 CYS A CA 1
ATOM 2543 C C . CYS A 1 349 ? -13.493 -4.504 9.013 1.00 95.94 349 CYS A C 1
ATOM 2545 O O . CYS A 1 349 ? -13.264 -4.231 7.839 1.00 95.94 349 CYS A O 1
ATOM 2547 N N . VAL A 1 350 ? -14.399 -3.855 9.737 1.00 94.81 350 VAL A N 1
ATOM 2548 C CA . VAL A 1 350 ? -15.258 -2.788 9.215 1.00 94.81 350 VAL A CA 1
ATOM 2549 C C . VAL A 1 350 ? -15.268 -1.599 10.164 1.00 94.81 350 VAL A C 1
ATOM 2551 O O . VAL A 1 350 ? -15.055 -1.732 11.372 1.00 94.81 350 VAL A O 1
ATOM 2554 N N . LYS A 1 351 ? -15.514 -0.406 9.624 1.00 94.25 351 LYS A N 1
ATOM 2555 C CA . LYS A 1 351 ? -15.783 0.781 10.440 1.00 94.25 351 LYS A CA 1
ATOM 2556 C C . LYS A 1 351 ? -17.177 0.648 11.051 1.00 94.25 351 LYS A C 1
ATOM 2558 O O . LYS A 1 351 ? -18.137 0.371 10.340 1.00 94.25 351 LYS A O 1
ATOM 2563 N N . ALA A 1 352 ? -17.279 0.844 12.360 1.00 91.06 352 ALA A N 1
ATOM 2564 C CA . ALA A 1 352 ? -18.557 0.816 13.054 1.00 91.06 352 ALA A CA 1
ATOM 2565 C C . ALA A 1 352 ? -19.398 2.030 12.627 1.00 91.06 352 ALA A C 1
ATOM 2567 O O . ALA A 1 352 ? -18.904 3.159 12.661 1.00 91.06 352 ALA A O 1
ATOM 2568 N N . GLU A 1 353 ? -20.656 1.806 12.242 1.00 85.81 353 GLU A N 1
ATOM 2569 C CA . GLU A 1 353 ? -21.554 2.878 11.802 1.00 85.81 353 GLU A CA 1
ATOM 2570 C C . GLU A 1 353 ? -21.779 3.935 12.892 1.00 85.81 353 GLU A C 1
ATOM 2572 O O . GLU A 1 353 ? -21.693 3.659 14.097 1.00 85.81 353 GLU A O 1
ATOM 2577 N N . ALA A 1 354 ? -22.129 5.152 12.473 1.00 76.88 354 ALA A N 1
ATOM 2578 C CA . ALA A 1 354 ? -22.432 6.244 13.386 1.00 76.88 354 ALA A CA 1
ATOM 2579 C C . ALA A 1 354 ? -23.558 5.861 14.357 1.00 76.88 354 ALA A C 1
ATOM 2581 O O . ALA A 1 354 ? -24.670 5.540 13.949 1.00 76.88 354 ALA A O 1
ATOM 2582 N N . GLY A 1 355 ? -23.267 5.930 15.658 1.00 75.12 355 GLY A N 1
ATOM 2583 C CA . GLY A 1 355 ? -24.234 5.608 16.710 1.00 75.12 355 GLY A CA 1
ATOM 2584 C C . GLY A 1 355 ? -24.383 4.118 17.025 1.00 75.12 355 GLY A C 1
ATOM 2585 O O . GLY A 1 355 ? -25.191 3.781 17.882 1.00 75.12 355 GLY A O 1
ATOM 2586 N N . SER A 1 356 ? -23.591 3.238 16.404 1.00 80.81 356 SER A N 1
ATOM 2587 C CA . SER A 1 356 ? -23.590 1.799 16.721 1.00 80.81 356 SER A CA 1
ATOM 2588 C C . SER A 1 356 ? -22.912 1.464 18.055 1.00 80.81 356 SER A C 1
ATOM 2590 O O . SER A 1 356 ? -23.049 0.353 18.567 1.00 80.81 356 SER A O 1
ATOM 2592 N N . THR A 1 357 ? -22.192 2.420 18.651 1.00 85.94 357 THR A N 1
ATOM 2593 C CA . THR A 1 357 ? -21.596 2.232 19.973 1.00 85.94 357 THR A CA 1
ATOM 2594 C C . THR A 1 357 ? -22.626 2.496 21.063 1.00 85.94 357 THR A C 1
ATOM 2596 O O . THR A 1 357 ? -23.260 3.544 21.093 1.00 85.94 357 THR A O 1
ATOM 2599 N N . THR A 1 358 ? -22.772 1.563 21.998 1.00 87.81 358 THR A N 1
ATOM 2600 C CA . THR A 1 358 ? -23.661 1.732 23.153 1.00 87.81 358 THR A CA 1
ATOM 2601 C C . THR A 1 358 ? -22.826 2.091 24.384 1.00 87.81 358 THR A C 1
ATOM 2603 O O . THR A 1 358 ? -21.922 1.324 24.740 1.00 87.81 358 THR A O 1
ATOM 2606 N N . PRO A 1 359 ? -23.068 3.247 25.036 1.00 91.31 359 PRO A N 1
ATOM 2607 C CA . PRO A 1 359 ? -22.367 3.597 26.263 1.00 91.31 359 PRO A CA 1
ATOM 2608 C C . PRO A 1 359 ? -22.548 2.538 27.350 1.00 91.31 359 PRO A C 1
ATOM 2610 O O . PRO A 1 359 ? -23.623 1.961 27.485 1.00 91.31 359 PRO A O 1
ATOM 2613 N N . GLY A 1 360 ? -21.497 2.288 28.130 1.00 89.31 360 GLY A N 1
ATOM 2614 C CA . GLY A 1 360 ? -21.524 1.262 29.179 1.00 89.31 360 GLY A CA 1
ATOM 2615 C C . GLY A 1 360 ? -21.279 -0.168 28.686 1.00 89.31 360 GLY A C 1
ATOM 2616 O O . GLY A 1 360 ? -21.270 -1.088 29.496 1.00 89.31 360 GLY A O 1
ATOM 2617 N N . HIS A 1 361 ? -21.030 -0.380 27.391 1.00 94.00 361 HIS A N 1
ATOM 2618 C CA . HIS A 1 361 ? -20.549 -1.665 26.875 1.00 94.00 361 HIS A CA 1
ATOM 2619 C C . HIS A 1 361 ? -19.028 -1.666 26.683 1.00 94.00 361 HIS A C 1
ATOM 2621 O O . HIS A 1 361 ? -18.365 -0.618 26.713 1.00 94.00 361 HIS A O 1
ATOM 2627 N N . ALA A 1 362 ? -18.472 -2.862 26.494 1.00 96.81 362 ALA A N 1
ATOM 2628 C CA . ALA A 1 362 ? -17.055 -3.065 26.250 1.00 96.81 362 ALA A CA 1
ATOM 2629 C C . ALA A 1 362 ? -16.787 -3.900 24.992 1.00 96.81 362 ALA A C 1
ATOM 2631 O O . ALA A 1 362 ? -17.640 -4.645 24.514 1.00 96.81 362 ALA A O 1
ATOM 2632 N N . TYR A 1 363 ? -15.562 -3.780 24.485 1.00 96.62 363 TYR A N 1
ATOM 2633 C CA . TYR A 1 363 ? -15.048 -4.515 23.332 1.00 96.62 363 TYR A CA 1
ATOM 2634 C C . TYR A 1 363 ? -13.666 -5.083 23.659 1.00 96.62 363 TYR A C 1
ATOM 2636 O O . TYR A 1 363 ? -12.871 -4.427 24.342 1.00 96.62 363 TYR A O 1
ATOM 2644 N N . LEU A 1 364 ? -13.340 -6.268 23.138 1.00 97.25 364 LEU A N 1
ATOM 2645 C CA . LEU A 1 364 ? -11.991 -6.830 23.243 1.00 97.25 364 LEU A CA 1
ATOM 2646 C C . LEU A 1 364 ? -11.010 -6.001 22.403 1.00 97.25 364 LEU A C 1
ATOM 2648 O O . LEU A 1 364 ? -11.228 -5.793 21.209 1.00 97.25 364 LEU A O 1
ATOM 2652 N N . LEU A 1 365 ? -9.904 -5.541 22.994 1.00 97.69 365 LEU A N 1
ATOM 2653 C CA . LEU A 1 365 ? -8.906 -4.782 22.241 1.00 97.69 365 LEU A CA 1
ATOM 2654 C C . LEU A 1 365 ? -7.996 -5.718 21.430 1.00 97.69 365 LEU A C 1
ATOM 2656 O O . LEU A 1 365 ? -7.206 -6.472 21.999 1.00 97.69 365 LEU A O 1
ATOM 2660 N N . GLY A 1 366 ? -8.007 -5.595 20.100 1.00 96.31 366 GLY A N 1
ATOM 2661 C CA . GLY A 1 366 ? -7.256 -6.485 19.200 1.00 96.31 366 GLY A CA 1
ATOM 2662 C C . GLY A 1 366 ? -5.747 -6.220 19.096 1.00 96.31 366 GLY A C 1
ATOM 2663 O O . GLY A 1 366 ? -5.048 -6.860 18.310 1.00 96.31 366 GLY A O 1
ATOM 2664 N N . THR A 1 367 ? -5.189 -5.278 19.868 1.00 92.38 367 THR A N 1
ATOM 2665 C CA . THR A 1 367 ? -3.744 -4.969 19.808 1.00 92.38 367 THR A CA 1
ATOM 2666 C C . THR A 1 367 ? -2.867 -6.063 20.420 1.00 92.38 367 THR A C 1
ATOM 2668 O O . THR A 1 367 ? -1.679 -6.145 20.078 1.00 92.38 367 THR A O 1
ATOM 2671 N N . ASP A 1 368 ? -3.420 -6.913 21.286 1.00 88.94 368 ASP A N 1
ATOM 2672 C CA . ASP A 1 368 ? -2.735 -8.052 21.888 1.00 88.94 368 ASP A CA 1
ATOM 2673 C C . ASP A 1 368 ? -3.571 -9.341 21.750 1.00 88.94 368 ASP A C 1
ATOM 2675 O O . ASP A 1 368 ? -4.795 -9.312 21.714 1.00 88.94 368 ASP A O 1
ATOM 2679 N N . LYS A 1 369 ? -2.904 -10.500 21.658 1.00 88.44 369 LYS A N 1
ATOM 2680 C CA . LYS A 1 369 ? -3.570 -11.798 21.414 1.00 88.44 369 LYS A CA 1
ATOM 2681 C C . LYS A 1 369 ? -4.235 -12.417 22.652 1.00 88.44 369 LYS A C 1
ATOM 2683 O O . LYS A 1 369 ? -4.864 -13.471 22.526 1.00 88.44 369 LYS A O 1
ATOM 2688 N N . LYS A 1 370 ? -4.002 -11.834 23.831 1.00 92.38 370 LYS A N 1
ATOM 2689 C CA . LYS A 1 370 ? -4.556 -12.258 25.127 1.00 92.38 370 LYS A CA 1
ATOM 2690 C C . LYS A 1 370 ? -5.784 -11.430 25.518 1.00 92.38 370 LYS A C 1
ATOM 2692 O O . LYS A 1 370 ? -6.370 -11.708 26.559 1.00 92.38 370 LYS A O 1
ATOM 2697 N N . TYR A 1 371 ? -6.103 -10.411 24.723 1.00 95.00 371 TYR A N 1
ATOM 2698 C CA . TYR A 1 371 ? -7.118 -9.403 24.971 1.00 95.00 371 TYR A CA 1
ATOM 2699 C C . TYR A 1 371 ? -7.015 -8.848 26.396 1.00 95.00 371 TYR A C 1
ATOM 2701 O O . TYR A 1 371 ? -7.986 -8.813 27.136 1.00 95.00 371 TYR A O 1
ATOM 2709 N N . SER A 1 372 ? -5.811 -8.469 26.838 1.00 96.38 372 SER A N 1
ATOM 2710 C CA . SER A 1 372 ? -5.589 -8.061 28.240 1.00 96.38 372 SER A CA 1
ATOM 2711 C C . SER A 1 372 ? -6.173 -6.686 28.597 1.00 96.38 372 SER A C 1
ATOM 2713 O O . SER A 1 372 ? -6.135 -6.267 29.756 1.00 96.38 372 SER A O 1
ATOM 2715 N N . LYS A 1 373 ? -6.700 -5.986 27.590 1.00 97.62 373 LYS A N 1
ATOM 2716 C CA . LYS A 1 373 ? -7.281 -4.646 27.650 1.00 97.62 373 LYS A CA 1
ATOM 2717 C C . LYS A 1 373 ? -8.596 -4.627 26.886 1.00 97.62 373 LYS A C 1
ATOM 2719 O O . LYS A 1 373 ? -8.803 -5.433 25.978 1.00 97.62 373 LYS A O 1
ATOM 2724 N N . LEU A 1 374 ? -9.446 -3.669 27.229 1.00 97.81 374 LEU A N 1
ATOM 2725 C CA . LEU A 1 374 ? -10.753 -3.478 26.602 1.00 97.81 374 LEU A CA 1
ATOM 2726 C C . LEU A 1 374 ? -10.878 -2.063 26.043 1.00 97.81 374 LEU A C 1
ATOM 2728 O O . LEU A 1 374 ? -10.106 -1.175 26.404 1.00 97.81 374 LEU A O 1
ATOM 2732 N N . ILE A 1 375 ? -11.869 -1.849 25.189 1.00 97.75 375 ILE A N 1
ATOM 2733 C CA . ILE A 1 375 ? -12.348 -0.518 24.813 1.00 97.75 375 ILE A CA 1
ATOM 2734 C C . ILE A 1 375 ? -13.730 -0.330 25.429 1.00 97.75 375 ILE A C 1
ATOM 2736 O O . ILE A 1 375 ? -14.523 -1.265 25.436 1.00 97.75 375 ILE A O 1
ATOM 2740 N N . THR A 1 376 ? -14.030 0.870 25.914 1.00 96.69 376 THR A N 1
ATOM 2741 C CA . THR A 1 376 ? -15.398 1.294 26.236 1.00 96.69 376 THR A CA 1
ATOM 2742 C C . THR A 1 376 ? -15.679 2.648 25.604 1.00 96.69 376 THR A C 1
ATOM 2744 O O . THR A 1 376 ? -14.747 3.378 25.260 1.00 96.69 376 THR A O 1
ATOM 2747 N N . CYS A 1 377 ? -16.953 2.992 25.456 1.00 94.50 377 CYS A N 1
ATOM 2748 C CA . CYS A 1 377 ? -17.375 4.295 24.967 1.00 94.50 377 CYS A CA 1
ATOM 2749 C C . CYS A 1 377 ? -18.243 4.982 26.021 1.00 94.50 377 CYS A C 1
ATOM 2751 O O . CYS A 1 377 ? -19.161 4.384 26.578 1.00 94.50 377 CYS A O 1
ATOM 2753 N N . THR A 1 378 ? -17.929 6.239 26.328 1.00 93.56 378 THR A N 1
ATOM 2754 C CA . THR A 1 378 ? -18.711 7.066 27.262 1.00 93.56 378 THR A CA 1
ATOM 2755 C C . THR A 1 378 ? -19.845 7.795 26.552 1.00 93.56 378 THR A C 1
ATOM 2757 O O . THR A 1 378 ? -20.848 8.146 27.165 1.00 93.56 378 THR A O 1
ATOM 2760 N N . THR A 1 379 ? -19.689 8.015 25.249 1.00 91.69 379 THR A N 1
ATOM 2761 C CA . THR A 1 379 ? -20.704 8.557 24.345 1.00 91.69 379 THR A CA 1
ATOM 2762 C C . THR A 1 379 ? -20.656 7.788 23.028 1.00 91.69 379 THR A C 1
ATOM 2764 O O . THR A 1 379 ? -19.739 6.999 22.809 1.00 91.69 379 THR A O 1
ATOM 2767 N N . LEU A 1 380 ? -21.589 8.077 22.117 1.00 88.94 380 LEU A N 1
ATOM 2768 C CA . LEU A 1 380 ? -21.636 7.464 20.784 1.00 88.94 380 LEU A CA 1
ATOM 2769 C C . LEU A 1 380 ? -20.375 7.690 19.929 1.00 88.94 380 LEU A C 1
ATOM 2771 O O . LEU A 1 380 ? -20.230 7.052 18.893 1.00 88.94 380 LEU A O 1
ATOM 2775 N N . THR A 1 381 ? -19.505 8.629 20.314 1.00 89.44 381 THR A N 1
ATOM 2776 C CA . THR A 1 381 ? -18.337 9.071 19.530 1.00 89.44 381 THR A CA 1
ATOM 2777 C C . THR A 1 381 ? -17.045 9.141 20.346 1.00 89.44 381 THR A C 1
ATOM 2779 O O . THR A 1 381 ? -15.986 9.431 19.797 1.00 89.44 381 THR A O 1
ATOM 2782 N N . SER A 1 382 ? -17.106 8.891 21.657 1.00 92.12 382 SER A N 1
ATOM 2783 C CA . SER A 1 382 ? -15.966 9.008 22.566 1.00 92.12 382 SER A CA 1
ATOM 2784 C C . SER A 1 382 ? -15.659 7.660 23.193 1.00 92.12 382 SER A C 1
ATOM 2786 O O . SER A 1 382 ? -16.301 7.261 24.167 1.00 92.12 382 SER A O 1
ATOM 2788 N N . CYS A 1 383 ? -14.643 6.991 22.657 1.00 95.94 383 CYS A N 1
ATOM 2789 C CA . CYS A 1 383 ? -14.168 5.705 23.147 1.00 95.94 383 CYS A CA 1
ATOM 2790 C C . CYS A 1 383 ? -12.763 5.815 23.750 1.00 95.94 383 CYS A C 1
ATOM 2792 O O . CYS A 1 383 ? -11.961 6.667 23.364 1.00 95.94 383 CYS A O 1
ATOM 2794 N N . SER A 1 384 ? -12.464 4.957 24.720 1.00 96.75 384 SER A N 1
ATOM 2795 C CA . SER A 1 384 ? -11.188 4.922 25.432 1.00 96.75 384 SER A CA 1
ATOM 2796 C C . SER A 1 384 ? -10.792 3.494 25.791 1.00 96.75 384 SER A C 1
ATOM 2798 O O . SER A 1 384 ? -11.621 2.585 25.852 1.00 96.75 384 SER A O 1
ATOM 2800 N N . VAL A 1 385 ? -9.493 3.290 26.014 1.00 97.69 385 VAL A N 1
ATOM 2801 C CA . VAL A 1 385 ? -8.951 1.992 26.419 1.00 97.69 385 VAL A CA 1
ATOM 2802 C C . VAL A 1 385 ? -9.037 1.837 27.934 1.00 97.69 385 VAL A C 1
ATOM 2804 O O . VAL A 1 385 ? -8.520 2.663 28.687 1.00 97.69 385 VAL A O 1
ATOM 2807 N N . ILE A 1 386 ? -9.607 0.721 28.378 1.00 97.31 386 ILE A N 1
ATOM 2808 C CA . ILE A 1 386 ? -9.501 0.226 29.748 1.00 97.31 386 ILE A CA 1
ATOM 2809 C C . ILE A 1 386 ? -8.221 -0.610 29.830 1.00 97.31 386 ILE A C 1
ATOM 2811 O O . ILE A 1 386 ? -8.179 -1.775 29.427 1.00 97.31 386 ILE A O 1
ATOM 2815 N N . SER A 1 387 ? -7.151 0.003 30.334 1.00 96.44 387 SER A N 1
ATOM 2816 C CA . SER A 1 387 ? -5.817 -0.611 30.396 1.00 96.44 387 SER A CA 1
ATOM 2817 C C . SER A 1 387 ? -5.674 -1.674 31.489 1.00 96.44 387 SER A C 1
ATOM 2819 O O . SER A 1 387 ? -4.800 -2.538 31.396 1.00 96.44 387 SER A O 1
ATOM 2821 N N . THR A 1 388 ? -6.533 -1.623 32.506 1.00 96.38 388 THR A N 1
ATOM 2822 C CA . THR A 1 388 ? -6.605 -2.588 33.607 1.00 96.38 388 THR A CA 1
ATOM 2823 C C . THR A 1 388 ? -8.060 -2.975 33.875 1.00 96.38 388 THR A C 1
ATOM 2825 O O . THR A 1 388 ? -8.669 -2.424 34.793 1.00 96.38 388 THR A O 1
ATOM 2828 N N . PRO A 1 389 ? -8.636 -3.897 33.080 1.00 96.94 389 PRO A N 1
ATOM 2829 C CA . PRO A 1 389 ? -9.967 -4.437 33.346 1.00 96.94 389 PRO A CA 1
ATOM 2830 C C . PRO A 1 389 ? -10.045 -5.090 34.732 1.00 96.94 389 PRO A C 1
ATOM 2832 O O . PRO A 1 389 ? -9.027 -5.569 35.247 1.00 96.94 389 PRO A O 1
ATOM 2835 N N . ASN A 1 390 ? -11.240 -5.125 35.325 1.00 96.94 390 ASN A N 1
ATOM 2836 C CA . ASN A 1 390 ? -11.483 -5.812 36.587 1.00 96.94 390 ASN A CA 1
ATOM 2837 C C . ASN A 1 390 ? -11.280 -7.325 36.392 1.00 96.94 390 ASN A C 1
ATOM 2839 O O . ASN A 1 390 ? -11.728 -7.905 35.403 1.00 96.94 390 ASN A O 1
ATOM 2843 N N . LYS A 1 391 ? -10.536 -7.941 37.313 1.00 95.50 391 LYS A N 1
ATOM 2844 C CA . LYS A 1 391 ? -10.114 -9.350 37.260 1.00 95.50 391 LYS A CA 1
ATOM 2845 C C . LYS A 1 391 ? -10.723 -10.186 38.383 1.00 95.50 391 LYS A C 1
ATOM 2847 O O . LYS A 1 391 ? -10.386 -11.363 38.485 1.00 95.50 391 LYS A O 1
ATOM 2852 N N . GLU A 1 392 ? -11.507 -9.565 39.259 1.00 95.31 392 GLU A N 1
ATOM 2853 C CA . GLU A 1 392 ? -12.179 -10.236 40.363 1.00 95.31 392 GLU A CA 1
ATOM 2854 C C . GLU A 1 392 ? -13.343 -11.074 39.831 1.00 95.31 392 GLU A C 1
ATOM 2856 O O . GLU A 1 392 ? -14.065 -10.663 38.918 1.00 95.31 392 GLU A O 1
ATOM 2861 N N . ASP A 1 393 ? -13.516 -12.264 40.402 1.00 94.19 393 ASP A N 1
ATOM 2862 C CA . ASP A 1 393 ? -14.614 -13.151 40.033 1.00 94.19 393 ASP A CA 1
ATOM 2863 C C . ASP A 1 393 ? -15.961 -12.472 40.329 1.00 94.19 393 ASP A C 1
ATOM 2865 O O . ASP A 1 393 ? -16.140 -11.821 41.357 1.00 94.19 393 ASP A O 1
ATOM 2869 N N . GLY A 1 394 ? -16.917 -12.626 39.412 1.00 93.88 394 GLY A N 1
ATOM 2870 C CA . GLY A 1 394 ? -18.245 -12.013 39.505 1.00 93.88 394 GLY A CA 1
ATOM 2871 C C . GLY A 1 394 ? -18.376 -10.659 38.804 1.00 93.88 394 GLY A C 1
ATOM 2872 O O . GLY A 1 394 ? -19.500 -10.264 38.505 1.00 93.88 394 GLY A O 1
ATOM 2873 N N . PHE A 1 395 ? -17.274 -9.983 38.465 1.00 97.19 395 PHE A N 1
ATOM 2874 C CA . PHE A 1 395 ? -17.309 -8.792 37.612 1.00 97.19 395 PHE A CA 1
ATOM 2875 C C . PHE A 1 395 ? -17.348 -9.171 36.131 1.00 97.19 395 PHE A C 1
ATOM 2877 O O . PHE A 1 395 ? -16.597 -10.036 35.674 1.00 97.19 395 PHE A O 1
ATOM 2884 N N . ALA A 1 396 ? -18.197 -8.489 35.368 1.00 97.69 396 ALA A N 1
ATOM 2885 C CA . ALA A 1 396 ? -18.312 -8.679 33.930 1.00 97.69 396 ALA A CA 1
ATOM 2886 C C . ALA A 1 396 ? -18.568 -7.355 33.205 1.00 97.69 396 ALA A C 1
ATOM 2888 O O . ALA A 1 396 ? -19.000 -6.366 33.795 1.00 97.69 396 ALA A O 1
ATOM 2889 N N . TYR A 1 397 ? -18.320 -7.363 31.901 1.00 97.06 397 TYR A N 1
ATOM 2890 C CA . TYR A 1 397 ? -18.702 -6.303 30.975 1.00 97.06 397 TYR A CA 1
ATOM 2891 C C . TYR A 1 397 ? -19.685 -6.872 29.952 1.00 97.06 397 TYR A C 1
ATOM 2893 O O . TYR A 1 397 ? -19.559 -8.035 29.575 1.00 97.06 397 TYR A O 1
ATOM 2901 N N . ILE A 1 398 ? -20.622 -6.068 29.455 1.00 95.56 398 ILE A N 1
ATOM 2902 C CA . ILE A 1 398 ? -21.457 -6.464 28.312 1.00 95.56 398 ILE A CA 1
ATOM 2903 C C . ILE A 1 398 ? -20.600 -6.389 27.041 1.00 95.56 398 ILE A C 1
ATOM 2905 O O . ILE A 1 398 ? -20.012 -5.340 26.762 1.00 95.56 398 ILE A O 1
ATOM 2909 N N . ASP A 1 399 ? -20.502 -7.494 26.295 1.00 94.62 399 ASP A N 1
ATOM 2910 C CA . ASP A 1 399 ? -19.731 -7.548 25.048 1.00 94.62 399 ASP A CA 1
ATOM 2911 C C . ASP A 1 399 ? -20.540 -6.971 23.882 1.00 94.62 399 ASP A C 1
ATOM 2913 O O . ASP A 1 399 ? -21.539 -7.556 23.459 1.00 94.62 399 ASP A O 1
ATOM 2917 N N . ALA A 1 400 ? -20.080 -5.848 23.333 1.00 91.38 400 ALA A N 1
ATOM 2918 C CA . ALA A 1 400 ? -20.671 -5.244 22.144 1.00 91.38 400 ALA A CA 1
ATOM 2919 C C . ALA A 1 400 ? -19.998 -5.660 20.825 1.00 91.38 400 ALA A C 1
ATOM 2921 O O . ALA A 1 400 ? -20.564 -5.418 19.762 1.00 91.38 400 ALA A O 1
ATOM 2922 N N . GLY A 1 401 ? -18.810 -6.272 20.872 1.00 86.25 401 GLY A N 1
ATOM 2923 C CA . GLY A 1 401 ? -18.048 -6.658 19.682 1.00 86.25 401 GLY A CA 1
ATOM 2924 C C . GLY A 1 401 ? -18.434 -8.024 19.123 1.00 86.25 401 GLY A C 1
ATOM 2925 O O . GLY A 1 401 ? -18.336 -8.239 17.915 1.00 86.25 401 GLY A O 1
ATOM 2926 N N . SER A 1 402 ? -18.894 -8.937 19.980 1.00 83.38 402 SER A N 1
ATOM 2927 C CA . SER A 1 402 ? -19.243 -10.311 19.594 1.00 83.38 402 SER A CA 1
ATOM 2928 C C . SER A 1 402 ? -20.742 -10.563 19.773 1.00 83.38 402 SER A C 1
ATOM 2930 O O . SER A 1 402 ? -21.125 -11.298 20.685 1.00 83.38 402 SER A O 1
ATOM 2932 N N . PRO A 1 403 ? -21.631 -9.952 18.963 1.00 70.06 403 PRO A N 1
ATOM 2933 C CA . PRO A 1 403 ? -23.045 -10.293 19.022 1.00 70.06 403 PRO A CA 1
ATOM 2934 C C . PRO A 1 403 ? -23.195 -11.782 18.702 1.00 70.06 403 PRO A C 1
ATOM 2936 O O . PRO A 1 403 ? -22.576 -12.301 17.775 1.00 70.06 403 PRO A O 1
ATOM 2939 N N . SER A 1 404 ? -23.981 -12.490 19.505 1.00 62.66 404 SER A N 1
ATOM 2940 C CA . SER A 1 404 ? -24.244 -13.907 19.280 1.00 62.66 404 SER A CA 1
ATOM 2941 C C . SER A 1 404 ? -25.662 -14.056 18.737 1.00 62.66 404 SER A C 1
ATOM 2943 O O . SER A 1 404 ? -26.608 -13.568 19.357 1.00 62.66 404 SER A O 1
ATOM 2945 N N . GLY A 1 405 ? -25.801 -14.766 17.620 1.00 60.28 405 GLY A N 1
ATOM 2946 C CA . GLY A 1 405 ? -27.079 -15.038 16.967 1.00 60.28 405 GLY A CA 1
ATOM 2947 C C . GLY A 1 405 ? -27.241 -14.321 15.627 1.00 60.28 405 GLY A C 1
ATOM 2948 O O . GLY A 1 405 ? -26.529 -13.376 15.310 1.00 60.28 405 GLY A O 1
ATOM 2949 N N . SER A 1 406 ? -28.191 -14.798 14.826 1.00 58.38 406 SER A N 1
ATOM 2950 C CA . SER A 1 406 ? -28.521 -14.257 13.502 1.00 58.38 406 SER A CA 1
ATOM 2951 C C . SER A 1 406 ? -29.588 -13.152 13.540 1.00 58.38 406 SER A C 1
ATOM 2953 O O . SER A 1 406 ? -30.128 -12.802 12.493 1.00 58.38 406 SER A O 1
ATOM 2955 N N . ASP A 1 407 ? -29.973 -12.673 14.729 1.00 61.09 407 ASP A N 1
ATOM 2956 C CA . ASP A 1 407 ? -31.031 -11.668 14.872 1.00 61.09 407 ASP A CA 1
ATOM 2957 C C . ASP A 1 407 ? -30.480 -10.268 14.539 1.00 61.09 407 ASP A C 1
ATOM 2959 O O . ASP A 1 407 ? -29.533 -9.822 15.192 1.00 61.09 407 ASP A O 1
ATOM 2963 N N . PRO A 1 408 ? -31.045 -9.559 13.542 1.00 56.62 408 PRO A N 1
ATOM 2964 C CA . PRO A 1 408 ? -30.633 -8.198 13.199 1.00 56.62 408 PRO A CA 1
ATOM 2965 C C . PRO A 1 408 ? -30.908 -7.175 14.314 1.00 56.62 408 PRO A C 1
ATOM 2967 O O . PRO A 1 408 ? -30.302 -6.104 14.322 1.00 56.62 408 PRO A O 1
ATOM 2970 N N . ASN A 1 409 ? -31.795 -7.478 15.269 1.00 60.69 409 ASN A N 1
ATOM 2971 C CA . ASN A 1 409 ? -31.985 -6.665 16.464 1.00 60.69 409 ASN A CA 1
ATOM 2972 C C . ASN A 1 409 ? -30.941 -7.078 17.507 1.00 60.69 409 ASN A C 1
ATOM 2974 O O . ASN A 1 409 ? -31.172 -7.985 18.308 1.00 60.69 409 ASN A O 1
ATOM 2978 N N . PHE A 1 410 ? -29.778 -6.418 17.456 1.00 57.88 410 PHE A N 1
ATOM 2979 C CA . PHE A 1 410 ? -28.625 -6.597 18.347 1.00 57.88 410 PHE A CA 1
ATOM 2980 C C . PHE A 1 410 ? -29.029 -6.997 19.771 1.00 57.88 410 PHE A C 1
ATOM 2982 O O . PHE A 1 410 ? -29.403 -6.168 20.600 1.00 57.88 410 PHE A O 1
ATOM 2989 N N . THR A 1 411 ? -28.933 -8.291 20.062 1.00 66.88 411 THR A N 1
ATOM 2990 C CA . THR A 1 411 ? -29.151 -8.814 21.404 1.00 66.88 411 THR A CA 1
ATOM 2991 C C . THR A 1 411 ? -27.776 -9.120 21.982 1.00 66.88 411 THR A C 1
ATOM 2993 O O . THR A 1 411 ? -27.121 -10.085 21.585 1.00 66.88 411 THR A O 1
ATOM 2996 N N . TYR A 1 412 ? -27.295 -8.272 22.892 1.00 75.56 412 TYR A N 1
ATOM 2997 C CA . TYR A 1 412 ? -25.988 -8.446 23.529 1.00 75.56 412 TYR A CA 1
ATOM 2998 C C . TYR A 1 412 ? -26.045 -9.607 24.518 1.00 75.56 412 TYR A C 1
ATOM 3000 O O . TYR A 1 412 ? -26.300 -9.422 25.700 1.00 75.56 412 TYR A O 1
ATOM 3008 N N . VAL A 1 413 ? -25.894 -10.839 24.046 1.00 82.38 413 VAL A N 1
ATOM 3009 C CA . VAL A 1 413 ? -26.009 -12.029 24.907 1.00 82.38 413 VAL A CA 1
ATOM 3010 C C . VAL A 1 413 ? -24.679 -12.492 25.500 1.00 82.38 413 VAL A C 1
ATOM 3012 O O . VAL A 1 413 ? -24.677 -13.377 26.358 1.00 82.38 413 VAL A O 1
ATOM 3015 N N . ASN A 1 414 ? -23.570 -11.903 25.055 1.00 91.62 414 ASN A N 1
ATOM 3016 C CA . ASN A 1 414 ? -22.232 -12.230 25.520 1.00 91.62 414 ASN A CA 1
ATOM 3017 C C . ASN A 1 414 ? -21.755 -11.251 26.602 1.00 91.62 414 ASN A C 1
ATOM 3019 O O . ASN A 1 414 ? -22.123 -10.075 26.639 1.00 91.62 414 ASN A O 1
ATOM 3023 N N . LEU A 1 415 ? -20.899 -11.764 27.476 1.00 94.88 415 LEU A N 1
ATOM 3024 C CA . LEU A 1 415 ? -20.189 -11.040 28.514 1.00 94.88 415 LEU A CA 1
ATOM 3025 C C . LEU A 1 415 ? -18.690 -11.182 28.300 1.00 94.88 415 LEU A C 1
ATOM 3027 O O . LEU A 1 415 ? -18.207 -12.258 27.945 1.00 94.88 415 LEU A O 1
ATOM 3031 N N . ILE A 1 416 ? -17.952 -10.125 28.619 1.00 96.81 416 ILE A N 1
ATOM 3032 C CA . ILE A 1 416 ? -16.501 -10.171 28.748 1.00 96.81 416 ILE A CA 1
ATOM 3033 C C . ILE A 1 416 ? -16.150 -10.334 30.223 1.00 96.81 416 ILE A C 1
ATOM 3035 O O . ILE A 1 416 ? -16.537 -9.519 31.061 1.00 96.81 416 ILE A O 1
ATOM 3039 N N . THR A 1 417 ? -15.366 -11.361 30.536 1.00 96.88 417 THR A N 1
ATOM 3040 C CA . THR A 1 417 ? -14.720 -11.526 31.847 1.00 96.88 417 THR A CA 1
ATOM 3041 C C . THR A 1 417 ? -13.211 -11.587 31.654 1.00 96.88 417 THR A C 1
ATOM 3043 O O . THR A 1 417 ? -12.746 -11.998 30.593 1.00 96.88 417 THR A O 1
ATOM 3046 N N . CYS A 1 418 ? -12.428 -11.162 32.650 1.00 97.12 418 CYS A N 1
ATOM 3047 C CA . CYS A 1 418 ? -10.967 -11.060 32.528 1.00 97.12 418 CYS A CA 1
ATOM 3048 C C . CYS A 1 418 ? -10.191 -11.888 33.567 1.00 97.12 418 CYS A C 1
ATOM 3050 O O . CYS A 1 418 ? -9.301 -11.353 34.250 1.00 97.12 418 CYS A O 1
ATOM 3052 N N . PRO A 1 419 ? -10.476 -13.198 33.703 1.00 94.31 419 PRO A N 1
ATOM 3053 C CA . PRO A 1 419 ? -9.805 -14.037 34.683 1.00 94.31 419 PRO A CA 1
ATOM 3054 C C . PRO A 1 419 ? -8.296 -14.063 34.421 1.00 94.31 419 PRO A C 1
ATOM 3056 O O . PRO A 1 419 ? -7.824 -14.229 33.295 1.00 94.31 419 PRO A O 1
ATOM 3059 N N . LYS A 1 420 ? -7.502 -13.894 35.484 1.00 91.88 420 LYS A N 1
ATOM 3060 C CA . LYS A 1 420 ? -6.026 -13.932 35.419 1.00 91.88 420 LYS A CA 1
ATOM 3061 C C . LYS A 1 420 ? -5.423 -12.932 34.410 1.00 91.88 420 LYS A C 1
ATOM 3063 O O . LYS A 1 420 ? -4.281 -13.096 33.985 1.00 91.88 420 LYS A O 1
ATOM 3068 N N . GLY A 1 421 ? -6.161 -11.873 34.060 1.00 90.50 421 GLY A N 1
ATOM 3069 C CA . GLY A 1 421 ? -5.707 -10.803 33.171 1.00 90.50 421 GLY A CA 1
ATOM 3070 C C . GLY A 1 421 ? -5.757 -11.111 31.671 1.00 90.50 421 GLY A C 1
ATOM 3071 O O . GLY A 1 421 ? -5.173 -10.345 30.908 1.00 90.50 421 GLY A O 1
ATOM 3072 N N . ALA A 1 422 ? -6.418 -12.191 31.252 1.00 95.38 422 ALA A N 1
ATOM 3073 C CA . ALA A 1 422 ? -6.800 -12.410 29.858 1.00 95.38 422 ALA A CA 1
ATOM 3074 C C . ALA A 1 422 ? -8.319 -12.271 29.753 1.00 95.38 422 ALA A C 1
ATOM 3076 O O . ALA A 1 422 ? -9.031 -12.954 30.489 1.00 95.38 422 ALA A O 1
ATOM 3077 N N . CYS A 1 423 ? -8.801 -11.381 28.887 1.00 96.69 423 CYS A N 1
ATOM 3078 C CA . CYS A 1 423 ? -10.234 -11.206 28.699 1.00 96.69 423 CYS A CA 1
ATOM 3079 C C . CYS A 1 423 ? -10.777 -12.184 27.663 1.00 96.69 423 CYS A C 1
ATOM 3081 O O . CYS A 1 423 ? -10.115 -12.491 26.671 1.00 96.69 423 CYS A O 1
ATOM 3083 N N . ILE A 1 424 ? -11.970 -12.699 27.935 1.00 95.31 424 ILE A N 1
ATOM 3084 C CA . ILE A 1 424 ? -12.648 -13.704 27.125 1.00 95.31 424 ILE A CA 1
ATOM 3085 C C . ILE A 1 424 ? -14.112 -13.294 27.013 1.00 95.31 424 ILE A C 1
ATOM 3087 O O . ILE A 1 424 ? -14.741 -12.978 28.027 1.00 95.31 424 ILE A O 1
ATOM 3091 N N . SER A 1 425 ? -14.639 -13.314 25.790 1.00 95.31 425 SER A N 1
ATOM 3092 C CA . SER A 1 425 ? -16.075 -13.227 25.533 1.00 95.31 425 SER A CA 1
ATOM 3093 C C . SER A 1 425 ? -16.735 -14.598 25.672 1.00 95.31 425 SER A C 1
ATOM 3095 O O . SER A 1 425 ? -16.214 -15.597 25.173 1.00 95.31 425 SER A O 1
ATOM 3097 N N . SER A 1 426 ? -17.867 -14.656 26.364 1.00 93.06 426 SER A N 1
ATOM 3098 C CA . SER A 1 426 ? -18.639 -15.881 26.587 1.00 93.06 426 SER A CA 1
ATOM 3099 C C . SER A 1 426 ? -20.122 -15.569 26.736 1.00 93.06 426 SER A C 1
ATOM 3101 O O . SER A 1 426 ? -20.475 -14.487 27.200 1.00 93.06 426 SER A O 1
ATOM 3103 N N . VAL A 1 427 ? -20.994 -16.513 26.385 1.00 90.62 427 VAL A N 1
ATOM 3104 C CA . VAL A 1 427 ? -22.441 -16.356 26.593 1.00 90.62 427 VAL A CA 1
ATOM 3105 C C . VAL A 1 427 ? -22.733 -16.180 28.086 1.00 90.62 427 VAL A C 1
ATOM 3107 O O . VAL A 1 427 ? -22.278 -16.971 28.913 1.00 90.62 427 VAL A O 1
ATOM 3110 N N . GLY A 1 428 ? -23.499 -15.147 28.441 1.00 89.62 428 GLY A N 1
ATOM 3111 C CA . GLY A 1 428 ? -23.928 -14.931 29.822 1.00 89.62 428 GLY A CA 1
ATOM 3112 C C . GLY A 1 428 ? -24.927 -15.995 30.289 1.00 89.62 428 GLY A C 1
ATOM 3113 O O . GLY A 1 428 ? -25.741 -16.481 29.496 1.00 89.62 428 GLY A O 1
ATOM 3114 N N . SER A 1 429 ? -24.895 -16.349 31.580 1.00 91.75 429 SER A N 1
ATOM 3115 C CA . SER A 1 429 ? -25.802 -17.365 32.130 1.00 91.75 429 SER A CA 1
ATOM 3116 C C . SER A 1 429 ? -27.272 -16.983 31.932 1.00 91.75 429 SER A C 1
ATOM 3118 O O . SER A 1 429 ? -27.680 -15.839 32.148 1.00 91.75 429 SER A O 1
ATOM 3120 N N . LYS A 1 430 ? -28.069 -17.972 31.518 1.00 89.50 430 LYS A N 1
ATOM 3121 C CA . LYS A 1 430 ? -29.527 -17.874 31.359 1.00 89.50 430 LYS A CA 1
ATOM 3122 C C . LYS A 1 430 ? -30.280 -18.462 32.553 1.00 89.50 430 LYS A C 1
ATOM 3124 O O . LYS A 1 430 ? -31.504 -18.526 32.531 1.00 89.50 430 LYS A O 1
ATOM 3129 N N . ASP A 1 431 ? -29.571 -18.895 33.590 1.00 90.50 431 ASP A N 1
ATOM 3130 C CA . ASP A 1 431 ? -30.205 -19.457 34.775 1.00 90.50 431 ASP A CA 1
ATOM 3131 C C . ASP A 1 431 ? -30.883 -18.359 35.603 1.00 90.50 431 ASP A C 1
ATOM 3133 O O . ASP A 1 431 ? -30.387 -17.238 35.750 1.00 90.50 431 ASP A O 1
ATOM 3137 N N . ALA A 1 432 ? -32.036 -18.684 36.187 1.00 88.25 432 ALA A N 1
ATOM 3138 C CA . ALA A 1 432 ? -32.732 -17.770 37.081 1.00 88.25 432 ALA A CA 1
ATOM 3139 C C . ALA A 1 432 ? -31.865 -17.421 38.302 1.00 88.25 432 ALA A C 1
ATOM 3141 O O . ALA A 1 432 ? -31.411 -18.304 39.024 1.00 88.25 432 ALA A O 1
ATOM 3142 N N . GLY A 1 433 ? -31.667 -16.121 38.538 1.00 86.81 433 GLY A N 1
ATOM 3143 C CA . GLY A 1 433 ? -30.856 -15.605 39.644 1.00 86.81 433 GLY A CA 1
ATOM 3144 C C . GLY A 1 433 ? -29.360 -15.480 39.343 1.00 86.81 433 GLY A C 1
ATOM 3145 O O . GLY A 1 433 ? -28.640 -14.934 40.175 1.00 86.81 433 GLY A O 1
ATOM 3146 N N . ALA A 1 434 ? -28.887 -15.922 38.173 1.00 91.56 434 ALA A N 1
ATOM 3147 C CA . ALA A 1 434 ? -27.517 -15.659 37.754 1.00 91.56 434 ALA A CA 1
ATOM 3148 C C . ALA A 1 434 ? -27.362 -14.183 37.360 1.00 91.56 434 ALA A C 1
ATOM 3150 O O . ALA A 1 434 ? -28.014 -13.697 36.435 1.00 91.56 434 ALA A O 1
ATOM 3151 N N . VAL A 1 435 ? -26.499 -13.472 38.083 1.00 94.25 435 VAL A N 1
ATOM 3152 C CA . VAL A 1 435 ? -26.184 -12.059 37.853 1.00 94.25 435 VAL A CA 1
ATOM 3153 C C . VAL A 1 435 ? -24.683 -11.836 37.969 1.00 94.25 435 VAL A C 1
ATOM 3155 O O . VAL A 1 435 ? -23.975 -12.611 38.614 1.00 94.25 435 VAL A O 1
ATOM 3158 N N . TYR A 1 436 ? -24.213 -10.757 37.357 1.00 95.50 436 TYR A N 1
ATOM 3159 C CA . TYR A 1 436 ? -22.821 -10.320 37.400 1.00 95.50 436 TYR A CA 1
ATOM 3160 C C . TYR A 1 436 ? -22.771 -8.876 37.893 1.00 95.50 436 TYR A C 1
ATOM 3162 O O . TYR A 1 436 ? -23.730 -8.133 37.712 1.00 95.50 436 TYR A O 1
ATOM 3170 N N . ILE A 1 437 ? -21.672 -8.457 38.507 1.00 95.75 437 ILE A N 1
ATOM 3171 C CA . ILE A 1 437 ? -21.452 -7.047 38.840 1.00 95.75 437 ILE A CA 1
ATOM 3172 C C . ILE A 1 437 ? -20.987 -6.339 37.568 1.00 95.75 437 ILE A C 1
ATOM 3174 O O . ILE A 1 437 ? -20.040 -6.798 36.923 1.00 95.75 437 ILE A O 1
ATOM 3178 N N . ASP A 1 438 ? -21.627 -5.226 37.211 1.00 96.44 438 ASP A N 1
ATOM 3179 C CA . ASP A 1 438 ? -21.174 -4.405 36.089 1.00 96.44 438 ASP A CA 1
ATOM 3180 C C . ASP A 1 438 ? -19.815 -3.774 36.425 1.00 96.44 438 ASP A C 1
ATOM 3182 O O . ASP A 1 438 ? -19.672 -2.961 37.339 1.00 96.44 438 ASP A O 1
ATOM 3186 N N . ALA A 1 439 ? -18.787 -4.164 35.678 1.00 96.38 439 ALA A N 1
ATOM 3187 C CA . ALA A 1 439 ? -17.425 -3.708 35.898 1.00 96.38 439 ALA A CA 1
ATOM 3188 C C . ALA A 1 439 ? -17.167 -2.253 35.459 1.00 96.38 439 ALA A C 1
ATOM 3190 O O . ALA A 1 439 ? -16.113 -1.707 35.794 1.00 96.38 439 ALA A O 1
ATOM 3191 N N . ILE A 1 440 ? -18.094 -1.622 34.731 1.00 94.88 440 ILE A N 1
ATOM 3192 C CA . ILE A 1 440 ? -18.082 -0.185 34.420 1.00 94.88 440 ILE A CA 1
ATOM 3193 C C . ILE A 1 440 ? -18.829 0.588 35.508 1.00 94.88 440 ILE A C 1
ATOM 3195 O O . ILE A 1 440 ? -18.305 1.578 36.022 1.00 94.88 440 ILE A O 1
ATOM 3199 N N . THR A 1 441 ? -20.016 0.115 35.896 1.00 96.00 441 THR A N 1
ATOM 3200 C CA . THR A 1 441 ? -20.866 0.759 36.910 1.00 96.00 441 THR A CA 1
ATOM 3201 C C . THR A 1 441 ? -21.101 -0.190 38.080 1.00 96.00 441 THR A C 1
ATOM 3203 O O . THR A 1 441 ? -22.116 -0.868 38.146 1.00 96.00 441 THR A O 1
ATOM 3206 N N . THR A 1 442 ? -20.187 -0.232 39.050 1.00 95.25 442 THR A N 1
ATOM 3207 C CA . THR A 1 442 ? -20.166 -1.282 40.092 1.00 95.25 442 THR A CA 1
ATOM 3208 C C . THR A 1 442 ? -21.362 -1.301 41.054 1.00 95.25 442 THR A C 1
ATOM 3210 O O . THR A 1 442 ? -21.504 -2.242 41.832 1.00 95.25 442 THR A O 1
ATOM 3213 N N . SER A 1 443 ? -22.234 -0.289 41.018 1.00 94.12 443 SER A N 1
ATOM 3214 C CA . SER A 1 443 ? -23.532 -0.286 41.709 1.00 94.12 443 SER A CA 1
ATOM 3215 C C . SER A 1 443 ? -24.626 -1.073 40.980 1.00 94.12 443 SER A C 1
ATOM 3217 O O . SER A 1 443 ? -25.689 -1.318 41.555 1.00 94.12 443 SER A O 1
ATOM 3219 N N . ASN A 1 444 ? -24.382 -1.444 39.725 1.00 95.69 444 ASN A N 1
ATOM 3220 C CA . ASN A 1 444 ? -25.323 -2.131 38.859 1.00 95.69 444 ASN A CA 1
ATOM 3221 C C . ASN A 1 444 ? -25.024 -3.631 38.794 1.00 95.69 444 ASN A C 1
ATOM 3223 O O . ASN A 1 444 ? -23.913 -4.095 39.073 1.00 95.69 444 ASN A O 1
ATOM 3227 N N . ILE A 1 445 ? -26.043 -4.385 38.399 1.00 95.88 445 ILE A N 1
ATOM 3228 C CA . ILE A 1 445 ? -25.958 -5.808 38.102 1.00 95.88 445 ILE A CA 1
ATOM 3229 C C . ILE A 1 445 ? -26.277 -6.046 36.630 1.00 95.88 445 ILE A C 1
ATOM 3231 O O . ILE A 1 445 ? -27.212 -5.466 36.085 1.00 95.88 445 ILE A O 1
ATOM 3235 N N . ILE A 1 446 ? -25.516 -6.935 35.999 1.00 95.31 446 ILE A N 1
ATOM 3236 C CA . ILE A 1 446 ? -25.789 -7.426 34.656 1.00 95.31 446 ILE A CA 1
ATOM 3237 C C . ILE A 1 446 ? -26.616 -8.705 34.764 1.00 95.31 446 ILE A C 1
ATOM 3239 O O . ILE A 1 446 ? -26.186 -9.683 35.384 1.00 95.31 446 ILE A O 1
ATOM 3243 N N . ASN A 1 447 ? -27.789 -8.712 34.136 1.00 93.44 447 ASN A N 1
ATOM 3244 C CA . ASN A 1 447 ? -28.673 -9.870 34.047 1.00 93.44 447 ASN A CA 1
ATOM 3245 C C . ASN A 1 447 ? -28.848 -10.288 32.584 1.00 93.44 447 ASN A C 1
ATOM 3247 O O . ASN A 1 447 ? -29.299 -9.497 31.760 1.00 93.44 447 ASN A O 1
ATOM 3251 N N . CYS A 1 448 ? -28.519 -11.543 32.275 1.00 91.44 448 CYS A N 1
ATOM 3252 C CA . CYS A 1 448 ? -28.589 -12.102 30.924 1.00 91.44 448 CYS A CA 1
ATOM 3253 C C . CYS A 1 448 ? -29.774 -13.050 30.701 1.00 91.44 448 CYS A C 1
ATOM 3255 O O . CYS A 1 448 ? -29.938 -13.553 29.588 1.00 91.44 448 CYS A O 1
ATOM 3257 N N . ASN A 1 449 ? -30.612 -13.297 31.711 1.00 86.62 449 ASN A N 1
ATOM 3258 C CA . ASN A 1 449 ? -31.764 -14.204 31.628 1.00 86.62 449 ASN A CA 1
ATOM 3259 C C . ASN A 1 449 ? -32.971 -13.584 30.885 1.00 86.62 449 ASN A C 1
ATOM 3261 O O . ASN A 1 449 ? -34.007 -14.215 30.690 1.00 86.62 449 ASN A O 1
ATOM 3265 N N . VAL A 1 450 ? -32.878 -12.334 30.431 1.00 75.62 450 VAL A N 1
ATOM 3266 C CA . VAL A 1 450 ? -33.988 -11.706 29.712 1.00 75.62 450 VAL A CA 1
ATOM 3267 C C . VAL A 1 450 ? -33.981 -12.182 28.256 1.00 75.62 450 VAL A C 1
ATOM 3269 O O . VAL A 1 450 ? -33.211 -11.711 27.422 1.00 75.62 450 VAL A O 1
ATOM 3272 N N . VAL A 1 451 ? -34.848 -13.156 27.961 1.00 66.88 451 VAL A N 1
ATOM 3273 C CA . VAL A 1 451 ? -34.890 -13.911 26.690 1.00 66.88 451 VAL A CA 1
ATOM 3274 C C . VAL A 1 451 ? -35.001 -13.012 25.448 1.00 66.88 451 VAL A C 1
ATOM 3276 O O . VAL A 1 451 ? -34.530 -13.397 24.385 1.00 66.88 451 VAL A O 1
ATOM 3279 N N . ALA A 1 452 ? -35.590 -11.817 25.579 1.00 70.94 452 ALA A N 1
ATOM 3280 C CA . ALA A 1 452 ? -35.840 -10.902 24.464 1.00 70.94 452 ALA A CA 1
ATOM 3281 C C . ALA A 1 452 ? -34.871 -9.706 24.361 1.00 70.94 452 ALA A C 1
ATOM 3283 O O . ALA A 1 452 ? -34.857 -9.055 23.324 1.00 70.94 452 ALA A O 1
ATOM 3284 N N . SER A 1 453 ? -34.100 -9.380 25.406 1.00 70.75 453 SER A N 1
ATOM 3285 C CA . SER A 1 453 ? -33.259 -8.164 25.432 1.00 70.75 453 SER A CA 1
ATOM 3286 C C . SER A 1 453 ? -31.771 -8.430 25.647 1.00 70.75 453 SER A C 1
ATOM 3288 O O . SER A 1 453 ? -30.973 -7.500 25.602 1.00 70.75 453 SER A O 1
ATOM 3290 N N . GLY A 1 454 ? -31.378 -9.688 25.867 1.00 86.62 454 GLY A N 1
ATOM 3291 C CA . GLY A 1 454 ? -29.984 -10.044 26.114 1.00 86.62 454 GLY A CA 1
ATOM 3292 C C . GLY A 1 454 ? -29.531 -9.697 27.526 1.00 86.62 454 GLY A C 1
ATOM 3293 O O . GLY A 1 454 ? -30.317 -9.749 28.470 1.00 86.62 454 GLY A O 1
ATOM 3294 N N . CYS A 1 455 ? -28.240 -9.416 27.671 1.00 91.12 455 CYS A N 1
ATOM 3295 C CA . CYS A 1 455 ? -27.634 -8.924 28.897 1.00 91.12 455 CYS A CA 1
ATOM 3296 C C . CYS A 1 455 ? -27.924 -7.432 29.058 1.00 91.12 455 CYS A C 1
ATOM 3298 O O . CYS A 1 455 ? -27.626 -6.640 28.168 1.00 91.12 455 CYS A O 1
ATOM 3300 N N . VAL A 1 456 ? -28.481 -7.059 30.207 1.00 92.06 456 VAL A N 1
ATOM 3301 C CA . VAL A 1 456 ? -28.808 -5.671 30.560 1.00 92.06 456 VAL A CA 1
ATOM 3302 C C . VAL A 1 456 ? -28.131 -5.330 31.881 1.00 92.06 456 VAL A C 1
ATOM 3304 O O . VAL A 1 456 ? -28.119 -6.171 32.779 1.00 92.06 456 VAL A O 1
ATOM 3307 N N . SER A 1 457 ? -27.557 -4.128 31.985 1.00 94.19 457 SER A N 1
ATOM 3308 C CA . SER A 1 457 ? -27.006 -3.580 33.229 1.00 94.19 457 SER A CA 1
ATOM 3309 C C . SER A 1 457 ? -28.006 -2.616 33.858 1.00 94.19 457 SER A C 1
ATOM 3311 O O . SER A 1 457 ? -28.297 -1.573 33.274 1.00 94.19 457 SER A O 1
ATOM 3313 N N . ASP A 1 458 ? -28.497 -2.949 35.049 1.00 93.56 458 ASP A N 1
ATOM 3314 C CA . ASP A 1 458 ? -29.481 -2.155 35.788 1.00 93.56 458 ASP A CA 1
ATOM 3315 C C . ASP A 1 458 ? -29.026 -1.917 37.231 1.00 93.56 458 ASP A C 1
ATOM 3317 O O . ASP A 1 458 ? -28.217 -2.672 37.779 1.00 93.56 458 ASP A O 1
ATOM 3321 N N . GLU A 1 459 ? -29.563 -0.876 37.877 1.00 94.19 459 GLU A N 1
ATOM 3322 C CA . GLU A 1 459 ? -29.330 -0.634 39.303 1.00 94.19 459 GLU A CA 1
ATOM 3323 C C . GLU A 1 459 ? -29.642 -1.892 40.121 1.00 94.19 459 GLU A C 1
ATOM 3325 O O . GLU A 1 459 ? -30.648 -2.575 39.902 1.00 94.19 459 GLU A O 1
ATOM 3330 N N . ASN A 1 460 ? -28.790 -2.197 41.102 1.00 87.19 460 ASN A N 1
ATOM 3331 C CA . ASN A 1 460 ? -29.058 -3.299 42.010 1.00 87.19 460 ASN A CA 1
ATOM 3332 C C . ASN A 1 460 ? -30.344 -3.013 42.807 1.00 87.19 460 ASN A C 1
ATOM 3334 O O . ASN A 1 460 ? -30.333 -2.269 43.786 1.00 87.19 460 ASN A O 1
ATOM 3338 N N . GLY A 1 461 ? -31.453 -3.641 42.404 1.00 75.00 461 GLY A N 1
ATOM 3339 C CA . GLY A 1 461 ? -32.777 -3.498 43.022 1.00 75.00 461 GLY A CA 1
ATOM 3340 C C . GLY A 1 461 ? -32.871 -3.986 44.475 1.00 75.00 461 GLY A C 1
ATOM 3341 O O . GLY A 1 461 ? -33.949 -3.950 45.070 1.00 75.00 461 GLY A O 1
ATOM 3342 N N . SER A 1 462 ? -31.764 -4.435 45.075 1.00 61.53 462 SER A N 1
ATOM 3343 C CA . SER A 1 462 ? -31.663 -4.644 46.515 1.00 61.53 462 SER A CA 1
ATOM 3344 C C . SER A 1 462 ? -31.821 -3.310 47.251 1.00 61.53 462 SER A C 1
ATOM 3346 O O . SER A 1 462 ? -30.854 -2.586 47.497 1.00 61.53 462 SER A O 1
ATOM 3348 N N . THR A 1 463 ? -33.038 -3.018 47.707 1.00 51.91 463 THR A N 1
ATOM 3349 C CA . THR A 1 463 ? -33.319 -1.959 48.681 1.00 51.91 463 THR A CA 1
ATOM 3350 C C . THR A 1 463 ? -32.709 -2.312 50.043 1.00 51.91 463 THR A C 1
ATOM 3352 O O . THR A 1 463 ? -33.445 -2.693 50.940 1.00 51.91 463 THR A O 1
ATOM 3355 N N . PHE A 1 464 ? -31.383 -2.242 50.195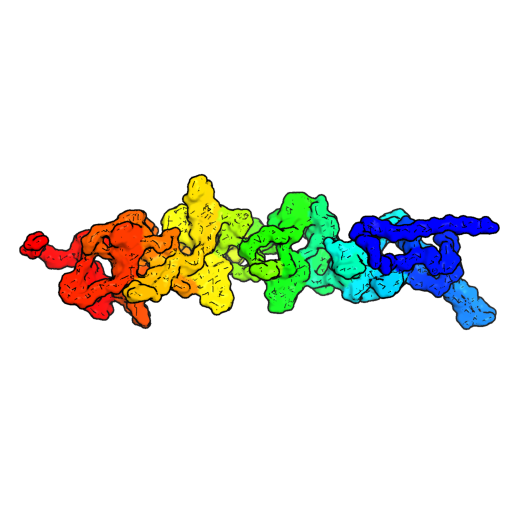 1.00 47.84 464 PHE A N 1
ATOM 3356 C CA . PHE A 1 464 ? -30.569 -2.262 51.432 1.00 47.84 464 PHE A CA 1
ATOM 3357 C C . PHE A 1 464 ? -30.823 -3.348 52.516 1.00 47.84 464 PHE A C 1
ATOM 3359 O O . PHE A 1 464 ? -30.020 -3.475 53.433 1.00 47.84 464 PHE A O 1
ATOM 3366 N N . PHE A 1 465 ? -31.880 -4.160 52.443 1.00 46.22 465 PHE A N 1
ATOM 3367 C CA . PHE A 1 465 ? -32.352 -5.027 53.529 1.00 46.22 465 PHE A CA 1
ATOM 3368 C C . PHE A 1 465 ? -31.990 -6.507 53.359 1.00 46.22 465 PHE A C 1
ATOM 3370 O O . PHE A 1 465 ? -32.162 -7.260 54.312 1.00 46.22 465 PHE A O 1
ATOM 3377 N N . ASN A 1 466 ? -31.450 -6.925 52.206 1.00 42.91 466 ASN A N 1
ATOM 3378 C CA . ASN A 1 466 ? -31.145 -8.338 51.927 1.00 42.91 466 ASN A CA 1
ATOM 3379 C C . ASN A 1 466 ? -29.654 -8.654 51.673 1.00 42.91 466 ASN A C 1
ATOM 3381 O O . ASN A 1 466 ? -29.330 -9.806 51.410 1.00 42.91 466 ASN A O 1
ATOM 3385 N N . ASN A 1 467 ? -28.730 -7.692 51.798 1.00 36.16 467 ASN A N 1
ATOM 3386 C CA . ASN A 1 467 ? -27.293 -7.902 51.530 1.00 36.16 467 ASN A CA 1
ATOM 3387 C C . ASN A 1 467 ? -26.466 -8.232 52.790 1.00 36.16 467 ASN A C 1
ATOM 3389 O O . ASN A 1 467 ? -25.464 -7.584 53.085 1.00 36.16 467 ASN A O 1
ATOM 3393 N N . LEU A 1 468 ? -26.879 -9.259 53.531 1.00 35.56 468 LEU A N 1
ATOM 3394 C CA . LEU A 1 468 ? -26.011 -9.982 54.468 1.00 35.56 468 LEU A CA 1
ATOM 3395 C C . LEU A 1 468 ? -26.077 -11.467 54.102 1.00 35.56 468 LEU A C 1
ATOM 3397 O O . LEU A 1 468 ? -26.884 -12.212 54.655 1.00 35.56 468 LEU A O 1
ATOM 3401 N N . CYS A 1 469 ? -25.260 -11.876 53.135 1.00 39.62 469 CYS A N 1
ATOM 3402 C CA . CYS A 1 469 ? -24.904 -13.270 52.882 1.00 39.62 469 CYS A CA 1
ATOM 3403 C C . CYS A 1 469 ? -23.395 -13.346 52.679 1.00 39.62 469 CYS A C 1
ATOM 3405 O O . CYS A 1 469 ? -22.885 -12.540 51.868 1.00 39.62 469 CYS A O 1
#

Secondary structure (DSSP, 8-state):
------PPP---SS---TT----SS-BGGGSTT-BTTB-TT----EEEEETTEEEEEE--B--S-TTT-PPBPPEEEE--S-EEEEETTTS-SB-SSGGG-EEEEEE-TT-BEEE--TTEEEEETTEEEEE-GGGEEEEE--SEEE--TTTTTS---EEE--TTS--B--SS--SEEEEESPPBTTTTEESEEEEE-SS-EEE-TTPPSEEEEBGGGB-SS-BS-EEEE-TTS-EEEEP--TT-EEE-SS-TTEEEEEE-SSSS-EEEEEEPP--TTEEEEETT---TTT---EEEEEEEETTEEEEEEEGGGG-B--BTTBPPB-EEEEE-STTTTT--EEEE-SS-EEEPPTT-PPTT-EEEETTSTT--SEEEEEETTEEEEESS---STTEEEEBSSS--SS-SS----EEEE-GGG--EEEEPP-STT-EEEESSSTTEEEEEEETTTEEEEEE----SSS---

=== Feature glossary ===
Legend for the data blocks above and below:

— What the protein is —

The amino-acid sequence is the protein's primary structure: the linear order of residues from the N-terminus to the C-terminus, written in one-letter code. Everything else here — the 3D coordinates, the secondary structure, the domain annotations — is ultimately a consequence of this string.

Functional annotations link the protein to curated databases. InterPro entries identify conserved domains and families by matching the sequence against member-database signatures (Pfam, PROSITE, CDD, …). Gene Ontology (GO) terms describe molecular function, biological process, and cellular component in a controlled vocabulary. CATH places the structure in a hierarchical fold classification (Class/Architecture/Topology/Homologous-superfamily). The organism is the source species.

— Where its atoms are —

Atomic coordinates in PDBx/mmCIF format — the same representation the Protein Data Bank distributes. Each line of the _atom_site loop places one backbone atom in Cartesian space (units: ångströms, origin: arbitrary).

The six renders are orthographic views along the three Cartesian axes in both directions. Representation (cartoon, sticks, or surface) and color scheme (sequence-rainbow or by-chain) vary across proteins so the training set covers all the common visualization conventions.

— Local backbone conformation —

Eight-state secondary structure (DSSP): H is the canonical α-helix, G the tighter 3₁₀-helix, I the wider π-helix; E/B are β-structure, T and S are turns and bends, and '-' is everything else. DSSP derives these from the pattern of main-chain N–H···O=C hydrogen bonds, not from the sequence.

Three-state secondary structure (P-SEA) collapses the eight DSSP classes into helix (a), strand (b), and coil (c). P-SEA assigns these from Cα geometry alone — distances and angles — without requiring backbone oxygens, so it works on any Cα trace.

φ (phi) and ψ (psi) are the two rotatable backbone dihedrals per residue: φ is the C(i-1)–N–Cα–C torsion, ψ is the N–Cα–C–N(i+1) torsion, both in degrees on (−180°, 180°]. α-helical residues cluster near (−60°, −45°); β-strand residues near (−120°, +130°). A Ramachandran plot is simply a scatter of (φ, ψ) for every residue.

— Global shape and packing —

The geometric summary reports three shape descriptors. Rg (radius of gyration) measures how spread out the Cα atoms are about their centre of mass; compact globular proteins have small Rg, elongated or unfolded ones large. Cα contacts (<8 Å, |i−j|>4) count long-range residue pairs in spatial proximity — high for tightly packed folds, near zero for rods or random coil. The bounding-box extents give the protein's footprint along x, y, z in Å.

SASA measures how much of the protein is reachable by solvent. It is computed by rolling a water-sized probe over the atomic surface and summing the exposed area (Å²). Per-residue SASA distinguishes core (buried, low SASA) from surface (exposed, high SASA) residues; total SASA is a whole-molecule size measure.

Plot images: a contact map (which residues are close in 3D, as an N×N binary image), a Ramachandran scatter (backbone torsion angles, revealing secondary-structure composition at a glance), and — for AlphaFold structures — a PAE heatmap (pairwise prediction confidence).

— Structural neighborhood —

A 3Di character summarizes, for each residue, the relative orientation of the Cα frame of its nearest spatial neighbor. Because it encodes fold topology rather than chemistry, 3Di alignments detect remote structural similarity that sequence alignment misses.

The Foldseek neighbor list gives the closest experimentally determined structures in the PDB, ranked by structural alignment. TM-score near 1 means near-identical fold; near 0.3 means only rough topology match. This is how one finds what a novel AlphaFold prediction most resembles in the solved-structure universe.

— Confidence and disorder —

For AlphaFold models, the B-factor field carries pLDDT — the model's own estimate of local accuracy on a 0–100 scale. Regions with pLDDT<50 should be treated as essentially unmodeled; they often correspond to intrinsically disordered segments.

Crystallographic B-factors measure how much each atom's electron density is smeared out, in Å². They rise in mobile loops and surface residues and fall in the buried interior. In AlphaFold models this column is repurposed to hold pLDDT instead.

Predicted Aligned Error (PAE) is an AlphaFold confidence matrix: entry (i, j) is the expected error in the position of residue j, in ångströms, when the prediction is superimposed on the true structure at residue i. Low PAE within a block of residues means that block is internally rigid and well-predicted; high PAE between two blocks means their relative placement is uncertain even if each block individually is confident.